Protein AF-A0A496QQH7-F1 (afdb_monomer)

Solvent-accessible surface area (backbone atoms only — not comparable to full-atom values): 20356 Å² total; per-residue (Å²): 135,58,74,64,59,53,56,51,50,57,53,50,52,52,52,49,52,50,42,38,74,74,70,63,46,57,73,60,36,51,56,54,49,53,57,51,52,61,50,49,57,55,49,48,55,52,50,58,72,74,43,84,49,76,68,40,45,52,31,45,52,49,20,46,54,22,44,52,48,25,51,48,46,42,61,73,57,46,46,55,56,74,68,46,97,60,90,72,60,64,69,59,50,55,54,50,50,54,50,36,53,50,21,46,50,51,16,53,50,28,52,50,51,43,52,56,50,56,57,49,54,59,52,52,57,53,54,52,56,51,52,54,54,53,51,50,53,52,52,52,51,49,43,56,67,52,51,49,55,49,51,51,50,52,53,53,47,53,51,50,49,53,52,48,50,53,50,49,53,54,50,51,53,52,49,53,52,50,51,52,51,53,51,51,51,50,52,53,50,51,52,49,51,52,50,49,51,45,60,67,49,52,53,48,48,52,50,50,52,52,54,50,51,36,48,74,73,66,46,61,83,70,84,63,72,74,50,75,90,49,72,58,16,51,49,35,43,53,50,34,55,49,40,52,51,52,44,51,52,52,51,52,50,50,52,51,49,54,52,50,51,54,50,51,53,51,49,52,53,52,50,52,51,50,54,51,51,51,52,53,50,49,54,51,48,53,52,51,51,53,51,49,53,55,48,51,52,51,51,51,52,51,52,52,53,50,54,51,49,50,54,52,50,54,49,51,52,51,54,50,51,54,49,51,51,53,50,49,54,50,52,54,51,50,50,52,49,54,53,52,33,52,51,48,31,51,49,20,51,52,46,24,52,51,18,50,52,46,25,53,53,18,59,70,53,44,88,84,13,50,72,53,22,53,52,20,49,51,48,21,54,50,19,52,50,49,40,75,75,84

pLDDT: mean 86.0, std 9.74, range [54.91, 98.19]

Nearest PDB structures (foldseek):
  8c5v-assembly1_I  TM=4.097E-01  e=2.133E-08  Escherichia coli
  3zx6-assembly1_A  TM=6.908E-01  e=6.209E-05  Archaeoglobus fulgidus DSM 4304
  3ja6-assembly1_H  TM=5.861E-01  e=7.885E-01  Escherichia coli
  3ja6-assembly1_I  TM=6.411E-01  e=1.606E+00  Escherichia coli

Foldseek 3Di:
DALVVVLVLLVVLVVLLVCCVPVVPLVVSVVVLVVSVVVLVVSLVVQCVLDDDPLLNVLSVQLNVLSCQLSCLCVPPVSCLSVPPDDRPVVSNVVSNVSNVVSSVSNVVSSVVSNVVSVVVVVVVVVVVVVVVVVVVVVVVCCCVPVVVVVVVVVVVVVVVVVVVVVVVVVVVVVVVVVVVVVVVVVVVVVVVVVVCCVVPVVLVVVLVVLVVCVVVVNLVDDQDQDDPDPSSVSSVVSVVVSVVVVVVVVVVVVVVVVVVVVVVVVVVVVVVVVVVVVVVVVVVVVVVVVVVVVVVVVVVVVVVVVVVVVVVVVVVVVVVVVVVVVVVVVVVVVVVVVVLVVQLVVLVVQLVVLVVQLVVLVVVPPVSVVSNVVSVVSNVVSVVSNVVD

Sequence (390 aa):
MDIKEIQIRIGEIYTVMADAIINRNIEETMADFERIKQNSTEDIEKLAELVDTDEESRLAEEFETHFNLYISTFENQMLPLLSGGGSLDMTRIAALDGQIDQARNSALEALNKIN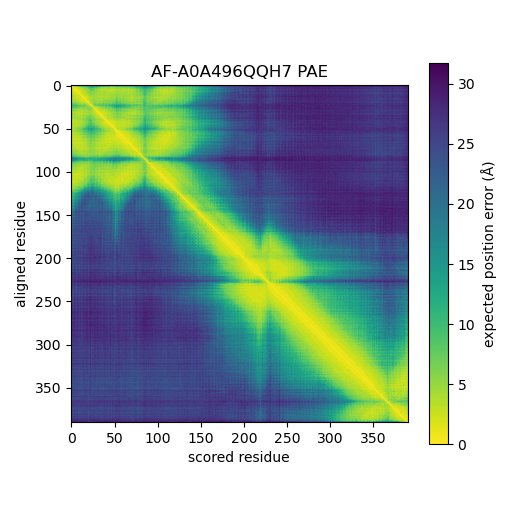QSLEAEAREAMDDEQRIRELNGIIDDLRDSTLAPIAKISESLEEEEHEADELFDSVITQTIRLILIVCIIGVLAAVLIAFIITRMIKNPLTECVQVSNRIAEGDLTVDVRERGKDEPGQLLSAMKNMVENLRRAVEEVTAAIVNVNAGSQQISNSSQQLSQGSTEQASSTEEVSSSMEQMSANINQNADNAQETNSISAKAAQDAEQSGNAVKQTVDAMKLIAEKITIIEEIARQTNMLSLNASIEAARAGEHGKGFAVVAAEVGKLAARSKEAA

Mean predicted aligned error: 18.4 Å

Radius of gyration: 118.63 Å; Cα contacts (8 Å, |Δi|>4): 184; chains: 1; bounding box: 185×53×322 Å

Secondary structure (DSSP, 8-state):
--HHHHHHHHHHHHHHHHHHHHH--HHHHHHHHHHHHHHHHHHHHHHHHH--SHHHHHHHHHHHHHHHHHHHHIIIIIHHHHHS-S---HHHHHHHHHHHHHHHHHHHHHHHHHHHHHHHHHHHHHHHHHHHHHHHHHHHHHHHHHHHHHHHHHHHHHHHHHHHHHHHHHHHHHHHHHHHHHHHHHHHHHHHHHHHHIIIIIHHHHHHHHHHHHHHTT-TT-------SSHHHHHHHHHHHHHHHHHHHHHHHHHHHHHHHHHHHHHHHHHHHHHHHHHHHHHHHHHHHHHHHHHHHHHHHHHHHHHHHHHHHHHHHHHHHHHHHHHHHHHHHHHHHHHHHHHHHHHHHHHHHHHHHHHHHHHHTGGGGHHHHHHHHHHHHHHHHHHHH-

Structure (mmCIF, N/CA/C/O backbone):
data_AF-A0A496QQH7-F1
#
_entry.id   AF-A0A496QQH7-F1
#
loop_
_atom_site.group_PDB
_atom_site.id
_atom_site.type_symbol
_atom_site.label_atom_id
_atom_site.label_alt_id
_atom_site.label_comp_id
_atom_site.label_asym_id
_atom_site.label_entity_id
_atom_site.label_seq_id
_atom_site.pdbx_PDB_ins_code
_atom_site.Cartn_x
_atom_site.Cartn_y
_atom_site.Cartn_z
_atom_site.occupancy
_atom_site.B_iso_or_equiv
_atom_site.auth_seq_id
_atom_site.auth_comp_id
_atom_site.auth_asym_id
_atom_site.auth_atom_id
_atom_site.pdbx_PDB_model_num
ATOM 1 N N . MET A 1 1 ? 72.869 13.987 -131.080 1.00 55.16 1 MET A N 1
ATOM 2 C CA . MET A 1 1 ? 73.411 14.344 -132.404 1.00 55.16 1 MET A CA 1
ATOM 3 C C . MET A 1 1 ? 74.038 15.707 -132.212 1.00 55.16 1 MET A C 1
ATOM 5 O O . MET A 1 1 ? 73.371 16.558 -131.643 1.00 55.16 1 MET A O 1
ATOM 9 N N . ASP A 1 2 ? 75.339 15.836 -132.455 1.00 69.75 2 ASP A N 1
ATOM 10 C CA . ASP A 1 2 ? 76.137 16.977 -131.978 1.00 69.75 2 ASP A CA 1
ATOM 11 C C . ASP A 1 2 ? 76.028 18.128 -132.993 1.00 69.75 2 ASP A C 1
ATOM 13 O O . ASP A 1 2 ? 76.144 17.878 -134.192 1.00 69.75 2 ASP A O 1
ATOM 17 N N . ILE A 1 3 ? 75.844 19.380 -132.553 1.00 76.12 3 ILE A N 1
ATOM 18 C CA . ILE A 1 3 ? 75.949 20.567 -133.428 1.00 76.12 3 ILE A CA 1
ATOM 19 C C . ILE A 1 3 ? 77.281 20.549 -134.203 1.00 76.12 3 ILE A C 1
ATOM 21 O O . ILE A 1 3 ? 77.365 21.022 -135.342 1.00 76.12 3 ILE A O 1
ATOM 25 N N . LYS A 1 4 ? 78.309 19.890 -133.650 1.00 77.81 4 LYS A N 1
ATOM 26 C CA . LYS A 1 4 ? 79.562 19.594 -134.357 1.00 77.81 4 LYS A CA 1
ATOM 27 C C . LYS A 1 4 ? 79.389 18.818 -135.666 1.00 77.81 4 LYS A C 1
ATOM 29 O O . LYS A 1 4 ? 80.158 19.050 -136.591 1.00 77.81 4 LYS A O 1
ATOM 34 N N . GLU A 1 5 ? 78.413 17.920 -135.790 1.00 79.56 5 GLU A N 1
ATOM 35 C CA . GLU A 1 5 ? 78.169 17.177 -137.037 1.00 79.56 5 GLU A CA 1
ATOM 36 C C . GLU A 1 5 ? 77.647 18.087 -138.158 1.00 79.56 5 GLU A C 1
ATOM 38 O O . GLU A 1 5 ? 78.001 17.882 -139.320 1.00 79.56 5 GLU A O 1
ATOM 43 N N . ILE A 1 6 ? 76.851 19.109 -137.822 1.00 80.62 6 ILE A N 1
ATOM 44 C CA . ILE A 1 6 ? 76.388 20.126 -138.780 1.00 80.62 6 ILE A CA 1
ATOM 45 C C . ILE A 1 6 ? 77.571 21.018 -139.192 1.00 80.62 6 ILE A C 1
ATOM 47 O O . ILE A 1 6 ? 77.778 21.272 -140.379 1.00 80.62 6 ILE A O 1
ATOM 51 N N . GLN A 1 7 ? 78.423 21.421 -138.240 1.00 81.38 7 GLN A N 1
ATOM 52 C CA . GLN A 1 7 ? 79.648 22.181 -138.538 1.00 81.38 7 GLN A CA 1
ATOM 53 C C . GLN A 1 7 ? 80.594 21.445 -139.492 1.00 81.38 7 GLN A C 1
ATOM 55 O O . GLN A 1 7 ? 81.128 22.056 -140.421 1.00 81.38 7 GLN A O 1
ATOM 60 N N . ILE A 1 8 ? 80.798 20.141 -139.277 1.00 81.50 8 ILE A N 1
ATOM 61 C CA . ILE A 1 8 ? 81.642 19.309 -140.143 1.00 81.50 8 ILE A CA 1
ATOM 62 C C . ILE A 1 8 ? 81.081 19.296 -141.569 1.00 81.50 8 ILE A C 1
ATOM 64 O O . ILE A 1 8 ? 81.827 19.550 -142.515 1.00 81.50 8 ILE A O 1
ATOM 68 N N . ARG A 1 9 ? 79.767 19.098 -141.729 1.00 80.81 9 ARG A N 1
ATOM 69 C CA . ARG A 1 9 ? 79.116 19.052 -143.048 1.00 80.81 9 ARG A CA 1
ATOM 70 C C . ARG A 1 9 ? 79.161 20.382 -143.801 1.00 80.81 9 ARG A C 1
ATOM 72 O O . ARG A 1 9 ? 79.384 20.380 -145.008 1.00 80.81 9 ARG A O 1
ATOM 79 N N . ILE A 1 10 ? 79.067 21.523 -143.115 1.00 81.44 10 ILE A N 1
ATOM 80 C CA . ILE A 1 10 ? 79.299 22.844 -143.736 1.00 81.44 10 ILE A CA 1
ATOM 81 C C . ILE A 1 10 ? 80.722 22.941 -144.311 1.00 81.44 10 ILE A C 1
ATOM 83 O O . ILE A 1 10 ? 80.923 23.480 -145.400 1.00 81.44 10 ILE A O 1
ATOM 87 N N . GLY A 1 11 ? 81.716 22.399 -143.601 1.00 79.19 11 GLY A N 1
ATOM 88 C CA . GLY A 1 11 ? 83.099 22.328 -144.081 1.00 79.19 11 GLY A CA 1
ATOM 89 C C . GLY A 1 11 ? 83.283 21.396 -145.286 1.00 79.19 11 GLY A C 1
ATOM 90 O O . GLY A 1 11 ? 84.058 21.704 -146.196 1.00 79.19 11 GLY A O 1
ATOM 91 N N . GLU A 1 12 ? 82.549 20.284 -145.333 1.00 80.56 12 GLU A N 1
ATOM 92 C CA . GLU A 1 12 ? 82.556 19.360 -146.475 1.00 80.56 12 GLU A CA 1
ATOM 93 C C . GLU A 1 12 ? 82.017 20.026 -147.746 1.00 80.56 12 GLU A C 1
ATOM 95 O O . GLU A 1 12 ? 82.647 19.907 -148.797 1.00 80.56 12 GLU A O 1
ATOM 100 N N . ILE A 1 13 ? 80.930 20.807 -147.647 1.00 79.19 13 ILE A N 1
ATOM 101 C CA . ILE A 1 13 ? 80.401 21.585 -148.783 1.00 79.19 13 ILE A CA 1
ATOM 102 C C . ILE A 1 13 ? 81.497 22.481 -149.357 1.00 79.19 13 ILE A C 1
ATOM 104 O O . ILE A 1 13 ? 81.706 22.501 -150.567 1.00 79.19 13 ILE A O 1
ATOM 108 N N . TYR A 1 14 ? 82.238 23.188 -148.502 1.00 80.56 14 TYR A N 1
ATOM 109 C CA . TYR A 1 14 ? 83.293 24.090 -148.958 1.00 80.56 14 TYR A CA 1
ATOM 110 C C . TYR A 1 14 ? 84.404 23.348 -149.698 1.00 80.56 14 TYR A C 1
ATOM 112 O O . TYR A 1 14 ? 84.925 23.845 -150.693 1.00 80.56 14 TYR A O 1
ATOM 120 N N . THR A 1 15 ? 84.733 22.141 -149.244 1.00 79.50 15 THR A N 1
ATOM 121 C CA . THR A 1 15 ? 85.737 21.293 -149.893 1.00 79.50 15 THR A CA 1
ATOM 122 C C . THR A 1 15 ? 85.275 20.882 -151.293 1.00 79.50 15 THR A C 1
ATOM 124 O O . THR A 1 15 ? 86.029 21.038 -152.252 1.00 79.50 15 THR A O 1
ATOM 127 N N . VAL A 1 16 ? 84.007 20.478 -151.440 1.00 78.69 16 VAL A N 1
ATOM 128 C CA . VAL A 1 16 ? 83.406 20.148 -152.745 1.00 78.69 16 VAL A CA 1
ATOM 129 C C . VAL A 1 16 ? 83.353 21.371 -153.669 1.00 78.69 16 VAL A C 1
ATOM 131 O O . VAL A 1 16 ? 83.661 21.264 -154.858 1.00 78.69 16 VAL A O 1
ATOM 134 N N . MET A 1 17 ? 83.019 22.551 -153.135 1.00 76.75 17 MET A N 1
ATOM 135 C CA . MET A 1 17 ? 83.031 23.803 -153.899 1.00 76.75 17 MET A CA 1
ATOM 136 C C . MET A 1 17 ? 84.445 24.170 -154.376 1.00 76.75 17 MET A C 1
ATOM 138 O O . MET A 1 17 ? 84.633 24.527 -155.539 1.00 76.75 17 MET A O 1
ATOM 142 N N . ALA A 1 18 ? 85.452 24.044 -153.507 1.00 75.69 18 ALA A N 1
ATOM 143 C CA . ALA A 1 18 ? 86.845 24.328 -153.842 1.00 75.69 18 ALA A CA 1
ATOM 144 C C . ALA A 1 18 ? 87.382 23.375 -154.924 1.00 75.69 18 ALA A C 1
ATOM 146 O O . ALA A 1 18 ? 88.055 23.821 -155.859 1.00 75.69 18 ALA A O 1
ATOM 147 N N . ASP A 1 19 ? 87.032 22.087 -154.858 1.00 75.56 19 ASP A N 1
ATOM 148 C CA . ASP A 1 19 ? 87.393 21.104 -155.884 1.00 75.56 19 ASP A CA 1
ATOM 149 C C . ASP A 1 19 ? 86.774 21.431 -157.252 1.00 75.56 19 ASP A C 1
ATOM 151 O O . ASP A 1 19 ? 87.442 21.290 -158.282 1.00 75.56 19 ASP A O 1
ATOM 155 N N . ALA A 1 20 ? 85.550 21.964 -157.281 1.00 70.38 20 ALA A N 1
ATOM 156 C CA . ALA A 1 20 ? 84.905 22.432 -158.509 1.00 70.38 20 ALA A CA 1
ATOM 157 C C . ALA A 1 20 ? 85.690 23.562 -159.194 1.00 70.38 20 ALA A C 1
ATOM 159 O O . ALA A 1 20 ? 85.854 23.576 -160.419 1.00 70.38 20 ALA A O 1
ATOM 160 N N . ILE A 1 21 ? 86.184 24.512 -158.393 1.00 70.56 21 ILE A N 1
ATOM 161 C CA . ILE A 1 21 ? 86.917 25.693 -158.863 1.00 70.56 21 ILE A CA 1
ATOM 162 C C . ILE A 1 21 ? 88.329 25.305 -159.331 1.00 70.56 21 ILE A C 1
ATOM 164 O O . ILE A 1 21 ? 88.790 25.793 -160.367 1.00 70.56 21 ILE A O 1
ATOM 168 N N . ILE A 1 22 ? 89.017 24.430 -158.586 1.00 70.94 22 ILE A N 1
ATOM 169 C CA . ILE A 1 22 ? 90.433 24.095 -158.806 1.00 70.94 22 ILE A CA 1
ATOM 170 C C . ILE A 1 22 ? 90.601 22.961 -159.825 1.00 70.94 22 ILE A C 1
ATOM 172 O O . ILE A 1 22 ? 91.369 23.102 -160.780 1.00 70.94 22 ILE A O 1
ATOM 176 N N . ASN A 1 23 ? 89.887 21.846 -159.648 1.00 67.06 23 ASN A N 1
ATOM 177 C CA . ASN A 1 23 ? 90.108 20.603 -160.395 1.00 67.06 23 ASN A CA 1
ATOM 178 C C . ASN A 1 23 ? 89.204 20.459 -161.634 1.00 67.06 23 ASN A C 1
ATOM 180 O O . ASN A 1 23 ? 89.416 19.555 -162.441 1.00 67.06 23 ASN A O 1
ATOM 184 N N . ARG A 1 24 ? 88.234 21.372 -161.828 1.00 65.50 24 ARG A N 1
ATOM 185 C CA . ARG A 1 24 ? 87.319 21.453 -162.992 1.00 65.50 24 ARG A CA 1
ATOM 186 C C . ARG A 1 24 ? 86.576 20.153 -163.327 1.00 65.50 24 ARG A C 1
ATOM 188 O O . ARG A 1 24 ? 86.139 19.958 -164.463 1.00 65.50 24 ARG A O 1
ATOM 195 N N . ASN A 1 25 ? 86.396 19.278 -162.346 1.00 67.81 25 ASN A N 1
ATOM 196 C CA . ASN A 1 25 ? 85.650 18.038 -162.508 1.00 67.81 25 ASN A CA 1
ATOM 197 C C . ASN A 1 25 ? 84.158 18.270 -162.227 1.00 67.81 25 ASN A C 1
ATOM 199 O O . ASN A 1 25 ? 83.641 17.913 -161.174 1.00 67.81 25 ASN A O 1
ATOM 203 N N . ILE A 1 26 ? 83.475 18.926 -163.169 1.00 70.62 26 ILE A N 1
ATOM 204 C CA . ILE A 1 26 ? 82.094 19.395 -162.976 1.00 70.62 26 ILE A CA 1
ATOM 205 C C . ILE A 1 26 ? 81.103 18.236 -162.777 1.00 70.62 26 ILE A C 1
ATOM 207 O O . ILE A 1 26 ? 80.158 18.379 -162.009 1.00 70.62 26 ILE A O 1
ATOM 211 N N . GLU A 1 27 ? 81.319 17.085 -163.420 1.00 69.50 27 GLU A N 1
ATOM 212 C CA . GLU A 1 27 ? 80.405 15.936 -163.325 1.00 69.50 27 GLU A CA 1
ATOM 213 C C . GLU A 1 27 ? 80.407 15.306 -161.921 1.00 69.50 27 GLU A C 1
ATOM 215 O O . GLU A 1 27 ? 79.341 15.036 -161.367 1.00 69.50 27 GLU A O 1
ATOM 220 N N . GLU A 1 28 ? 81.586 15.129 -161.314 1.00 73.44 28 GLU A N 1
ATOM 221 C CA . GLU A 1 28 ? 81.722 14.563 -159.963 1.00 73.44 28 GLU A CA 1
ATOM 222 C C . GLU A 1 28 ? 81.280 15.563 -158.884 1.00 73.44 28 GLU A C 1
ATOM 224 O O . GLU A 1 28 ? 80.503 15.209 -157.998 1.00 73.44 28 GLU A O 1
ATOM 229 N N . THR A 1 29 ? 81.653 16.843 -159.022 1.00 75.75 29 THR A N 1
ATOM 230 C CA . THR A 1 29 ? 81.191 17.914 -158.124 1.00 75.75 29 THR A CA 1
ATOM 231 C C . THR A 1 29 ? 79.667 18.000 -158.073 1.00 75.75 29 THR A C 1
ATOM 233 O O . THR A 1 29 ? 79.109 18.186 -156.996 1.00 75.75 29 THR A O 1
ATOM 236 N N . MET A 1 30 ? 78.973 17.879 -159.209 1.00 70.44 30 MET A N 1
ATOM 237 C CA . MET A 1 30 ? 77.509 17.952 -159.231 1.00 70.44 30 MET A CA 1
ATOM 238 C C . MET A 1 30 ? 76.860 16.802 -158.458 1.00 70.44 30 MET A C 1
AT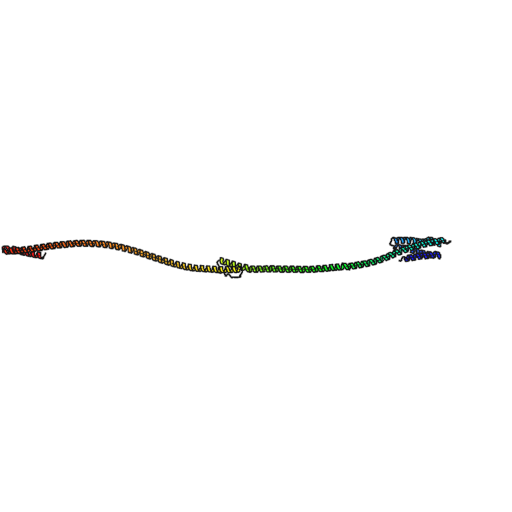OM 240 O O . MET A 1 30 ? 75.897 17.030 -157.727 1.00 70.44 30 MET A O 1
ATOM 244 N N . ALA A 1 31 ? 77.398 15.586 -158.584 1.00 76.75 31 ALA A N 1
ATOM 245 C CA . ALA A 1 31 ? 76.892 14.426 -157.857 1.00 76.75 31 ALA A CA 1
ATOM 246 C C . ALA A 1 31 ? 77.122 14.550 -156.339 1.00 76.75 31 ALA A C 1
ATOM 248 O O . ALA A 1 31 ? 76.213 14.266 -155.555 1.00 76.75 31 ALA A O 1
ATOM 249 N N . ASP A 1 32 ? 78.304 15.011 -155.920 1.00 78.38 32 ASP A N 1
ATOM 250 C CA . ASP A 1 32 ? 78.609 15.220 -154.501 1.00 78.38 32 ASP A CA 1
ATOM 251 C C . ASP A 1 32 ? 77.832 16.393 -153.899 1.00 78.38 32 ASP A C 1
ATOM 253 O O . ASP A 1 32 ? 77.321 16.285 -152.783 1.00 78.38 32 ASP A O 1
ATOM 257 N N . PHE A 1 33 ? 77.671 17.486 -154.646 1.00 79.69 33 PHE A N 1
ATOM 258 C CA . PHE A 1 33 ? 76.923 18.651 -154.190 1.00 79.69 33 PHE A CA 1
ATOM 259 C C . PHE A 1 33 ? 75.433 18.344 -153.994 1.00 79.69 33 PHE A C 1
ATOM 261 O O . PHE A 1 33 ? 74.877 18.728 -152.968 1.00 79.69 33 PHE A O 1
ATOM 268 N N . GLU A 1 34 ? 74.795 17.597 -154.903 1.00 76.00 34 GLU A N 1
ATOM 269 C CA . GLU A 1 34 ? 73.390 17.180 -154.741 1.00 76.00 34 GLU A CA 1
ATOM 270 C C . GLU A 1 34 ? 73.181 16.311 -153.491 1.00 76.00 34 GLU A C 1
ATOM 272 O O . GLU A 1 34 ? 72.230 16.516 -152.734 1.00 76.00 34 GLU A O 1
ATOM 277 N N . ARG A 1 35 ? 74.111 15.389 -153.206 1.00 77.94 35 ARG A N 1
ATOM 278 C CA . ARG A 1 35 ? 74.059 14.571 -151.985 1.00 77.94 35 ARG A CA 1
ATOM 279 C C . ARG A 1 35 ? 74.152 15.428 -150.722 1.00 77.94 35 ARG A C 1
ATOM 281 O O . ARG A 1 35 ? 73.413 15.192 -149.768 1.00 77.94 35 ARG A O 1
ATOM 288 N N . ILE A 1 36 ? 75.050 16.411 -150.696 1.00 77.69 36 ILE A N 1
ATOM 289 C CA . ILE A 1 36 ? 75.220 17.253 -149.508 1.00 77.69 36 ILE A CA 1
ATOM 290 C C . ILE A 1 36 ? 74.066 18.252 -149.365 1.00 77.69 36 ILE A C 1
ATOM 292 O O . ILE A 1 36 ? 73.601 18.499 -148.253 1.00 77.69 36 ILE A O 1
ATOM 296 N N . LYS A 1 37 ? 73.534 18.766 -150.477 1.00 76.31 37 LYS A N 1
ATOM 297 C CA . LYS A 1 37 ? 72.340 19.614 -150.486 1.00 76.31 37 LYS A CA 1
ATOM 298 C C . LYS A 1 37 ? 71.138 18.896 -149.874 1.00 76.31 37 LYS A C 1
ATOM 300 O O . LYS A 1 37 ? 70.427 19.499 -149.078 1.00 76.31 37 LYS A O 1
ATOM 305 N N . GLN A 1 38 ? 70.936 17.610 -150.155 1.00 76.69 38 GLN A N 1
ATOM 306 C CA . GLN A 1 38 ? 69.859 16.855 -149.511 1.00 76.69 38 GLN A CA 1
ATOM 307 C C . GLN A 1 38 ? 70.028 16.789 -147.980 1.00 76.69 38 GLN A C 1
ATOM 309 O O . GLN A 1 38 ? 69.059 16.980 -147.250 1.00 76.69 38 GLN A O 1
ATOM 314 N N . ASN A 1 39 ? 71.259 16.603 -147.494 1.00 78.25 39 ASN A N 1
ATOM 315 C CA . ASN A 1 39 ? 71.559 16.601 -146.058 1.00 78.25 39 ASN A CA 1
ATOM 316 C C . ASN A 1 39 ? 71.408 17.991 -145.416 1.00 78.25 39 ASN A C 1
ATOM 318 O O . ASN A 1 39 ? 71.100 18.089 -144.233 1.00 78.25 39 ASN A O 1
ATOM 322 N N . SER A 1 40 ? 71.605 19.064 -146.187 1.00 77.06 40 SER A N 1
ATOM 323 C CA . SER A 1 40 ? 71.536 20.438 -145.684 1.00 77.06 40 SER A CA 1
ATOM 324 C C . SER A 1 40 ? 70.144 20.834 -145.183 1.00 77.06 40 SER A C 1
ATOM 326 O O . SER A 1 40 ? 70.032 21.530 -144.178 1.00 77.06 40 SER A O 1
ATOM 328 N N . THR A 1 41 ? 69.082 20.349 -145.835 1.00 77.44 41 THR A N 1
ATOM 329 C CA . THR A 1 41 ? 67.697 20.590 -145.403 1.00 77.44 41 THR A CA 1
ATOM 330 C C . THR A 1 41 ? 67.392 19.859 -144.097 1.00 77.44 41 THR A C 1
ATOM 332 O O . THR A 1 41 ? 66.776 20.431 -143.205 1.00 77.44 41 THR A O 1
ATOM 335 N N . GLU A 1 42 ? 67.889 18.629 -143.947 1.00 81.00 42 GLU A N 1
ATOM 336 C CA . GLU A 1 42 ? 67.737 17.851 -142.712 1.00 81.00 42 GLU A CA 1
ATOM 337 C C . GLU A 1 42 ? 68.500 18.490 -141.539 1.00 81.00 42 GLU A C 1
ATOM 339 O O . GLU A 1 42 ? 68.031 18.466 -140.404 1.00 81.00 42 GLU A O 1
ATOM 344 N N . ASP A 1 43 ? 69.661 19.094 -141.805 1.00 82.44 43 ASP A N 1
ATOM 345 C CA . ASP A 1 43 ? 70.445 19.794 -140.785 1.00 82.44 43 ASP A CA 1
ATOM 346 C C . ASP A 1 43 ? 69.756 21.080 -140.298 1.00 82.44 43 ASP A C 1
ATOM 348 O O . ASP A 1 43 ? 69.823 21.384 -139.108 1.00 82.44 43 ASP A O 1
ATOM 352 N N . ILE A 1 44 ? 69.049 21.798 -141.180 1.00 81.56 44 ILE A N 1
ATOM 353 C CA . ILE A 1 44 ? 68.223 22.957 -140.801 1.00 81.56 44 ILE A CA 1
ATOM 354 C C . ILE A 1 44 ? 67.036 22.516 -139.932 1.00 81.56 44 ILE A C 1
ATOM 356 O O . ILE A 1 44 ? 66.830 23.078 -138.858 1.00 81.56 44 ILE A O 1
ATOM 360 N N . GLU A 1 45 ? 66.286 21.489 -140.350 1.00 82.25 45 GLU A N 1
ATOM 361 C CA . GLU A 1 45 ? 65.136 20.982 -139.582 1.00 82.25 45 GLU A CA 1
ATOM 362 C C . GLU A 1 45 ? 65.551 20.473 -138.195 1.00 82.25 45 GLU A C 1
ATOM 364 O O . GLU A 1 45 ? 64.914 20.795 -137.193 1.00 82.25 45 GLU A O 1
ATOM 369 N N . LYS A 1 46 ? 66.664 19.737 -138.106 1.00 81.56 46 LYS A N 1
ATOM 370 C CA . LYS A 1 46 ? 67.186 19.239 -136.825 1.00 81.56 46 LYS A CA 1
ATOM 371 C C . LYS A 1 46 ? 67.674 20.348 -135.907 1.00 81.56 46 LYS A C 1
ATOM 373 O O . LYS A 1 46 ? 67.521 20.230 -134.695 1.00 81.56 46 LYS A O 1
ATOM 378 N N . LEU A 1 47 ? 68.273 21.404 -136.457 1.00 82.25 47 LEU A N 1
ATOM 379 C CA . LEU A 1 47 ? 68.672 22.554 -135.652 1.00 82.25 47 LEU A CA 1
ATOM 380 C C . LEU A 1 47 ? 67.442 23.262 -135.071 1.00 82.25 47 LEU A C 1
ATOM 382 O O . LEU A 1 47 ? 67.474 23.640 -133.907 1.00 82.25 47 LEU A O 1
ATOM 386 N N . ALA A 1 48 ? 66.351 23.366 -135.835 1.00 78.81 48 ALA A N 1
ATOM 387 C CA . ALA A 1 48 ? 65.094 23.941 -135.356 1.00 78.81 48 ALA A CA 1
ATOM 388 C C . ALA A 1 48 ? 64.422 23.112 -134.240 1.00 78.81 48 ALA A C 1
ATOM 390 O O . ALA A 1 48 ? 63.735 23.683 -133.402 1.00 78.81 48 ALA A O 1
ATOM 391 N N . GLU A 1 49 ? 64.625 21.789 -134.188 1.00 82.69 49 GLU A N 1
ATOM 392 C CA . GLU A 1 49 ? 64.125 20.940 -133.089 1.00 82.69 49 GLU A CA 1
ATOM 393 C C . GLU A 1 49 ? 64.934 21.062 -131.787 1.00 82.69 49 GLU A C 1
ATOM 395 O O . GLU A 1 49 ? 64.418 20.746 -130.716 1.00 82.69 49 GLU A O 1
ATOM 400 N N . LEU A 1 50 ? 66.205 21.463 -131.869 1.00 80.69 50 LEU A N 1
ATOM 401 C CA . LEU A 1 50 ? 67.111 21.533 -130.714 1.00 80.69 50 LEU A CA 1
ATOM 402 C C . LEU A 1 50 ? 67.019 22.842 -129.937 1.00 80.69 50 LEU A C 1
ATOM 404 O O . LEU A 1 50 ? 67.607 22.952 -128.870 1.00 80.69 50 LEU A O 1
ATOM 408 N N . VAL A 1 51 ? 66.332 23.817 -130.504 1.00 81.25 51 VAL A N 1
ATOM 409 C CA . VAL A 1 51 ? 66.324 25.200 -130.069 1.00 81.25 51 VAL A CA 1
ATOM 410 C C . VAL A 1 51 ? 65.021 25.485 -129.334 1.00 81.25 51 VAL A C 1
ATOM 412 O O . VAL A 1 51 ? 63.943 25.213 -129.863 1.00 81.25 51 VAL A O 1
ATOM 415 N N . ASP A 1 52 ? 65.107 26.026 -128.121 1.00 84.00 52 ASP A N 1
ATOM 416 C CA . ASP A 1 52 ? 63.938 26.225 -127.255 1.00 84.00 52 ASP A CA 1
ATOM 417 C C . ASP A 1 52 ? 63.754 27.672 -126.770 1.00 84.00 52 ASP A C 1
ATOM 419 O O . ASP A 1 52 ? 62.633 28.070 -126.433 1.00 84.00 52 ASP A O 1
ATOM 423 N N . THR A 1 53 ? 64.807 28.492 -126.803 1.00 85.06 53 THR A N 1
ATOM 424 C CA . THR A 1 53 ? 64.722 29.915 -126.459 1.00 85.06 53 THR A CA 1
ATOM 425 C C . THR A 1 53 ? 64.413 30.803 -127.668 1.00 85.06 53 THR A C 1
ATOM 427 O O . THR A 1 53 ? 64.735 30.494 -128.821 1.00 85.06 53 THR A O 1
ATOM 430 N N . ASP A 1 54 ? 63.821 31.975 -127.402 1.00 83.94 54 ASP A N 1
ATOM 431 C CA . ASP A 1 54 ? 63.563 33.001 -128.424 1.00 83.94 54 ASP A CA 1
ATOM 432 C C . ASP A 1 54 ? 64.866 33.462 -129.117 1.00 83.94 54 ASP A C 1
ATOM 434 O O . ASP A 1 54 ? 64.870 33.789 -130.307 1.00 83.94 54 ASP A O 1
ATOM 438 N N . GLU A 1 55 ? 65.987 33.505 -128.382 1.00 83.75 55 GLU A N 1
ATOM 439 C CA . GLU A 1 55 ? 67.290 33.920 -128.915 1.00 83.75 55 GLU A CA 1
ATOM 440 C C . GLU A 1 55 ? 67.907 32.850 -129.820 1.00 83.75 55 GLU A C 1
ATOM 442 O O . GLU A 1 55 ? 68.357 33.171 -130.924 1.00 83.75 55 GLU A O 1
ATOM 447 N N . GLU A 1 56 ? 67.886 31.589 -129.395 1.00 83.25 56 GLU A N 1
ATOM 448 C CA . GLU A 1 56 ? 68.345 30.467 -130.209 1.00 83.25 56 GLU A CA 1
ATOM 449 C C . GLU A 1 56 ? 67.480 30.286 -131.460 1.00 83.25 56 GLU A C 1
ATOM 451 O O . GLU A 1 56 ? 68.025 30.041 -132.536 1.00 83.25 56 GLU A O 1
ATOM 456 N N . SER A 1 57 ? 66.158 30.484 -131.357 1.00 84.25 57 SER A N 1
ATOM 457 C CA . SER A 1 57 ? 65.224 30.382 -132.496 1.00 84.25 57 SER A CA 1
ATOM 458 C C . SER A 1 57 ? 65.586 31.393 -133.574 1.00 84.25 57 SER A C 1
ATOM 460 O O . SER A 1 57 ? 65.692 31.064 -134.756 1.00 84.25 57 SER A O 1
ATOM 462 N N . ARG A 1 58 ? 65.892 32.624 -133.152 1.00 84.12 58 ARG A N 1
ATOM 463 C CA . ARG A 1 58 ? 66.366 33.686 -134.042 1.00 84.12 58 ARG A CA 1
ATOM 464 C C . ARG A 1 58 ? 67.721 33.350 -134.675 1.00 84.12 58 ARG A C 1
ATOM 466 O O . ARG A 1 58 ? 67.936 33.647 -135.848 1.00 84.12 58 ARG A O 1
ATOM 473 N N . LEU A 1 59 ? 68.641 32.745 -133.923 1.00 86.06 59 LEU A N 1
ATOM 474 C CA . LEU A 1 59 ? 69.937 32.306 -134.453 1.00 86.06 59 LEU A CA 1
ATOM 475 C C . LEU A 1 59 ? 69.790 31.131 -135.432 1.00 86.06 59 LEU A C 1
ATOM 477 O O . LEU A 1 59 ? 70.544 31.061 -136.401 1.00 86.06 59 LEU A O 1
ATOM 481 N N . ALA A 1 60 ? 68.827 30.231 -135.222 1.00 84.88 60 ALA A N 1
ATOM 482 C CA . ALA A 1 60 ? 68.533 29.134 -136.141 1.00 84.88 60 ALA A CA 1
ATOM 483 C C . ALA A 1 60 ? 67.973 29.655 -137.474 1.00 84.88 60 ALA A C 1
ATOM 485 O O . ALA A 1 60 ? 68.404 29.201 -138.533 1.00 84.88 60 ALA A O 1
ATOM 486 N N . GLU A 1 61 ? 67.110 30.676 -137.443 1.00 85.25 61 GLU A N 1
ATOM 487 C CA . GLU A 1 61 ? 66.653 31.377 -138.653 1.00 85.25 61 GLU A CA 1
ATOM 488 C C . GLU A 1 61 ? 67.804 32.110 -139.375 1.00 85.25 61 GLU A C 1
ATOM 490 O O . GLU A 1 61 ? 67.895 32.083 -140.609 1.00 85.25 61 GLU A O 1
ATOM 495 N N . GLU A 1 62 ? 68.717 32.755 -138.633 1.00 85.31 62 GLU A N 1
ATOM 496 C CA . GLU A 1 62 ? 69.932 33.365 -139.200 1.00 85.31 62 GLU A CA 1
ATOM 497 C C . GLU A 1 62 ? 70.829 32.301 -139.858 1.00 85.31 62 GLU A C 1
ATOM 499 O O . GLU A 1 62 ? 71.308 32.503 -140.980 1.00 85.31 62 GLU A O 1
ATOM 504 N N . PHE A 1 63 ? 71.017 31.152 -139.199 1.00 88.00 63 PHE A N 1
ATOM 505 C CA . PHE A 1 63 ? 71.733 30.004 -139.749 1.00 88.00 63 PHE A CA 1
ATOM 506 C C . PHE A 1 63 ? 71.090 29.524 -141.048 1.00 88.00 63 PHE A C 1
ATOM 508 O O . PHE A 1 63 ? 71.778 29.459 -142.064 1.00 88.00 63 PHE A O 1
ATOM 515 N N . GLU A 1 64 ? 69.786 29.242 -141.040 1.00 87.31 64 GLU A N 1
ATOM 516 C CA . GLU A 1 64 ? 69.038 28.791 -142.214 1.00 87.31 64 GLU A CA 1
ATOM 517 C C . GLU A 1 64 ? 69.195 29.776 -143.377 1.00 87.31 64 GLU A C 1
ATOM 519 O O . GLU A 1 64 ? 69.516 29.381 -144.500 1.00 87.31 64 GLU A O 1
ATOM 524 N N . THR A 1 65 ? 69.029 31.073 -143.109 1.00 86.06 65 THR A N 1
ATOM 525 C CA . THR A 1 65 ? 69.136 32.129 -144.121 1.00 86.06 65 THR A CA 1
ATOM 526 C C . THR A 1 65 ? 70.523 32.145 -144.762 1.00 86.06 65 THR A C 1
ATOM 528 O O . THR A 1 65 ? 70.654 32.149 -145.991 1.00 86.06 65 THR A O 1
ATOM 531 N N . HIS A 1 66 ? 71.578 32.139 -143.944 1.00 87.75 66 HIS A N 1
ATOM 532 C CA . HIS A 1 66 ? 72.954 32.184 -144.431 1.00 87.75 66 HIS A CA 1
ATOM 533 C C . HIS A 1 66 ? 73.399 30.868 -145.068 1.00 87.75 66 HIS A C 1
ATOM 535 O O . HIS A 1 66 ? 74.143 30.890 -146.049 1.00 87.75 66 HIS A O 1
ATOM 541 N N . PHE A 1 67 ? 72.912 29.732 -144.578 1.00 86.31 67 PHE A N 1
ATOM 542 C CA . PHE A 1 67 ? 73.240 28.416 -145.105 1.00 86.31 67 PHE A CA 1
ATOM 543 C C . PHE A 1 67 ? 72.553 28.151 -146.451 1.00 86.31 67 PHE A C 1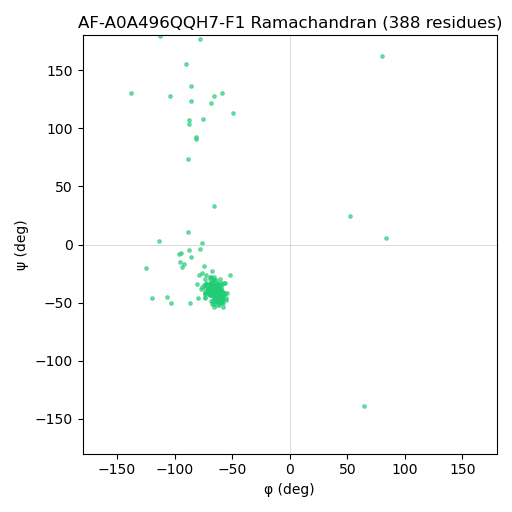
ATOM 545 O O . PHE A 1 67 ? 73.197 27.708 -147.404 1.00 86.31 67 PHE A O 1
ATOM 552 N N . ASN A 1 68 ? 71.289 28.555 -146.599 1.00 86.00 68 ASN A N 1
ATOM 553 C CA . ASN A 1 68 ? 70.603 28.547 -147.890 1.00 86.00 68 ASN A CA 1
ATOM 554 C C . ASN A 1 68 ? 71.260 29.509 -148.887 1.00 86.00 68 ASN A C 1
ATOM 556 O O . ASN A 1 68 ? 71.411 29.175 -150.065 1.00 86.00 68 ASN A O 1
ATOM 560 N N . LEU A 1 69 ? 71.701 30.693 -148.443 1.00 84.94 69 LEU A N 1
ATOM 561 C CA . LEU A 1 69 ? 72.461 31.615 -149.293 1.00 84.94 69 LEU A CA 1
ATOM 562 C C . LEU A 1 69 ? 73.799 31.002 -149.731 1.00 84.94 69 LEU A C 1
ATOM 564 O O . LEU A 1 69 ? 74.171 31.110 -150.900 1.00 84.94 69 LEU A O 1
ATOM 568 N N . TYR A 1 70 ? 74.494 30.330 -148.815 1.00 85.00 70 TYR A N 1
ATOM 569 C CA . TYR A 1 70 ? 75.753 29.637 -149.069 1.00 85.00 70 TYR A CA 1
ATOM 570 C C . TYR A 1 70 ? 75.602 28.566 -150.161 1.00 85.00 70 TYR A C 1
ATOM 572 O O . TYR A 1 70 ? 76.332 28.591 -151.153 1.00 85.00 70 TYR A O 1
ATOM 580 N N . ILE A 1 71 ? 74.592 27.700 -150.049 1.00 84.50 71 ILE A N 1
ATOM 581 C CA . ILE A 1 71 ? 74.307 26.639 -151.028 1.00 84.50 71 ILE A CA 1
ATOM 582 C C . ILE A 1 71 ? 73.821 27.225 -152.361 1.00 84.50 71 ILE A C 1
ATOM 584 O O . ILE A 1 71 ? 74.346 26.891 -153.425 1.00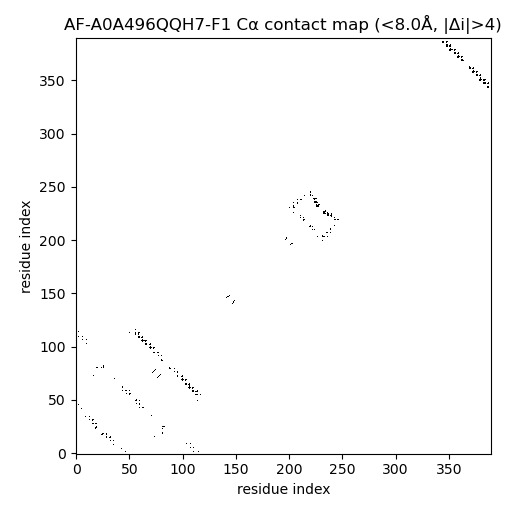 84.50 71 ILE A O 1
ATOM 588 N N . SER A 1 72 ? 72.851 28.140 -152.324 1.00 84.50 72 SER A N 1
ATOM 589 C CA . SER A 1 72 ? 72.222 28.684 -153.535 1.00 84.50 72 SER A CA 1
ATOM 590 C C . SER A 1 72 ? 73.150 29.574 -154.364 1.00 84.50 72 SER A C 1
ATOM 592 O O . SER A 1 72 ? 73.005 29.614 -155.588 1.00 84.50 72 SER A O 1
ATOM 594 N N . THR A 1 73 ? 74.110 30.267 -153.740 1.00 82.75 73 THR A N 1
ATOM 595 C CA . THR A 1 73 ? 75.114 31.072 -154.457 1.00 82.75 73 THR A CA 1
ATOM 596 C C . THR A 1 73 ? 76.033 30.173 -155.276 1.00 82.75 73 THR A C 1
ATOM 598 O O . THR A 1 73 ? 76.318 30.470 -156.440 1.00 82.75 73 THR A O 1
ATOM 601 N N . PHE A 1 74 ? 76.440 29.031 -154.720 1.00 82.75 74 PHE A N 1
ATOM 602 C CA . PHE A 1 74 ? 77.209 28.054 -155.476 1.00 82.75 74 PHE A CA 1
ATOM 603 C C . PHE A 1 74 ? 76.383 27.440 -156.605 1.00 82.75 74 PHE A C 1
ATOM 605 O O . PHE A 1 74 ? 76.777 27.539 -157.764 1.00 82.75 74 PHE A O 1
ATOM 612 N N . GLU A 1 75 ? 75.209 26.894 -156.291 1.00 82.25 75 GLU A N 1
ATOM 613 C CA . GLU A 1 75 ? 74.362 26.180 -157.250 1.00 82.25 75 GLU A CA 1
ATOM 614 C C . GLU A 1 75 ? 73.913 27.058 -158.424 1.00 82.25 75 GLU A C 1
ATOM 616 O O . GLU A 1 75 ? 74.058 26.685 -159.587 1.00 82.25 75 GLU A O 1
ATOM 621 N N . ASN A 1 76 ? 73.373 28.243 -158.130 1.00 82.75 76 ASN A N 1
ATOM 622 C CA . ASN A 1 76 ? 72.686 29.053 -159.134 1.00 82.75 76 ASN A CA 1
ATOM 623 C C . ASN A 1 76 ? 73.595 30.074 -159.815 1.00 82.75 76 ASN A C 1
ATOM 625 O O . ASN A 1 76 ? 73.237 30.592 -160.873 1.00 82.75 76 ASN A O 1
ATOM 629 N N . GLN A 1 77 ? 74.737 30.417 -159.211 1.00 81.19 77 GLN A N 1
ATOM 630 C CA . GLN A 1 77 ? 75.602 31.480 -159.730 1.00 81.19 77 GLN A CA 1
ATOM 631 C C . GLN A 1 77 ? 76.998 30.975 -160.080 1.00 81.19 77 GLN A C 1
ATOM 633 O O . GLN A 1 77 ? 77.490 31.286 -161.166 1.00 81.19 77 GLN A O 1
ATOM 638 N N . MET A 1 78 ? 77.629 30.183 -159.211 1.00 78.44 78 MET A N 1
ATOM 639 C CA . MET A 1 78 ? 78.989 29.695 -159.451 1.00 78.44 78 MET A CA 1
ATOM 640 C C . MET A 1 78 ? 79.021 28.499 -160.414 1.00 78.44 78 MET A C 1
ATOM 642 O O . MET A 1 78 ? 79.787 28.503 -161.378 1.00 78.44 78 MET A O 1
ATOM 646 N N . LEU A 1 79 ? 78.145 27.513 -160.224 1.00 76.19 79 LEU A N 1
ATOM 647 C CA . LEU A 1 79 ? 78.079 26.295 -161.034 1.00 76.19 79 LEU A CA 1
ATOM 648 C C . LEU A 1 79 ? 77.818 26.564 -162.537 1.00 76.19 79 LEU A C 1
ATOM 650 O O . LEU A 1 79 ? 78.498 25.965 -163.378 1.00 76.19 79 LEU A O 1
ATOM 654 N N . PRO A 1 80 ? 76.914 27.489 -162.937 1.00 76.25 80 PRO A N 1
ATOM 655 C CA . PRO A 1 80 ? 76.689 27.813 -164.350 1.00 76.25 80 PRO A CA 1
ATOM 656 C C . PRO A 1 80 ? 77.890 28.505 -165.004 1.00 76.25 80 PRO A C 1
ATOM 658 O O . PRO A 1 80 ? 78.163 28.300 -166.187 1.00 76.25 80 PRO A O 1
ATOM 661 N N . LEU A 1 81 ? 78.637 29.311 -164.237 1.00 73.19 81 LEU A N 1
ATOM 662 C CA . LEU A 1 81 ? 79.867 29.952 -164.715 1.00 73.19 81 LEU A CA 1
ATOM 663 C C . LEU A 1 81 ? 80.992 28.937 -164.938 1.00 73.19 81 LEU A C 1
ATOM 665 O O . LEU A 1 81 ? 81.793 29.116 -165.853 1.00 73.19 81 LEU A O 1
ATOM 669 N N . LEU A 1 82 ? 81.043 27.876 -164.131 1.00 71.56 82 LEU A N 1
ATOM 670 C CA . LEU A 1 82 ? 82.030 26.804 -164.263 1.00 71.56 82 LEU A CA 1
ATOM 671 C C . LEU A 1 82 ? 81.683 25.804 -165.387 1.00 71.56 82 LEU A C 1
ATOM 673 O O . LEU A 1 82 ? 82.588 25.209 -165.969 1.00 71.56 82 LEU A O 1
ATOM 677 N N . SER A 1 83 ? 80.398 25.650 -165.729 1.00 69.94 83 SER A N 1
ATOM 678 C CA . SER A 1 83 ? 79.899 24.716 -166.759 1.00 69.94 83 SER A CA 1
ATOM 679 C C . SER A 1 83 ? 79.686 25.338 -168.153 1.00 69.94 83 SER A C 1
ATOM 681 O O . SER A 1 83 ? 79.590 24.615 -169.147 1.00 69.94 83 SER A O 1
ATOM 683 N N . GLY A 1 84 ? 79.655 26.670 -168.274 1.00 63.66 84 GLY A N 1
ATOM 684 C CA . GLY A 1 84 ? 79.562 27.372 -169.558 1.00 63.66 84 GLY A CA 1
ATOM 685 C C . GLY A 1 84 ? 80.890 27.363 -170.325 1.00 63.66 84 GLY A C 1
ATOM 686 O O . GLY A 1 84 ? 81.818 28.072 -169.959 1.00 63.66 84 GLY A O 1
ATOM 687 N N . GLY A 1 85 ? 80.984 26.597 -171.419 1.00 55.22 85 GLY A N 1
ATOM 688 C CA . GLY A 1 85 ? 82.209 26.352 -172.210 1.00 55.22 85 GLY A CA 1
ATOM 689 C C . GLY A 1 85 ? 82.842 27.539 -172.972 1.00 55.22 85 GLY A C 1
ATOM 690 O O . GLY A 1 85 ? 83.402 27.335 -174.048 1.00 55.22 85 GLY A O 1
ATOM 691 N N . GLY A 1 86 ? 82.758 28.768 -172.455 1.00 55.31 86 GLY A N 1
ATOM 692 C CA . GLY A 1 86 ? 83.442 29.967 -172.958 1.00 55.31 86 GLY A CA 1
ATOM 693 C C . GLY A 1 86 ? 84.518 30.495 -171.995 1.00 55.31 86 GLY A C 1
ATOM 694 O O . GLY A 1 86 ? 84.739 29.935 -170.928 1.00 55.31 86 GLY A O 1
ATOM 695 N N . SER A 1 87 ? 85.210 31.579 -172.372 1.00 54.91 87 SER A N 1
ATOM 696 C CA . SER A 1 87 ? 86.227 32.261 -171.543 1.00 54.91 87 SER A CA 1
ATOM 697 C C . SER A 1 87 ? 85.717 32.535 -170.118 1.00 54.91 87 SER A C 1
ATOM 699 O O . SER A 1 87 ? 84.829 33.369 -169.953 1.00 54.91 87 SER A O 1
ATOM 701 N N . LEU A 1 88 ? 86.296 31.880 -169.100 1.00 63.75 88 LEU A N 1
ATOM 702 C CA . LEU A 1 88 ? 85.905 32.068 -167.697 1.00 63.75 88 LEU A CA 1
ATOM 703 C C . LEU A 1 88 ? 86.232 33.489 -167.211 1.00 63.75 88 LEU A C 1
ATOM 705 O O . LEU A 1 88 ? 87.373 33.945 -167.305 1.00 63.75 88 LEU A O 1
ATOM 709 N N . ASP A 1 89 ? 85.230 34.162 -166.643 1.00 73.25 89 ASP A N 1
ATOM 710 C CA . ASP A 1 89 ? 85.381 35.449 -165.962 1.00 73.25 89 ASP A CA 1
ATOM 711 C C . ASP A 1 89 ? 85.884 35.221 -164.531 1.00 73.25 89 ASP A C 1
ATOM 713 O O . ASP A 1 89 ? 85.116 35.025 -163.584 1.00 73.25 89 ASP A O 1
ATOM 717 N N . MET A 1 90 ? 87.208 35.227 -164.385 1.00 72.75 90 MET A N 1
ATOM 718 C CA . MET A 1 90 ? 87.856 34.951 -163.105 1.00 72.75 90 MET A CA 1
ATOM 719 C C . MET A 1 90 ? 87.600 36.040 -162.053 1.00 72.75 90 MET A C 1
ATOM 721 O O . MET A 1 90 ? 87.659 35.762 -160.858 1.00 72.75 90 MET A O 1
ATOM 725 N N . THR A 1 91 ? 87.264 37.266 -162.471 1.00 75.19 91 THR A N 1
ATOM 726 C CA . THR A 1 91 ? 86.890 38.348 -161.549 1.00 75.19 91 THR A CA 1
ATOM 727 C C . THR A 1 91 ? 85.521 38.080 -160.931 1.00 75.19 91 THR A C 1
ATOM 729 O O . THR A 1 91 ? 85.324 38.307 -159.738 1.00 75.19 91 THR A O 1
ATOM 732 N N . ARG A 1 92 ? 84.587 37.536 -161.715 1.00 76.31 92 ARG A N 1
ATOM 733 C CA . ARG A 1 92 ? 83.250 37.174 -161.234 1.00 76.31 92 ARG A CA 1
ATOM 734 C C . ARG A 1 92 ? 83.248 35.920 -160.360 1.00 76.31 92 ARG A C 1
ATOM 736 O O . ARG A 1 92 ? 82.506 35.886 -159.384 1.00 76.31 92 ARG A O 1
ATOM 743 N N . ILE A 1 93 ? 84.108 34.941 -160.649 1.00 75.00 93 ILE A N 1
ATOM 744 C CA . ILE A 1 93 ? 84.296 33.759 -159.788 1.00 75.00 93 ILE A CA 1
ATOM 745 C C . ILE A 1 93 ? 84.877 34.164 -158.431 1.00 75.00 93 ILE A C 1
ATOM 747 O O . ILE A 1 93 ? 84.325 33.766 -157.414 1.00 75.00 93 ILE A O 1
ATOM 751 N N . ALA A 1 94 ? 85.907 35.016 -158.394 1.00 76.50 94 ALA A N 1
ATOM 752 C CA . ALA A 1 94 ? 86.477 35.500 -157.132 1.00 76.50 94 ALA A CA 1
ATOM 753 C C . ALA A 1 94 ? 85.468 36.309 -156.291 1.00 76.50 94 ALA A C 1
ATOM 755 O O . ALA A 1 94 ? 85.464 36.221 -155.067 1.00 76.50 94 ALA A O 1
ATOM 756 N N . ALA A 1 95 ? 84.588 37.084 -156.937 1.00 79.56 95 ALA A N 1
ATOM 757 C CA . ALA A 1 95 ? 83.523 37.803 -156.239 1.00 79.56 95 ALA A CA 1
ATOM 758 C C . ALA A 1 95 ? 82.470 36.854 -155.636 1.00 79.56 95 ALA A C 1
ATOM 760 O O . ALA A 1 95 ? 82.008 37.092 -154.522 1.00 79.56 95 ALA A O 1
ATOM 761 N N . LEU A 1 96 ? 82.104 35.785 -156.353 1.00 81.25 96 LEU A N 1
ATOM 762 C CA . LEU A 1 96 ? 81.182 34.760 -155.854 1.00 81.25 96 LEU A CA 1
ATOM 763 C C . LEU A 1 96 ? 81.808 33.907 -154.751 1.00 81.25 96 LEU A C 1
ATOM 765 O O . LEU A 1 96 ? 81.128 33.602 -153.781 1.00 81.25 96 LEU A O 1
ATOM 769 N N . ASP A 1 97 ? 83.092 33.578 -154.863 1.00 80.88 97 ASP A N 1
ATOM 770 C CA . ASP A 1 97 ? 83.849 32.867 -153.829 1.00 80.88 97 ASP A CA 1
ATOM 771 C C . ASP A 1 97 ? 83.858 33.662 -152.516 1.00 80.88 97 ASP A C 1
ATOM 773 O O . ASP A 1 97 ? 83.503 33.140 -151.464 1.00 80.88 97 ASP A O 1
ATOM 777 N N . GLY A 1 98 ? 84.086 34.979 -152.597 1.00 80.31 98 GLY A N 1
ATOM 778 C CA . GLY A 1 98 ? 83.961 35.870 -151.441 1.00 80.31 98 GLY A CA 1
ATOM 779 C C . GLY A 1 98 ? 82.550 35.917 -150.833 1.00 80.31 98 GLY A C 1
ATOM 780 O O . GLY A 1 98 ? 82.416 35.992 -149.612 1.00 80.31 98 GLY A O 1
ATOM 781 N N . GLN A 1 99 ? 81.490 35.849 -151.650 1.00 81.94 99 GLN A N 1
ATOM 782 C CA . GLN A 1 99 ? 80.106 35.781 -151.150 1.00 81.94 99 GLN A CA 1
ATOM 783 C C . GLN A 1 99 ? 79.801 34.441 -150.475 1.00 81.94 99 GLN A C 1
ATOM 785 O O . GLN A 1 99 ? 79.146 34.412 -149.434 1.00 81.94 99 GLN A O 1
ATOM 790 N N . ILE A 1 100 ? 80.296 33.345 -151.047 1.00 83.69 100 ILE A N 1
ATOM 791 C CA . ILE A 1 100 ? 80.180 31.993 -150.498 1.00 83.69 100 ILE A CA 1
ATOM 792 C C . ILE A 1 100 ? 80.909 31.905 -149.154 1.00 83.69 100 ILE A C 1
ATOM 794 O O . ILE A 1 100 ? 80.330 31.431 -148.179 1.00 83.69 100 ILE A O 1
ATOM 798 N N . ASP A 1 101 ? 82.131 32.429 -149.061 1.00 83.81 101 ASP A N 1
ATOM 799 C CA . ASP A 1 101 ? 82.889 32.502 -147.810 1.00 83.81 101 ASP A CA 1
ATOM 800 C C . ASP A 1 101 ? 82.158 33.318 -146.742 1.00 83.81 101 ASP A C 1
ATOM 802 O O . ASP A 1 101 ? 82.096 32.913 -145.578 1.00 83.81 101 ASP A O 1
ATOM 806 N N . GLN A 1 102 ? 81.580 34.459 -147.129 1.00 84.94 102 GLN A N 1
ATOM 807 C CA . GLN A 1 102 ? 80.810 35.291 -146.212 1.00 84.94 102 GLN A CA 1
ATOM 808 C C . GLN A 1 102 ? 79.569 34.548 -145.703 1.00 84.94 102 GLN A C 1
ATOM 810 O O . GLN A 1 102 ? 79.349 34.499 -144.494 1.00 84.94 102 GLN A O 1
ATOM 815 N N . ALA A 1 103 ? 78.794 33.932 -146.598 1.00 83.94 103 ALA A N 1
ATOM 816 C CA . ALA A 1 103 ? 77.601 33.173 -146.236 1.00 83.94 103 ALA A CA 1
ATOM 817 C C . ALA A 1 103 ? 77.937 31.967 -145.338 1.00 83.94 103 ALA A C 1
ATOM 819 O O . ALA A 1 103 ? 77.279 31.759 -144.319 1.00 83.94 103 ALA A O 1
ATOM 820 N N . ARG A 1 104 ? 79.019 31.234 -145.641 1.00 84.69 104 ARG A N 1
ATOM 821 C CA . ARG A 1 104 ? 79.529 30.138 -144.802 1.00 84.69 104 ARG A CA 1
ATOM 822 C C . ARG A 1 104 ? 79.894 30.623 -143.404 1.00 84.69 104 ARG A C 1
ATOM 824 O O . ARG A 1 104 ? 79.507 30.006 -142.417 1.00 84.69 104 ARG A O 1
ATOM 831 N N . ASN A 1 105 ? 80.661 31.708 -143.311 1.00 86.12 105 ASN A N 1
ATOM 832 C CA . ASN A 1 105 ? 81.136 32.214 -142.027 1.00 86.12 105 ASN A CA 1
ATOM 833 C C . ASN A 1 105 ? 79.978 32.736 -141.168 1.00 86.12 105 ASN A C 1
ATOM 835 O O . ASN A 1 105 ? 79.962 32.468 -139.972 1.00 86.12 105 ASN A O 1
ATOM 839 N N . SER A 1 106 ? 78.991 33.408 -141.769 1.00 85.12 106 SER A N 1
ATOM 840 C CA . SER A 1 106 ? 77.787 33.848 -141.055 1.00 85.12 106 SER A CA 1
ATOM 841 C C . SER A 1 106 ? 76.938 32.670 -140.566 1.00 85.12 106 SER A C 1
ATOM 843 O O . SER A 1 106 ? 76.492 32.688 -139.422 1.00 85.12 106 SER A O 1
ATOM 845 N N . ALA A 1 107 ? 76.787 31.609 -141.368 1.00 83.62 107 ALA A N 1
ATOM 846 C CA . ALA A 1 107 ? 76.123 30.383 -140.922 1.00 83.62 107 ALA A CA 1
ATOM 847 C C . ALA A 1 107 ? 76.892 29.716 -139.761 1.00 83.62 107 ALA A C 1
ATOM 849 O O . ALA A 1 107 ? 76.319 29.405 -138.721 1.00 83.62 107 ALA A O 1
ATOM 850 N N . LEU A 1 108 ? 78.214 29.561 -139.875 1.00 84.69 108 LEU A N 1
ATOM 851 C CA . LEU A 1 108 ? 79.034 28.994 -138.798 1.00 84.69 108 LEU A CA 1
ATOM 852 C C . LEU A 1 108 ? 79.012 29.843 -137.521 1.00 84.69 108 LEU A C 1
ATOM 854 O O . LEU A 1 108 ? 79.101 29.289 -136.426 1.00 84.69 108 LEU A O 1
ATOM 858 N N . GLU A 1 109 ? 78.911 31.167 -137.629 1.00 86.38 109 GLU A N 1
ATOM 859 C CA . GLU A 1 109 ? 78.804 32.052 -136.468 1.00 86.38 109 GLU A CA 1
ATOM 860 C C . GLU A 1 109 ? 77.479 31.846 -135.727 1.00 86.38 109 GLU A C 1
ATOM 862 O O . GLU A 1 109 ? 77.491 31.668 -134.507 1.00 86.38 109 GLU A O 1
ATOM 867 N N . ALA A 1 110 ? 76.359 31.807 -136.456 1.00 84.38 110 ALA A N 1
ATOM 868 C CA . ALA A 1 110 ? 75.045 31.524 -135.885 1.00 84.38 110 ALA A CA 1
ATOM 869 C C . ALA A 1 110 ? 75.025 30.148 -135.195 1.00 84.38 110 ALA A C 1
ATOM 871 O O . ALA A 1 110 ? 74.659 30.041 -134.026 1.00 84.38 110 ALA A O 1
ATOM 872 N N . LEU A 1 111 ? 75.548 29.119 -135.866 1.00 85.31 111 LEU A N 1
ATOM 873 C CA . LEU A 1 111 ? 75.623 27.758 -135.333 1.00 85.31 111 LEU A CA 1
ATOM 874 C C . LEU A 1 111 ? 76.519 27.648 -134.083 1.00 85.31 111 LEU A C 1
ATOM 876 O O . LEU A 1 111 ? 76.199 26.920 -133.147 1.00 85.31 111 LEU A O 1
ATOM 880 N N . ASN A 1 112 ? 77.634 28.387 -134.031 1.00 85.12 112 ASN A N 1
ATOM 881 C CA . ASN A 1 112 ? 78.496 28.438 -132.843 1.00 85.12 112 ASN A CA 1
ATOM 882 C C . ASN A 1 112 ? 77.814 29.113 -131.650 1.00 85.12 112 ASN A C 1
ATOM 884 O O . ASN A 1 112 ? 78.007 28.672 -130.518 1.00 85.12 112 ASN A O 1
ATOM 888 N N . LYS A 1 113 ? 77.038 30.177 -131.888 1.00 85.56 113 LYS A N 1
ATOM 889 C CA . LYS A 1 113 ? 76.285 30.861 -130.829 1.00 85.56 113 LYS A CA 1
ATOM 890 C C . LYS A 1 113 ? 75.201 29.956 -130.247 1.00 85.56 113 LYS A C 1
ATOM 892 O O . LYS A 1 113 ? 75.101 29.874 -129.028 1.00 85.56 113 LYS A O 1
ATOM 897 N N . ILE A 1 114 ? 74.488 29.209 -131.095 1.00 84.06 114 ILE A N 1
ATOM 898 C CA . ILE A 1 114 ? 73.515 28.199 -130.646 1.00 84.06 114 ILE A CA 1
ATOM 899 C C . ILE A 1 114 ? 74.208 27.132 -129.787 1.00 84.06 114 ILE A C 1
ATOM 901 O O . ILE A 1 114 ? 73.750 26.837 -128.690 1.00 84.06 114 ILE A O 1
ATOM 905 N N . ASN A 1 115 ? 75.368 26.613 -130.215 1.00 83.12 115 ASN A N 1
ATOM 906 C CA . ASN A 1 115 ? 76.098 25.620 -129.417 1.00 83.12 115 ASN A CA 1
ATOM 907 C C . ASN A 1 115 ? 76.537 26.155 -128.042 1.00 83.12 115 ASN A C 1
ATOM 909 O O . ASN A 1 115 ? 76.510 25.423 -127.059 1.00 83.12 115 ASN A O 1
ATOM 913 N N . GLN A 1 116 ? 76.957 27.422 -127.960 1.00 83.00 116 GLN A N 1
ATOM 914 C CA . GLN A 1 116 ? 77.339 28.038 -126.684 1.00 83.00 116 GLN A CA 1
ATOM 915 C C . GLN A 1 116 ? 76.154 28.197 -125.727 1.00 83.00 116 GLN A C 1
ATOM 917 O O . GLN A 1 116 ? 76.341 28.037 -124.523 1.00 83.00 116 GLN A O 1
ATOM 922 N N . SER A 1 117 ? 74.970 28.508 -126.256 1.00 82.81 117 SER A N 1
ATOM 923 C CA . SER A 1 117 ? 73.742 28.644 -125.471 1.00 82.81 117 SER A CA 1
ATOM 924 C C . SER A 1 117 ? 73.304 27.293 -124.890 1.00 82.81 117 SER A C 1
ATOM 926 O O . SER A 1 117 ? 73.240 27.140 -123.671 1.00 82.81 117 SER A O 1
ATOM 928 N N . LEU A 1 118 ? 73.207 26.260 -125.731 1.00 80.25 118 LEU A N 1
ATOM 929 C CA . LEU A 1 118 ? 72.836 24.906 -125.299 1.00 80.25 118 LEU A CA 1
ATOM 930 C C . LEU A 1 118 ? 73.831 24.294 -124.293 1.00 80.25 118 LEU A C 1
ATOM 932 O O . LEU A 1 118 ? 73.440 23.589 -123.361 1.00 80.25 118 LEU A O 1
ATOM 936 N N . GLU A 1 119 ? 75.134 24.566 -124.434 1.00 79.50 119 GLU A N 1
ATOM 937 C CA . GLU A 1 119 ? 76.139 24.133 -123.449 1.00 79.50 119 GLU A CA 1
ATOM 938 C C . GLU A 1 119 ? 76.009 24.860 -122.096 1.00 79.50 119 GLU A C 1
ATOM 940 O O . GLU A 1 119 ? 76.394 24.300 -121.061 1.00 79.50 119 GLU A O 1
ATOM 945 N N . ALA A 1 120 ? 75.490 26.093 -122.081 1.00 77.94 120 ALA A N 1
ATOM 946 C CA . ALA A 1 120 ? 75.241 26.842 -120.854 1.00 77.94 120 ALA A CA 1
ATOM 947 C C . ALA A 1 120 ? 74.028 26.283 -120.095 1.00 77.94 120 ALA A C 1
ATOM 949 O O . ALA A 1 120 ? 74.142 26.018 -118.896 1.00 77.94 120 ALA A O 1
ATOM 950 N N . GLU A 1 121 ? 72.925 25.999 -120.790 1.00 75.31 121 GLU A N 1
ATOM 951 C CA . GLU A 1 121 ? 71.719 25.415 -120.186 1.00 75.31 121 GLU A CA 1
ATOM 952 C C . GLU A 1 121 ? 71.964 24.008 -119.631 1.00 75.31 121 GLU A C 1
ATOM 954 O O . GLU A 1 121 ? 71.562 23.686 -118.509 1.00 75.31 121 GLU A O 1
ATOM 959 N N . ALA A 1 122 ? 72.730 23.183 -120.353 1.00 70.62 122 ALA A N 1
ATOM 960 C CA . ALA A 1 122 ? 73.111 21.855 -119.880 1.00 70.62 122 ALA A CA 1
ATOM 961 C C . ALA A 1 122 ? 73.919 21.895 -118.566 1.00 70.62 122 ALA A C 1
ATOM 963 O O . ALA A 1 122 ? 73.846 20.958 -117.771 1.00 70.62 122 ALA A O 1
ATOM 964 N N . ARG A 1 123 ? 74.687 22.966 -118.306 1.00 72.31 123 ARG A N 1
ATOM 965 C CA . ARG A 1 123 ? 75.398 23.148 -117.027 1.00 72.31 123 ARG A CA 1
ATOM 966 C C . ARG A 1 123 ? 74.479 23.600 -115.902 1.00 72.31 123 ARG A C 1
ATOM 968 O O . ARG A 1 123 ? 74.670 23.149 -114.775 1.00 72.31 123 ARG A O 1
ATOM 975 N N . GLU A 1 124 ? 73.522 24.475 -116.187 1.00 73.00 124 GLU A N 1
ATOM 976 C CA . GLU A 1 124 ? 72.587 24.987 -115.181 1.00 73.00 124 GLU A CA 1
ATOM 977 C C . GLU A 1 124 ? 71.646 23.875 -114.688 1.00 73.00 124 GLU A C 1
ATOM 979 O O . GLU A 1 124 ? 71.489 23.688 -113.481 1.00 73.00 124 GLU A O 1
ATOM 984 N N . ALA A 1 125 ? 71.174 23.014 -115.596 1.00 66.81 125 ALA A N 1
ATOM 985 C CA . ALA A 1 125 ? 70.374 21.838 -115.250 1.00 66.81 125 ALA A CA 1
ATOM 986 C C . ALA A 1 125 ? 71.104 20.848 -114.313 1.00 66.81 125 ALA A C 1
ATOM 988 O O . ALA A 1 125 ? 70.474 20.217 -113.460 1.00 66.81 125 ALA A O 1
ATOM 989 N N . MET A 1 126 ? 72.434 20.720 -114.428 1.00 64.25 126 MET A N 1
ATOM 990 C CA . MET A 1 126 ? 73.222 19.864 -113.530 1.00 64.25 126 MET A CA 1
ATOM 991 C C . MET A 1 126 ? 73.376 20.455 -112.115 1.00 64.25 126 MET A C 1
ATOM 993 O O . MET A 1 126 ? 73.406 19.684 -111.154 1.00 64.25 126 MET A O 1
ATOM 997 N N . ASP A 1 127 ? 73.456 21.785 -111.958 1.00 70.44 127 ASP A N 1
ATOM 998 C CA . ASP A 1 127 ? 73.521 22.436 -110.631 1.00 70.44 127 ASP A CA 1
ATOM 999 C C . ASP A 1 127 ? 72.168 22.346 -109.903 1.00 70.44 127 ASP A C 1
ATOM 1001 O O . ASP A 1 127 ? 72.111 22.061 -108.702 1.00 70.44 127 ASP A O 1
ATOM 1005 N N . ASP A 1 128 ? 71.065 22.490 -110.641 1.00 70.12 128 ASP A N 1
ATOM 1006 C CA . ASP A 1 128 ? 69.713 22.369 -110.091 1.00 70.12 128 ASP A CA 1
ATOM 1007 C C . ASP A 1 128 ? 69.396 20.944 -109.612 1.00 70.12 128 ASP A C 1
ATOM 1009 O O . ASP A 1 128 ? 68.814 20.763 -108.536 1.00 70.12 128 ASP A O 1
ATOM 1013 N N . GLU A 1 129 ? 69.846 19.908 -110.329 1.00 67.50 129 GLU A N 1
ATOM 1014 C CA . GLU A 1 129 ? 69.665 18.519 -109.890 1.00 67.50 129 GLU A CA 1
ATOM 1015 C C . GLU A 1 129 ? 70.424 18.222 -108.580 1.00 67.50 129 GLU A C 1
ATOM 1017 O O . GLU A 1 129 ? 69.944 17.472 -107.718 1.00 67.50 129 GLU A O 1
ATOM 1022 N N . GLN A 1 130 ? 71.591 18.845 -108.389 1.00 68.31 130 GLN A N 1
ATOM 1023 C CA . GLN A 1 130 ? 72.371 18.719 -107.160 1.00 68.31 130 GLN A CA 1
ATOM 1024 C C . GLN A 1 130 ? 71.697 19.445 -105.983 1.00 68.31 130 GLN A C 1
ATOM 1026 O O . GLN A 1 130 ? 71.588 18.865 -104.897 1.00 68.31 130 GLN A O 1
ATOM 1031 N N . ARG A 1 131 ? 71.152 20.651 -106.201 1.00 69.56 131 ARG A N 1
ATOM 1032 C CA . ARG A 1 131 ? 70.385 21.387 -105.177 1.00 69.56 131 ARG A CA 1
ATOM 1033 C C . ARG A 1 131 ? 69.120 20.657 -104.748 1.00 69.56 131 ARG A C 1
ATOM 1035 O O . ARG A 1 131 ? 68.824 20.621 -103.556 1.00 69.56 131 ARG A O 1
ATOM 1042 N N . ILE A 1 132 ? 68.389 20.038 -105.676 1.00 71.19 132 ILE A N 1
ATOM 1043 C CA . ILE A 1 132 ? 67.187 19.254 -105.347 1.00 71.19 132 ILE A CA 1
ATOM 1044 C C . ILE A 1 132 ? 67.547 18.052 -104.461 1.00 71.19 132 ILE A C 1
ATOM 1046 O O . ILE A 1 132 ? 66.825 17.741 -103.511 1.00 71.19 132 ILE A O 1
ATOM 1050 N N . ARG A 1 133 ? 68.685 17.395 -104.720 1.00 70.44 133 ARG A N 1
ATOM 1051 C CA . ARG A 1 133 ? 69.174 16.290 -103.881 1.00 70.44 133 ARG A CA 1
ATOM 1052 C C . ARG A 1 133 ? 69.551 16.741 -102.468 1.00 70.44 133 ARG A C 1
ATOM 1054 O O . ARG A 1 133 ? 69.179 16.062 -101.513 1.00 70.44 133 ARG A O 1
ATOM 1061 N N . GLU A 1 134 ? 70.233 17.876 -102.323 1.00 69.81 134 GLU A N 1
ATOM 1062 C CA . GLU A 1 134 ? 70.540 18.448 -101.003 1.00 69.81 134 GLU A CA 1
ATOM 1063 C C . GLU A 1 134 ? 69.273 18.872 -100.250 1.00 69.81 134 GLU A C 1
ATOM 1065 O O . GLU A 1 134 ? 69.133 18.573 -99.063 1.00 69.81 134 GLU A O 1
ATOM 1070 N N . LEU A 1 135 ? 68.312 19.499 -100.936 1.00 71.00 135 LEU A N 1
ATOM 1071 C CA . LEU A 1 135 ? 67.060 19.938 -100.323 1.00 71.00 135 LEU A CA 1
ATOM 1072 C C . LEU A 1 135 ? 66.215 18.753 -99.835 1.00 71.00 135 LEU A C 1
ATOM 1074 O O . LEU A 1 135 ? 65.662 18.809 -98.739 1.00 71.00 135 LEU A O 1
ATOM 1078 N N . ASN A 1 136 ? 66.166 17.659 -100.601 1.00 70.25 136 ASN A N 1
ATOM 1079 C CA . ASN A 1 136 ? 65.494 16.428 -100.180 1.00 70.25 136 ASN A CA 1
ATOM 1080 C C . ASN A 1 136 ? 66.169 15.793 -98.956 1.00 70.25 136 ASN A C 1
ATOM 1082 O O . ASN A 1 136 ? 65.471 15.350 -98.049 1.00 70.25 136 ASN A O 1
ATOM 1086 N N . GLY A 1 137 ? 67.505 15.822 -98.877 1.00 72.06 137 GLY A N 1
ATOM 1087 C CA . GLY A 1 137 ? 68.236 15.371 -97.689 1.00 72.06 137 GLY A CA 1
ATOM 1088 C C . GLY A 1 137 ? 67.902 16.189 -96.438 1.00 72.06 137 GLY A C 1
ATOM 1089 O O . GLY A 1 137 ? 67.702 15.620 -95.370 1.00 72.06 137 GLY A O 1
ATOM 1090 N N . ILE A 1 138 ? 67.766 17.513 -96.572 1.00 73.25 138 ILE A N 1
ATOM 1091 C CA . ILE A 1 138 ? 67.343 18.392 -95.469 1.00 73.25 138 ILE A CA 1
ATOM 1092 C C . ILE A 1 138 ? 65.884 18.127 -95.081 1.00 73.25 138 ILE A C 1
ATOM 1094 O O . ILE A 1 138 ? 65.563 18.140 -93.897 1.00 73.25 138 ILE A O 1
ATOM 1098 N N . ILE A 1 139 ? 64.992 17.880 -96.046 1.00 70.88 139 ILE A N 1
ATOM 1099 C CA . ILE A 1 139 ? 63.582 17.561 -95.773 1.00 70.88 139 ILE A CA 1
ATOM 1100 C C . ILE A 1 139 ? 63.457 16.234 -95.020 1.00 70.88 139 ILE A C 1
ATOM 1102 O O . ILE A 1 139 ? 62.690 16.169 -94.061 1.00 70.88 139 ILE A O 1
ATOM 1106 N N . ASP A 1 140 ? 64.213 15.206 -95.406 1.00 74.62 140 ASP A N 1
ATOM 1107 C CA . ASP A 1 140 ? 64.214 13.917 -94.709 1.00 74.62 140 ASP A CA 1
ATOM 1108 C C . ASP A 1 140 ? 64.816 14.034 -93.300 1.00 74.62 140 ASP A C 1
ATOM 1110 O O . ASP A 1 140 ? 64.218 13.541 -92.344 1.00 74.62 140 ASP A O 1
ATOM 1114 N N . ASP A 1 141 ? 65.922 14.767 -93.132 1.00 72.62 141 ASP A N 1
ATOM 1115 C CA . ASP A 1 141 ? 66.534 14.997 -91.815 1.00 72.62 141 ASP A CA 1
ATOM 1116 C C . ASP A 1 141 ? 65.617 15.830 -90.902 1.00 72.62 141 ASP A C 1
ATOM 1118 O O . ASP A 1 141 ? 65.463 15.544 -89.715 1.00 72.62 141 ASP A O 1
ATOM 1122 N N . LEU A 1 142 ? 64.906 16.819 -91.457 1.00 69.25 142 LEU A N 1
ATOM 1123 C CA . LEU A 1 142 ? 63.906 17.588 -90.720 1.00 69.25 142 LEU A CA 1
ATOM 1124 C C . LEU A 1 142 ? 62.683 16.728 -90.373 1.00 69.25 142 LEU A C 1
ATOM 1126 O O . LEU A 1 142 ? 62.146 16.860 -89.273 1.00 69.25 142 LEU A O 1
ATOM 1130 N N . ARG A 1 143 ? 62.250 15.828 -91.265 1.00 70.31 143 ARG A N 1
ATOM 1131 C CA . ARG A 1 143 ? 61.164 14.873 -91.004 1.00 70.31 143 ARG A CA 1
ATOM 1132 C C . ARG A 1 143 ? 61.534 13.952 -89.847 1.00 70.31 143 ARG A C 1
ATOM 1134 O O . ARG A 1 143 ? 60.759 13.829 -88.903 1.00 70.31 143 ARG A O 1
ATOM 1141 N N . ASP A 1 144 ? 62.726 13.375 -89.868 1.00 72.81 144 ASP A N 1
ATOM 1142 C CA . ASP A 1 144 ? 63.178 12.460 -88.822 1.00 72.81 144 ASP A CA 1
ATOM 1143 C C . ASP A 1 144 ? 63.487 13.202 -87.508 1.00 72.81 144 ASP A C 1
ATOM 1145 O O . ASP A 1 144 ? 63.157 12.711 -86.429 1.00 72.81 144 ASP A O 1
ATOM 1149 N N . SER A 1 145 ? 64.021 14.425 -87.571 1.00 70.31 145 SER A N 1
ATOM 1150 C CA . SER A 1 145 ? 64.313 15.247 -86.389 1.00 70.31 145 SER A CA 1
ATOM 1151 C C . SER A 1 145 ? 63.060 15.831 -85.723 1.00 70.31 145 SER A C 1
ATOM 1153 O O . SER A 1 145 ? 63.054 16.036 -84.511 1.00 70.31 145 SER A O 1
ATOM 1155 N N . THR A 1 146 ? 61.983 16.091 -86.475 1.00 68.25 146 THR A N 1
ATOM 1156 C CA . THR A 1 146 ? 60.776 16.745 -85.932 1.00 68.25 146 THR A CA 1
ATOM 1157 C C . THR A 1 146 ? 59.592 15.802 -85.759 1.00 68.25 146 THR A C 1
ATOM 1159 O O . THR A 1 146 ? 58.969 15.809 -84.700 1.00 68.25 146 THR A O 1
ATOM 1162 N N . LEU A 1 147 ? 59.280 14.954 -86.741 1.00 70.19 147 LEU A N 1
ATOM 1163 C CA . LEU A 1 147 ? 58.096 14.095 -86.678 1.00 70.19 147 LEU A CA 1
ATOM 1164 C C . LEU A 1 147 ? 58.328 12.847 -85.832 1.00 70.19 147 LEU A C 1
ATOM 1166 O O . LEU A 1 147 ? 57.403 12.429 -85.141 1.00 70.19 147 LEU A O 1
ATOM 1170 N N . ALA A 1 148 ? 59.537 12.278 -85.816 1.00 72.25 148 ALA A N 1
ATOM 1171 C CA . ALA A 1 148 ? 59.799 11.086 -85.006 1.00 72.25 148 ALA A CA 1
ATOM 1172 C C . ALA A 1 148 ? 59.723 11.362 -83.487 1.00 72.25 148 ALA A C 1
ATOM 1174 O O . ALA A 1 148 ? 59.090 10.573 -82.781 1.00 72.25 148 ALA A O 1
ATOM 1175 N N . PRO A 1 149 ? 60.262 12.477 -82.947 1.00 74.56 149 PRO A N 1
ATOM 1176 C CA . PRO A 1 149 ? 60.056 12.819 -81.541 1.00 74.56 149 PRO A CA 1
ATOM 1177 C C . PRO A 1 149 ? 58.604 13.165 -81.222 1.00 74.56 149 PRO A C 1
ATOM 1179 O O . PRO A 1 149 ? 58.130 12.788 -80.159 1.00 74.56 149 PRO A O 1
ATOM 1182 N N . ILE A 1 150 ? 57.881 13.836 -82.128 1.00 72.94 150 ILE A N 1
ATOM 1183 C CA . ILE A 1 150 ? 56.457 14.153 -81.929 1.00 72.94 150 ILE A CA 1
ATOM 1184 C C . ILE A 1 150 ? 55.612 12.875 -81.892 1.00 72.94 150 ILE A C 1
ATOM 1186 O O . ILE A 1 150 ? 54.762 12.743 -81.017 1.00 72.94 150 ILE A O 1
ATOM 1190 N N . ALA A 1 151 ? 55.867 11.916 -82.785 1.00 75.56 151 ALA A N 1
ATOM 1191 C CA . ALA A 1 151 ? 55.193 10.619 -82.778 1.00 75.56 151 ALA A CA 1
ATOM 1192 C C . ALA A 1 151 ? 55.478 9.849 -81.482 1.00 75.56 151 ALA A C 1
ATOM 1194 O O . ALA A 1 151 ? 54.554 9.336 -80.861 1.00 75.56 151 ALA A O 1
ATOM 1195 N N . LYS A 1 152 ? 56.734 9.854 -81.020 1.00 76.62 152 LYS A N 1
ATOM 1196 C CA . LYS A 1 152 ? 57.120 9.224 -79.754 1.00 76.62 152 LYS A CA 1
ATOM 1197 C C . LYS A 1 152 ? 56.511 9.917 -78.532 1.00 76.62 152 LYS A C 1
ATOM 1199 O O . LYS A 1 152 ? 56.160 9.241 -77.576 1.00 76.62 152 LYS A O 1
ATOM 1204 N N . ILE A 1 153 ? 56.373 11.245 -78.563 1.00 75.25 153 ILE A N 1
ATOM 1205 C CA . ILE A 1 153 ? 55.663 12.006 -77.528 1.00 75.25 153 ILE A CA 1
ATOM 1206 C C . ILE A 1 153 ? 54.178 11.631 -77.535 1.00 75.25 153 ILE A C 1
ATOM 1208 O O . ILE A 1 153 ? 53.634 11.372 -76.472 1.00 75.25 153 ILE A O 1
ATOM 1212 N N . SER A 1 154 ? 53.539 11.550 -78.706 1.00 74.88 154 SER A N 1
ATOM 1213 C CA . SER A 1 154 ? 52.136 11.130 -78.832 1.00 74.88 154 SER A CA 1
ATOM 1214 C C . SER A 1 154 ? 51.911 9.721 -78.286 1.00 74.88 154 SER A C 1
ATOM 1216 O O . SER A 1 154 ? 50.991 9.519 -77.508 1.00 74.88 154 SER A O 1
ATOM 1218 N N . GLU A 1 155 ? 52.779 8.773 -78.641 1.00 78.62 155 GLU A N 1
ATOM 1219 C CA . GLU A 1 155 ? 52.725 7.392 -78.147 1.00 78.62 155 GLU A CA 1
ATOM 1220 C C . GLU A 1 155 ? 52.951 7.335 -76.627 1.00 78.62 155 GLU A C 1
ATOM 1222 O O . GLU A 1 155 ? 52.179 6.703 -75.915 1.00 78.62 155 GLU A O 1
ATOM 1227 N N . SER A 1 156 ? 53.932 8.079 -76.097 1.00 76.12 156 SER A N 1
ATOM 1228 C CA . SER A 1 156 ? 54.147 8.156 -74.644 1.00 76.12 156 SER A CA 1
ATOM 1229 C C . SER A 1 156 ? 53.008 8.851 -73.892 1.00 76.12 156 SER A C 1
ATOM 1231 O O . SER A 1 156 ? 52.769 8.532 -72.736 1.00 76.12 156 SER A O 1
ATOM 1233 N N . LEU A 1 157 ? 52.305 9.795 -74.529 1.00 74.06 157 LEU A N 1
ATOM 1234 C CA . LEU A 1 157 ? 51.144 10.464 -73.942 1.00 74.06 157 LEU A CA 1
ATOM 1235 C C . LEU A 1 157 ? 49.925 9.539 -73.916 1.00 74.06 157 LEU A C 1
ATOM 1237 O O . LEU A 1 157 ? 49.193 9.567 -72.937 1.00 74.06 157 LEU A O 1
ATOM 1241 N N . GLU A 1 158 ? 49.725 8.713 -74.946 1.00 78.00 158 GLU A N 1
ATOM 1242 C CA . GLU A 1 158 ? 48.680 7.680 -74.948 1.00 78.00 158 GLU A CA 1
ATOM 1243 C C . GLU A 1 158 ? 48.961 6.597 -73.890 1.00 78.00 158 GLU A C 1
ATOM 1245 O O . GLU A 1 158 ? 48.042 6.163 -73.195 1.00 78.00 158 GLU A O 1
ATOM 1250 N N . GLU A 1 159 ? 50.226 6.195 -73.711 1.00 77.75 159 GLU A N 1
ATOM 1251 C CA . GLU A 1 159 ? 50.627 5.287 -72.627 1.00 77.75 159 GLU A CA 1
ATOM 1252 C C . GLU A 1 159 ? 50.433 5.922 -71.236 1.00 77.75 159 GLU A C 1
ATOM 1254 O O . GLU A 1 159 ? 49.863 5.276 -70.355 1.00 77.75 159 GLU A O 1
ATOM 1259 N N . GLU A 1 160 ? 50.834 7.186 -71.031 1.00 74.94 160 GLU A N 1
ATOM 1260 C CA . GLU A 1 160 ? 50.603 7.910 -69.769 1.00 74.94 160 GLU A CA 1
ATOM 1261 C C . GLU A 1 160 ? 49.108 8.137 -69.488 1.00 74.94 160 GLU A C 1
ATOM 1263 O O . GLU A 1 160 ? 48.696 8.055 -68.332 1.00 74.94 160 GLU A O 1
ATOM 1268 N N . GLU A 1 161 ? 48.286 8.402 -70.510 1.00 74.75 161 GLU A N 1
ATOM 1269 C CA . GLU A 1 161 ? 46.829 8.540 -70.377 1.00 74.75 161 GLU A CA 1
ATOM 1270 C C . GLU A 1 161 ? 46.200 7.215 -69.935 1.00 74.75 161 GLU A C 1
ATOM 1272 O O . GLU A 1 161 ? 45.428 7.189 -68.976 1.00 74.75 161 GLU A O 1
ATOM 1277 N N . HIS A 1 162 ? 46.594 6.098 -70.555 1.00 79.06 162 HIS A N 1
ATOM 1278 C CA . HIS A 1 162 ? 46.092 4.779 -70.179 1.00 79.06 162 HIS A CA 1
ATOM 1279 C C . HIS A 1 162 ? 46.552 4.363 -68.769 1.00 79.06 162 HIS A C 1
ATOM 1281 O O . HIS A 1 162 ? 45.769 3.788 -68.006 1.00 79.06 162 HIS A O 1
ATOM 1287 N N . GLU A 1 163 ? 47.802 4.645 -68.389 1.00 78.75 163 GLU A N 1
ATOM 1288 C CA . GLU A 1 163 ? 48.303 4.359 -67.038 1.00 78.75 163 GLU A CA 1
ATOM 1289 C C . GLU A 1 163 ? 47.620 5.255 -65.989 1.00 78.75 163 GLU A C 1
ATOM 1291 O O . GLU A 1 163 ? 47.260 4.787 -64.902 1.00 78.75 163 GLU A O 1
ATOM 1296 N N . ALA A 1 164 ? 47.372 6.527 -66.323 1.00 74.94 164 ALA A N 1
ATOM 1297 C CA . ALA A 1 164 ? 46.616 7.445 -65.481 1.00 74.94 164 ALA A CA 1
ATOM 1298 C C . ALA A 1 164 ? 45.172 6.966 -65.282 1.00 74.94 164 ALA A C 1
ATOM 1300 O O . ALA A 1 164 ? 44.710 6.953 -64.140 1.00 74.94 164 ALA A O 1
ATOM 1301 N N . ASP A 1 165 ? 44.483 6.526 -66.336 1.00 79.69 165 ASP A N 1
ATOM 1302 C CA . ASP A 1 165 ? 43.112 6.012 -66.258 1.00 79.69 165 ASP A CA 1
ATOM 1303 C C . ASP A 1 165 ? 43.016 4.746 -65.390 1.00 79.69 165 ASP A C 1
ATOM 1305 O O . ASP A 1 165 ? 42.158 4.670 -64.505 1.00 79.69 165 ASP A O 1
ATOM 1309 N N . GLU A 1 166 ? 43.936 3.785 -65.541 1.00 82.19 166 GLU A N 1
ATOM 1310 C CA . GLU A 1 166 ? 43.974 2.590 -64.682 1.00 82.19 166 GLU A CA 1
ATOM 1311 C C . GLU A 1 166 ? 44.241 2.941 -63.208 1.00 82.19 166 GLU A C 1
ATOM 1313 O O . GLU A 1 166 ? 43.611 2.393 -62.289 1.00 82.19 166 GLU A O 1
ATOM 1318 N N . LEU A 1 167 ? 45.152 3.888 -62.957 1.00 80.44 167 LEU A N 1
ATOM 1319 C CA . LEU A 1 167 ? 45.408 4.410 -61.617 1.00 80.44 167 LEU A CA 1
ATOM 1320 C C . LEU A 1 167 ? 44.162 5.102 -61.050 1.00 80.44 167 LEU A C 1
ATOM 1322 O O . LEU A 1 167 ? 43.785 4.811 -59.910 1.00 80.44 167 LEU A O 1
ATOM 1326 N N . PHE A 1 168 ? 43.489 5.955 -61.825 1.00 82.94 168 PHE A N 1
ATOM 1327 C CA . PHE A 1 168 ? 42.260 6.636 -61.415 1.00 82.94 168 PHE A CA 1
ATOM 1328 C C . PHE A 1 168 ? 41.148 5.641 -61.068 1.00 82.94 168 PHE A C 1
ATOM 1330 O O . PHE A 1 168 ? 40.566 5.741 -59.982 1.00 82.94 168 PHE A O 1
ATOM 1337 N N . ASP A 1 169 ? 40.903 4.635 -61.907 1.00 84.31 169 ASP A N 1
ATOM 1338 C CA . ASP A 1 169 ? 39.887 3.608 -61.664 1.00 84.31 169 ASP A CA 1
ATOM 1339 C C . ASP A 1 169 ? 40.199 2.764 -60.422 1.00 84.31 169 ASP A C 1
ATOM 1341 O O . ASP A 1 169 ? 39.311 2.473 -59.601 1.00 84.31 169 ASP A O 1
ATOM 1345 N N . SER A 1 170 ? 41.473 2.409 -60.223 1.00 84.25 170 SER A N 1
ATOM 1346 C CA . SER A 1 170 ? 41.906 1.663 -59.041 1.00 84.25 170 SER A CA 1
ATOM 1347 C C . SER A 1 170 ? 41.706 2.472 -57.748 1.00 84.25 170 SER A C 1
ATOM 1349 O O . SER A 1 170 ? 41.197 1.936 -56.755 1.00 84.25 170 SER A O 1
ATOM 1351 N N . VAL A 1 171 ? 42.012 3.776 -57.764 1.00 85.06 171 VAL A N 1
ATOM 1352 C CA . VAL A 1 171 ? 41.845 4.694 -56.624 1.00 85.06 171 VAL A CA 1
ATOM 1353 C C . VAL A 1 171 ? 40.368 4.953 -56.328 1.00 85.06 171 VAL A C 1
ATOM 1355 O O . VAL A 1 171 ? 39.960 4.919 -55.160 1.00 85.06 171 VAL A O 1
ATOM 1358 N N . ILE A 1 172 ? 39.541 5.171 -57.356 1.00 88.31 172 ILE A N 1
ATOM 1359 C CA . ILE A 1 172 ? 38.090 5.354 -57.209 1.00 88.31 172 ILE A CA 1
ATOM 1360 C C . ILE A 1 172 ? 37.470 4.099 -56.588 1.00 88.31 172 ILE A C 1
ATOM 1362 O O . ILE A 1 172 ? 36.746 4.191 -55.591 1.00 88.31 172 ILE A O 1
ATOM 1366 N N . THR A 1 173 ? 37.805 2.914 -57.104 1.00 87.19 173 THR A N 1
ATOM 1367 C CA . THR A 1 173 ? 37.268 1.640 -56.602 1.00 87.19 173 THR A CA 1
ATOM 1368 C C . THR A 1 173 ? 37.682 1.376 -55.150 1.00 87.19 173 THR A C 1
ATOM 1370 O O . THR A 1 173 ? 36.853 0.966 -54.329 1.00 87.19 173 THR A O 1
ATOM 1373 N N . GLN A 1 174 ? 38.942 1.648 -54.789 1.00 86.94 174 GLN A N 1
ATOM 1374 C CA . GLN A 1 174 ? 39.417 1.527 -53.405 1.00 86.94 174 GLN A CA 1
ATOM 1375 C C . GLN A 1 174 ? 38.710 2.510 -52.465 1.00 86.94 174 GLN A C 1
ATOM 1377 O O . GLN A 1 174 ? 38.303 2.124 -51.364 1.00 86.94 174 GLN A O 1
ATOM 1382 N N . THR A 1 175 ? 38.501 3.749 -52.911 1.00 89.56 175 THR A N 1
ATOM 1383 C CA . THR A 1 175 ? 37.828 4.794 -52.131 1.00 89.56 175 THR A CA 1
ATOM 1384 C C . THR A 1 175 ? 36.358 4.442 -51.888 1.00 89.56 175 THR A C 1
ATOM 1386 O O . THR A 1 175 ? 35.898 4.498 -50.746 1.00 89.56 175 THR A O 1
ATOM 1389 N N . ILE A 1 176 ? 35.628 3.984 -52.914 1.00 90.56 176 ILE A N 1
ATOM 1390 C CA . ILE A 1 176 ? 34.238 3.513 -52.775 1.00 90.56 176 ILE A CA 1
ATOM 1391 C C . ILE A 1 176 ? 34.160 2.330 -51.799 1.00 90.56 176 ILE A C 1
ATOM 1393 O O . ILE A 1 176 ? 33.298 2.310 -50.917 1.00 90.56 176 ILE A O 1
ATOM 1397 N N . ARG A 1 177 ? 35.074 1.354 -51.901 1.00 90.44 177 ARG A N 1
ATOM 1398 C CA . ARG A 1 177 ? 35.107 0.192 -50.998 1.00 90.44 177 ARG A CA 1
ATOM 1399 C C . ARG A 1 177 ? 35.344 0.603 -49.543 1.00 90.44 177 ARG A C 1
ATOM 1401 O O . ARG A 1 177 ? 34.689 0.068 -48.650 1.00 90.44 177 ARG A O 1
ATOM 1408 N N . LEU A 1 178 ? 36.240 1.561 -49.304 1.00 93.19 178 LEU A N 1
ATOM 1409 C CA . LEU A 1 178 ? 36.519 2.088 -47.968 1.00 93.19 178 LEU A CA 1
ATOM 1410 C C . LEU A 1 178 ? 35.299 2.818 -47.389 1.00 93.19 178 LEU A C 1
ATOM 1412 O O . LEU A 1 178 ? 34.922 2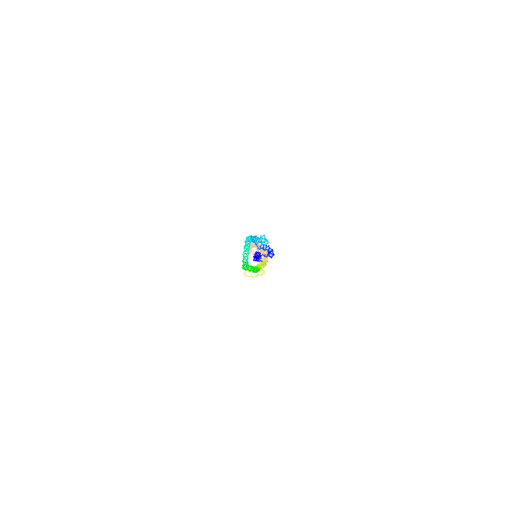.548 -46.248 1.00 93.19 178 LEU A O 1
ATOM 1416 N N . ILE A 1 179 ? 34.629 3.663 -48.182 1.00 93.88 179 ILE A N 1
ATOM 1417 C CA . ILE A 1 179 ? 33.388 4.344 -47.776 1.00 93.88 179 ILE A CA 1
ATOM 1418 C C . ILE A 1 179 ? 32.306 3.322 -47.405 1.00 93.88 179 ILE A C 1
ATOM 1420 O O . ILE A 1 179 ? 31.702 3.434 -46.339 1.00 93.88 179 ILE A O 1
ATOM 1424 N N . LEU A 1 180 ? 32.097 2.288 -48.228 1.00 94.69 180 LEU A N 1
ATOM 1425 C CA . LEU A 1 180 ? 31.107 1.241 -47.951 1.00 94.69 180 LEU A CA 1
ATOM 1426 C C . LEU A 1 180 ? 31.396 0.496 -46.641 1.00 94.69 180 LEU A C 1
ATOM 1428 O O . LEU A 1 180 ? 30.477 0.275 -45.854 1.00 94.69 180 LEU A O 1
ATOM 1432 N N . ILE A 1 181 ? 32.657 0.145 -46.373 1.00 95.25 181 ILE A N 1
ATOM 1433 C CA . ILE A 1 181 ? 33.052 -0.514 -45.118 1.00 95.25 181 ILE A CA 1
ATOM 1434 C C . ILE A 1 181 ? 32.762 0.394 -43.918 1.00 95.25 181 ILE A C 1
ATOM 1436 O O . ILE A 1 181 ? 32.169 -0.063 -42.940 1.00 95.25 181 ILE A O 1
ATOM 1440 N N . VAL A 1 182 ? 33.121 1.679 -43.993 1.00 96.44 182 VAL A N 1
ATOM 1441 C CA . VAL A 1 182 ? 32.853 2.649 -42.918 1.00 96.44 182 VAL A CA 1
ATOM 1442 C C . VAL A 1 182 ? 31.350 2.812 -42.684 1.00 96.44 182 VAL A C 1
ATOM 1444 O O . VAL A 1 182 ? 30.910 2.795 -41.534 1.00 96.44 182 VAL A O 1
ATOM 1447 N N . CYS A 1 183 ? 30.545 2.894 -43.747 1.00 95.75 183 CYS A N 1
ATOM 1448 C CA . CYS A 1 183 ? 29.088 2.946 -43.638 1.00 95.75 183 CYS A CA 1
ATOM 1449 C C . CYS A 1 183 ? 28.516 1.689 -42.966 1.00 95.75 183 CYS A C 1
ATOM 1451 O O . CYS A 1 183 ? 27.695 1.806 -42.057 1.00 95.75 183 CYS A O 1
ATOM 1453 N N . ILE A 1 184 ? 28.970 0.495 -43.362 1.00 96.25 184 ILE A N 1
ATOM 1454 C CA . ILE A 1 184 ? 28.524 -0.772 -42.764 1.00 96.25 184 ILE A CA 1
ATOM 1455 C C . ILE A 1 184 ? 28.896 -0.829 -41.279 1.00 96.25 184 ILE A C 1
ATOM 1457 O O . ILE A 1 184 ? 28.045 -1.151 -40.451 1.00 96.25 184 ILE A O 1
ATOM 1461 N N . ILE A 1 185 ? 30.133 -0.472 -40.921 1.00 96.75 185 ILE A N 1
ATOM 1462 C CA . ILE A 1 185 ? 30.580 -0.425 -39.521 1.00 96.75 185 ILE A CA 1
ATOM 1463 C C . ILE A 1 185 ? 29.744 0.580 -38.724 1.00 96.75 185 ILE A C 1
ATOM 1465 O O . ILE A 1 185 ? 29.319 0.266 -37.615 1.00 96.75 185 ILE A O 1
ATOM 1469 N N . GLY A 1 186 ? 29.457 1.755 -39.291 1.00 97.00 186 GLY A N 1
ATOM 1470 C CA . GLY A 1 186 ? 28.614 2.770 -38.661 1.00 97.00 186 GLY A CA 1
ATOM 1471 C C . GLY A 1 186 ? 27.200 2.263 -38.370 1.00 97.00 186 GLY A C 1
ATOM 1472 O O . GLY A 1 186 ? 26.704 2.427 -37.255 1.00 97.00 186 GLY A O 1
ATOM 1473 N N . VAL A 1 187 ? 26.572 1.579 -39.332 1.00 96.88 187 VAL A N 1
ATOM 1474 C CA . VAL A 1 187 ? 25.244 0.970 -39.149 1.00 96.88 187 VAL A CA 1
ATOM 1475 C C . VAL A 1 187 ? 25.288 -0.139 -38.097 1.00 96.88 187 VAL A C 1
ATOM 1477 O O . VAL A 1 187 ? 24.440 -0.168 -37.206 1.00 96.88 187 VAL A O 1
ATOM 1480 N N . LEU A 1 188 ? 26.286 -1.024 -38.146 1.00 96.62 188 LEU A N 1
ATOM 1481 C CA . LEU A 1 188 ? 26.440 -2.098 -37.162 1.00 96.62 188 LEU A CA 1
ATOM 1482 C C . LEU A 1 188 ? 26.665 -1.548 -35.748 1.00 96.62 188 LEU A C 1
ATOM 1484 O O . LEU A 1 188 ? 26.052 -2.040 -34.801 1.00 96.62 188 LEU A O 1
ATOM 1488 N N . ALA A 1 189 ? 27.483 -0.505 -35.599 1.00 96.19 189 ALA A N 1
ATOM 1489 C CA . ALA A 1 189 ? 27.702 0.168 -34.325 1.00 96.19 189 ALA A CA 1
ATOM 1490 C C . ALA A 1 189 ? 26.416 0.829 -33.807 1.00 96.19 189 ALA A C 1
ATOM 1492 O O . ALA A 1 189 ? 26.083 0.671 -32.634 1.00 96.19 189 ALA A O 1
ATOM 1493 N N . ALA A 1 190 ? 25.651 1.503 -34.672 1.00 95.62 190 ALA A N 1
ATOM 1494 C CA . ALA A 1 190 ? 24.373 2.107 -34.300 1.00 95.62 190 ALA A CA 1
ATOM 1495 C C . ALA A 1 190 ? 23.354 1.055 -33.831 1.00 95.62 190 ALA A C 1
ATOM 1497 O O . ALA A 1 190 ? 22.716 1.236 -32.793 1.00 95.62 190 ALA A O 1
ATOM 1498 N N . VAL A 1 191 ? 23.241 -0.072 -34.543 1.00 96.12 191 VAL A N 1
ATOM 1499 C CA . VAL A 1 191 ? 22.370 -1.194 -34.155 1.00 96.12 191 VAL A CA 1
ATOM 1500 C C . VAL A 1 191 ? 22.826 -1.809 -32.832 1.00 96.12 191 VAL A C 1
ATOM 1502 O O . VAL A 1 191 ? 21.993 -2.070 -31.963 1.00 96.12 191 VAL A O 1
ATOM 1505 N N . LEU A 1 192 ? 24.133 -2.000 -32.639 1.00 95.19 192 LEU A N 1
ATOM 1506 C CA . LEU A 1 192 ? 24.694 -2.540 -31.402 1.00 95.19 192 LEU A CA 1
ATOM 1507 C C . LEU A 1 192 ? 24.419 -1.616 -30.207 1.00 95.19 192 LEU A C 1
ATOM 1509 O O . LEU A 1 192 ? 23.957 -2.084 -29.168 1.00 95.19 192 LEU A O 1
ATOM 1513 N N . ILE A 1 193 ? 24.642 -0.308 -30.357 1.00 93.50 193 ILE A N 1
ATOM 1514 C CA . ILE A 1 193 ? 24.361 0.689 -29.316 1.00 93.50 193 ILE A CA 1
ATOM 1515 C C . ILE A 1 193 ? 22.861 0.728 -29.010 1.00 93.50 193 ILE A C 1
ATOM 1517 O O . ILE A 1 193 ? 22.480 0.665 -27.842 1.00 93.50 193 ILE A O 1
ATOM 1521 N N . ALA A 1 194 ? 22.001 0.764 -30.032 1.00 91.75 194 ALA A N 1
ATOM 1522 C CA . ALA A 1 194 ? 20.551 0.738 -29.849 1.00 91.75 194 ALA A CA 1
ATOM 1523 C C . ALA A 1 194 ? 20.093 -0.534 -29.116 1.00 91.75 194 ALA A C 1
ATOM 1525 O O . ALA A 1 194 ? 19.249 -0.465 -28.218 1.00 91.75 194 ALA A O 1
ATOM 1526 N N . PHE A 1 195 ? 20.681 -1.686 -29.444 1.00 93.31 195 PHE A N 1
ATOM 1527 C CA . PHE A 1 195 ? 20.413 -2.954 -28.771 1.00 93.31 195 PHE A CA 1
ATOM 1528 C C . PHE A 1 195 ? 20.856 -2.931 -27.300 1.00 93.31 195 PHE A C 1
ATOM 1530 O O . PHE A 1 195 ? 20.088 -3.342 -26.426 1.00 93.31 195 PHE A O 1
ATOM 1537 N N . ILE A 1 196 ? 22.052 -2.405 -27.011 1.00 90.31 196 ILE A N 1
ATOM 1538 C CA . ILE A 1 196 ? 22.581 -2.263 -25.647 1.00 90.31 196 ILE A CA 1
ATOM 1539 C C . ILE A 1 196 ? 21.696 -1.320 -24.822 1.00 90.31 196 ILE A C 1
ATOM 1541 O O . ILE A 1 196 ? 21.218 -1.726 -23.766 1.00 90.31 196 ILE A O 1
ATOM 1545 N N . ILE A 1 197 ? 21.401 -0.113 -25.318 1.00 88.56 197 ILE A N 1
ATOM 1546 C CA . ILE A 1 197 ? 20.564 0.878 -24.619 1.00 88.56 197 ILE A CA 1
ATOM 1547 C C . ILE A 1 197 ? 19.163 0.319 -24.363 1.00 88.56 197 ILE A C 1
ATOM 1549 O O . ILE A 1 197 ? 18.656 0.402 -23.244 1.00 88.56 197 ILE A O 1
ATOM 1553 N N . THR A 1 198 ? 18.545 -0.307 -25.370 1.00 87.88 198 THR A N 1
ATOM 1554 C CA . THR A 1 198 ? 17.219 -0.918 -25.212 1.00 87.88 198 THR A CA 1
ATOM 1555 C C . THR A 1 198 ? 17.248 -1.979 -24.117 1.00 87.88 198 THR A C 1
ATOM 1557 O O . THR A 1 198 ? 16.393 -1.979 -23.236 1.00 87.88 198 THR A O 1
ATOM 1560 N N . ARG A 1 199 ? 18.246 -2.866 -24.119 1.00 86.62 199 ARG A N 1
ATOM 1561 C CA . ARG A 1 199 ? 18.345 -3.935 -23.120 1.00 86.62 199 ARG A CA 1
ATOM 1562 C C . ARG A 1 199 ? 18.672 -3.411 -21.719 1.00 86.62 199 ARG A C 1
ATOM 1564 O O . ARG A 1 199 ? 18.172 -3.984 -20.753 1.00 86.62 199 ARG A O 1
ATOM 1571 N N . MET A 1 200 ? 19.477 -2.356 -21.612 1.00 85.62 200 MET A N 1
ATOM 1572 C CA . MET A 1 200 ? 19.883 -1.758 -20.338 1.00 85.62 200 MET A CA 1
ATOM 1573 C C . MET A 1 200 ? 18.780 -0.910 -19.699 1.00 85.62 200 MET A C 1
ATOM 1575 O O . MET A 1 200 ? 18.624 -0.962 -18.489 1.00 85.62 200 MET A O 1
ATOM 1579 N N . ILE A 1 201 ? 17.980 -0.178 -20.483 1.00 88.38 201 ILE A N 1
ATOM 1580 C CA . ILE A 1 201 ? 16.990 0.772 -19.943 1.00 88.38 201 ILE A CA 1
ATOM 1581 C C . ILE A 1 201 ? 15.564 0.213 -19.994 1.00 88.38 201 ILE A C 1
ATOM 1583 O O . ILE A 1 201 ? 14.848 0.224 -18.994 1.00 88.38 201 ILE A O 1
ATOM 1587 N N . LYS A 1 202 ? 15.124 -0.296 -21.153 1.00 88.75 202 LYS A N 1
ATOM 1588 C CA . LYS A 1 202 ? 13.720 -0.694 -21.356 1.00 88.75 202 LYS A CA 1
ATOM 1589 C C . LYS A 1 202 ? 13.323 -1.855 -20.450 1.00 88.75 202 LYS A C 1
ATOM 1591 O O . LYS A 1 202 ? 12.225 -1.846 -19.897 1.00 88.75 202 LYS A O 1
ATOM 1596 N N . ASN A 1 203 ? 14.192 -2.859 -20.315 1.00 87.00 203 ASN A N 1
ATOM 1597 C CA . ASN A 1 203 ? 13.861 -4.069 -19.564 1.00 87.00 203 ASN A CA 1
ATOM 1598 C C . ASN A 1 203 ? 13.667 -3.776 -18.062 1.00 87.00 203 ASN A C 1
ATOM 1600 O O . ASN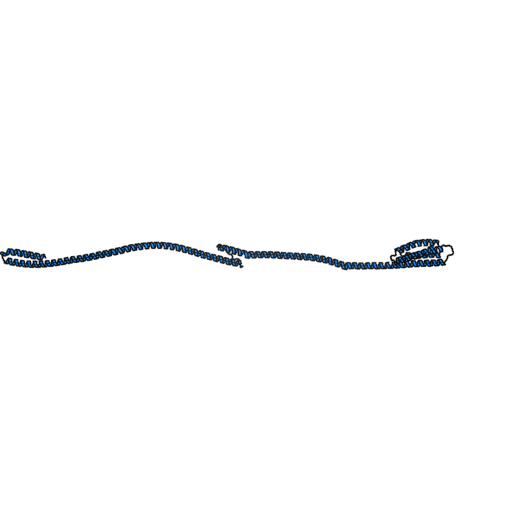 A 1 203 ? 12.593 -4.115 -17.564 1.00 87.00 203 ASN A O 1
ATOM 1604 N N . PRO A 1 204 ? 14.596 -3.091 -17.356 1.00 88.81 204 PRO A N 1
ATOM 1605 C CA . PRO A 1 204 ? 14.372 -2.718 -15.958 1.00 88.81 204 PRO A CA 1
ATOM 1606 C C . PRO A 1 204 ? 13.172 -1.788 -15.756 1.00 88.81 204 PRO A C 1
ATOM 1608 O O . PRO A 1 204 ? 12.399 -1.988 -14.828 1.00 88.81 204 PRO A O 1
ATOM 1611 N N . LEU A 1 205 ? 12.945 -0.812 -16.647 1.00 90.75 205 LEU A N 1
ATOM 1612 C CA . LEU A 1 205 ? 11.775 0.069 -16.528 1.00 90.75 205 LEU A CA 1
ATOM 1613 C C . LEU A 1 205 ? 10.452 -0.685 -16.698 1.00 90.75 205 LEU A C 1
ATOM 1615 O O . LEU A 1 205 ? 9.481 -0.393 -16.004 1.00 90.75 205 LEU A O 1
ATOM 1619 N N . THR A 1 206 ? 10.411 -1.676 -17.591 1.00 91.12 206 THR A N 1
ATOM 1620 C CA . THR A 1 206 ? 9.231 -2.540 -17.749 1.00 91.12 206 THR A CA 1
ATOM 1621 C C . THR A 1 206 ? 8.970 -3.340 -16.471 1.00 91.12 206 THR A C 1
ATOM 1623 O O . THR A 1 206 ? 7.819 -3.472 -16.060 1.00 91.12 206 THR A O 1
ATOM 1626 N N . GLU A 1 207 ? 10.025 -3.824 -15.810 1.00 90.69 207 GLU A N 1
ATOM 1627 C CA . GLU A 1 207 ? 9.934 -4.502 -14.511 1.00 90.69 207 GLU A CA 1
ATOM 1628 C C . GLU A 1 207 ? 9.386 -3.559 -13.425 1.00 90.69 207 GLU A C 1
ATOM 1630 O O . GLU A 1 207 ? 8.435 -3.923 -12.737 1.00 90.69 207 GLU A O 1
ATOM 1635 N N . CYS A 1 208 ? 9.871 -2.313 -13.340 1.00 92.00 208 CYS A N 1
ATOM 1636 C CA . CYS A 1 208 ? 9.332 -1.307 -12.413 1.00 92.00 208 CYS A CA 1
ATOM 1637 C C . CYS A 1 208 ? 7.830 -1.056 -12.616 1.00 92.00 208 CYS A C 1
ATOM 1639 O O . CYS A 1 208 ? 7.077 -0.963 -11.645 1.00 92.00 208 CYS A O 1
ATOM 1641 N N . VAL A 1 209 ? 7.373 -0.960 -13.871 1.00 93.94 209 VAL A N 1
ATOM 1642 C CA . VAL A 1 209 ? 5.945 -0.775 -14.187 1.00 93.94 209 VAL A CA 1
ATOM 1643 C C . VAL A 1 209 ? 5.127 -1.989 -13.741 1.00 93.94 209 VAL A C 1
ATOM 1645 O O . VAL A 1 209 ? 4.071 -1.824 -13.135 1.00 93.94 209 VAL A O 1
ATOM 1648 N N . GLN A 1 210 ? 5.617 -3.208 -13.980 1.00 93.25 210 GLN A N 1
ATOM 1649 C CA . GLN A 1 210 ? 4.937 -4.432 -13.543 1.00 93.25 210 GLN A CA 1
ATOM 1650 C C . GLN A 1 210 ? 4.845 -4.526 -12.018 1.00 93.25 210 GLN A C 1
ATOM 1652 O O . GLN A 1 210 ? 3.777 -4.832 -11.490 1.00 93.25 210 GLN A O 1
ATOM 1657 N N . VAL A 1 211 ? 5.937 -4.227 -11.309 1.00 93.81 211 VAL A N 1
ATOM 1658 C CA . VAL A 1 211 ? 5.956 -4.168 -9.841 1.00 93.81 211 VAL A CA 1
ATOM 1659 C C . VAL A 1 211 ? 4.960 -3.120 -9.341 1.00 93.81 211 VAL A C 1
ATOM 1661 O O . VAL A 1 211 ? 4.159 -3.417 -8.462 1.00 93.81 211 VAL A O 1
ATOM 1664 N N . SER A 1 212 ? 4.948 -1.925 -9.935 1.00 94.88 212 SER A N 1
ATOM 1665 C CA . SER A 1 212 ? 4.019 -0.847 -9.561 1.00 94.88 212 SER A CA 1
ATOM 1666 C C . SER A 1 212 ? 2.556 -1.255 -9.737 1.00 94.88 212 SER A C 1
ATOM 1668 O O . SER A 1 212 ? 1.750 -1.024 -8.840 1.00 94.88 212 SER A O 1
ATOM 1670 N N . ASN A 1 213 ? 2.218 -1.900 -10.859 1.00 96.06 213 ASN A N 1
ATOM 1671 C CA . ASN A 1 213 ? 0.859 -2.380 -11.118 1.00 96.06 213 ASN A CA 1
ATOM 1672 C C . ASN A 1 213 ? 0.435 -3.453 -10.107 1.00 96.06 213 ASN A C 1
ATOM 1674 O O . ASN A 1 213 ? -0.662 -3.369 -9.566 1.00 96.06 213 ASN A O 1
ATOM 1678 N N . ARG A 1 214 ? 1.318 -4.404 -9.775 1.00 94.94 214 ARG A N 1
ATOM 1679 C CA . ARG A 1 214 ? 1.033 -5.423 -8.747 1.00 94.94 214 ARG A CA 1
ATOM 1680 C C . ARG A 1 214 ? 0.796 -4.802 -7.372 1.00 94.94 214 ARG A C 1
ATOM 1682 O O . ARG A 1 214 ? -0.148 -5.180 -6.688 1.00 94.94 214 ARG A O 1
ATOM 1689 N N . ILE A 1 215 ? 1.595 -3.804 -6.991 1.00 94.75 215 ILE A N 1
ATOM 1690 C CA . ILE A 1 215 ? 1.383 -3.054 -5.743 1.00 94.75 215 ILE A CA 1
ATOM 1691 C C . ILE A 1 215 ? 0.032 -2.331 -5.766 1.00 94.75 215 ILE A C 1
ATOM 1693 O O . ILE A 1 215 ? -0.682 -2.357 -4.766 1.00 94.75 215 ILE A O 1
ATOM 1697 N N . ALA A 1 216 ? -0.342 -1.717 -6.893 1.00 94.44 216 ALA A N 1
ATOM 1698 C CA . ALA A 1 216 ? -1.634 -1.047 -7.047 1.00 94.44 216 ALA A CA 1
ATOM 1699 C C . ALA A 1 216 ? -2.825 -2.020 -6.954 1.00 94.44 216 ALA A C 1
ATOM 1701 O O . ALA A 1 216 ? -3.884 -1.647 -6.456 1.00 94.44 216 ALA A O 1
ATOM 1702 N N . GLU A 1 217 ? -2.640 -3.272 -7.374 1.00 96.06 217 GLU A N 1
ATOM 1703 C CA . GLU A 1 217 ? -3.604 -4.368 -7.207 1.00 96.06 217 GLU A CA 1
ATOM 1704 C C . GLU A 1 217 ? -3.617 -4.955 -5.779 1.00 96.06 217 GLU A C 1
ATOM 1706 O O . GLU A 1 217 ? -4.440 -5.814 -5.468 1.00 96.06 217 GLU A O 1
ATOM 1711 N N . GLY A 1 218 ? -2.729 -4.489 -4.893 1.00 94.00 218 GLY A N 1
ATOM 1712 C CA . GLY A 1 218 ? -2.595 -4.972 -3.517 1.00 94.00 218 GLY A CA 1
ATOM 1713 C C . GLY A 1 218 ? -1.734 -6.230 -3.371 1.00 94.00 218 GLY A C 1
ATOM 1714 O O . GLY A 1 218 ? -1.612 -6.768 -2.270 1.00 94.00 218 GLY A O 1
ATOM 1715 N N . ASP A 1 219 ? -1.100 -6.700 -4.446 1.00 95.62 219 ASP A N 1
ATOM 1716 C CA . ASP A 1 219 ? -0.184 -7.834 -4.403 1.00 95.62 219 ASP A CA 1
ATOM 1717 C C . ASP A 1 219 ? 1.211 -7.397 -3.931 1.00 95.62 219 ASP A C 1
ATOM 1719 O O . ASP A 1 219 ? 2.096 -7.026 -4.707 1.00 95.62 219 ASP A O 1
ATOM 1723 N N . LEU A 1 220 ? 1.418 -7.493 -2.618 1.00 95.19 220 LEU A N 1
ATOM 1724 C CA . LEU A 1 220 ? 2.701 -7.230 -1.965 1.00 95.19 220 LEU A CA 1
ATOM 1725 C C . LEU A 1 220 ? 3.600 -8.473 -1.883 1.00 95.19 220 LEU A C 1
ATOM 1727 O O . LEU A 1 220 ? 4.597 -8.447 -1.162 1.00 95.19 220 LEU A O 1
ATOM 1731 N N . THR A 1 221 ? 3.275 -9.573 -2.574 1.00 93.62 221 THR A N 1
ATOM 1732 C CA . THR A 1 221 ? 4.085 -10.812 -2.580 1.00 93.62 221 THR A CA 1
ATOM 1733 C C . THR A 1 221 ? 5.182 -10.809 -3.644 1.00 93.62 221 THR A C 1
ATOM 1735 O O . THR A 1 221 ? 6.001 -11.726 -3.701 1.00 93.62 221 THR A O 1
ATOM 1738 N N . VAL A 1 222 ? 5.223 -9.767 -4.478 1.00 91.75 222 VAL A N 1
ATOM 1739 C CA . VAL A 1 222 ? 6.223 -9.597 -5.533 1.00 91.75 222 VAL A CA 1
ATOM 1740 C C . VAL A 1 222 ? 7.655 -9.579 -4.976 1.00 91.75 222 VAL A C 1
ATOM 1742 O O . VAL A 1 222 ? 7.966 -8.853 -4.034 1.00 91.75 222 VAL A O 1
ATOM 1745 N N . ASP A 1 223 ? 8.533 -10.387 -5.581 1.00 88.69 223 ASP A N 1
ATOM 1746 C CA . ASP A 1 223 ? 9.981 -10.375 -5.343 1.00 88.69 223 ASP A CA 1
ATOM 1747 C C . ASP A 1 223 ? 10.632 -9.356 -6.285 1.00 88.69 223 ASP A C 1
ATOM 1749 O O . ASP A 1 223 ? 10.765 -9.603 -7.486 1.00 88.69 223 ASP A O 1
ATOM 1753 N N . VAL A 1 224 ? 10.993 -8.191 -5.747 1.00 90.75 224 VAL A N 1
ATOM 1754 C CA . VAL A 1 224 ? 11.677 -7.136 -6.503 1.00 90.75 224 VAL A CA 1
ATOM 1755 C C . VAL A 1 224 ? 13.178 -7.386 -6.427 1.00 90.75 224 VAL A C 1
ATOM 1757 O O . VAL A 1 224 ? 13.806 -7.184 -5.386 1.00 90.75 224 VAL A O 1
ATOM 1760 N N . ARG A 1 225 ? 13.770 -7.835 -7.536 1.00 85.00 225 ARG A N 1
ATOM 1761 C CA . ARG A 1 225 ? 15.200 -8.150 -7.593 1.00 85.00 225 ARG A CA 1
ATOM 1762 C C . ARG A 1 225 ? 16.014 -6.906 -7.904 1.00 85.00 225 ARG A C 1
ATOM 1764 O O . ARG A 1 225 ? 15.848 -6.282 -8.946 1.00 85.00 225 ARG A O 1
ATOM 1771 N N . GLU A 1 226 ? 16.963 -6.595 -7.032 1.00 80.44 226 GLU A N 1
ATOM 1772 C CA . GLU A 1 226 ? 17.926 -5.523 -7.272 1.00 80.44 226 GLU A CA 1
ATOM 1773 C C . GLU A 1 226 ? 18.868 -5.911 -8.419 1.00 80.44 226 GLU A C 1
ATOM 1775 O O . GLU A 1 226 ? 19.551 -6.939 -8.376 1.00 80.44 226 GLU A O 1
ATOM 1780 N N . ARG A 1 227 ? 18.894 -5.093 -9.473 1.00 78.19 227 ARG A N 1
ATOM 1781 C CA . ARG A 1 227 ? 19.760 -5.280 -10.640 1.00 78.19 227 ARG A CA 1
ATOM 1782 C C . ARG A 1 227 ? 20.336 -3.944 -11.069 1.00 78.19 227 ARG A C 1
ATOM 1784 O O . ARG A 1 227 ? 19.585 -3.007 -11.286 1.00 78.19 227 ARG A O 1
ATOM 1791 N N . GLY A 1 228 ? 21.651 -3.904 -11.270 1.00 76.75 228 GLY A N 1
ATOM 1792 C CA . GLY A 1 228 ? 22.343 -2.692 -11.707 1.00 76.75 228 GLY A CA 1
ATOM 1793 C C . GLY A 1 228 ? 22.599 -1.703 -10.568 1.00 76.75 228 GLY A C 1
ATOM 1794 O O . GLY A 1 228 ? 22.032 -1.803 -9.484 1.00 76.75 228 GLY A O 1
ATOM 1795 N N . LYS A 1 229 ? 23.525 -0.773 -10.809 1.00 82.44 229 LYS A N 1
ATOM 1796 C CA . LYS A 1 229 ? 23.818 0.373 -9.922 1.00 82.44 229 LYS A CA 1
ATOM 1797 C C . LYS A 1 229 ? 23.444 1.712 -10.571 1.00 82.44 229 LYS A C 1
ATOM 1799 O O . LYS A 1 229 ? 23.710 2.772 -10.009 1.00 82.44 229 LYS A O 1
ATOM 1804 N N . ASP A 1 230 ? 22.875 1.638 -11.765 1.00 87.50 230 ASP A N 1
ATOM 1805 C CA . ASP A 1 230 ? 22.354 2.749 -12.545 1.00 87.50 230 ASP A CA 1
ATOM 1806 C C . ASP A 1 230 ? 20.980 3.192 -12.019 1.00 87.50 230 ASP A C 1
ATOM 1808 O O . ASP A 1 230 ? 20.435 2.633 -11.062 1.00 87.50 230 ASP A O 1
ATOM 1812 N N . GLU A 1 231 ? 20.430 4.241 -12.620 1.00 90.06 231 GLU A N 1
ATOM 1813 C CA . GLU A 1 231 ? 19.178 4.871 -12.212 1.00 90.06 231 GLU A CA 1
ATOM 1814 C C . GLU A 1 231 ? 17.991 3.885 -12.194 1.00 90.06 231 GLU A C 1
ATOM 1816 O O . GLU A 1 231 ? 17.247 3.890 -11.207 1.00 90.06 231 GLU A O 1
ATOM 1821 N N . PRO A 1 232 ? 17.808 2.983 -13.187 1.00 89.12 232 PRO A N 1
ATOM 1822 C CA . PRO A 1 232 ? 16.761 1.965 -13.116 1.00 89.12 232 PRO A CA 1
ATOM 1823 C C . PRO A 1 232 ? 16.971 0.958 -11.975 1.00 89.12 232 PRO A C 1
ATOM 1825 O O . PRO A 1 232 ? 16.000 0.546 -11.339 1.00 89.12 232 PRO A O 1
ATOM 1828 N N . GLY A 1 233 ? 18.219 0.585 -11.672 1.00 90.12 233 GLY A N 1
ATOM 1829 C CA . GLY A 1 233 ? 18.536 -0.290 -10.543 1.00 90.12 233 GLY A CA 1
ATOM 1830 C C . GLY A 1 233 ? 18.254 0.349 -9.183 1.00 90.12 233 GLY A C 1
ATOM 1831 O O . GLY A 1 233 ? 17.676 -0.289 -8.300 1.00 90.12 233 GLY A O 1
ATOM 1832 N N . GLN A 1 234 ? 18.585 1.633 -9.026 1.00 91.81 234 GLN A N 1
ATOM 1833 C CA . GLN A 1 234 ? 18.245 2.404 -7.825 1.00 91.81 234 GLN A CA 1
ATOM 1834 C C . GLN A 1 234 ? 16.726 2.537 -7.651 1.00 91.81 234 GLN A C 1
ATOM 1836 O O . GLN A 1 234 ? 16.226 2.408 -6.532 1.00 91.81 234 GLN A O 1
ATOM 1841 N N . LEU A 1 235 ? 15.981 2.714 -8.749 1.00 92.31 235 LEU A N 1
ATOM 1842 C CA . LEU A 1 235 ? 14.519 2.717 -8.725 1.00 92.31 235 LEU A CA 1
ATOM 1843 C C . LEU A 1 235 ? 13.956 1.365 -8.259 1.00 92.31 235 LEU A C 1
ATOM 1845 O O . LEU A 1 235 ? 13.112 1.348 -7.366 1.00 92.31 235 LEU A O 1
ATOM 1849 N N . LEU A 1 236 ? 14.449 0.238 -8.789 1.00 92.06 236 LEU A N 1
ATOM 1850 C CA . LEU A 1 236 ? 14.045 -1.100 -8.329 1.00 92.06 236 LEU A CA 1
ATOM 1851 C C . LEU A 1 236 ? 14.340 -1.309 -6.836 1.00 92.06 236 LEU A C 1
ATOM 1853 O O . LEU A 1 236 ? 13.496 -1.837 -6.115 1.00 92.06 236 LEU A O 1
ATOM 1857 N N . SER A 1 237 ? 15.496 -0.852 -6.345 1.00 92.50 237 SER A N 1
ATOM 1858 C CA . SER A 1 237 ? 15.838 -0.919 -4.916 1.00 92.50 237 SER A CA 1
ATOM 1859 C C . SER A 1 237 ? 14.876 -0.088 -4.052 1.00 92.50 237 SER A C 1
ATOM 1861 O O . SER A 1 237 ? 14.363 -0.572 -3.041 1.00 92.50 237 SER A O 1
ATOM 1863 N N . ALA A 1 238 ? 14.544 1.135 -4.475 1.00 93.25 238 ALA A N 1
ATOM 1864 C CA . ALA A 1 238 ? 13.548 1.959 -3.792 1.00 93.25 238 ALA A CA 1
ATOM 1865 C C . ALA A 1 238 ? 12.155 1.300 -3.794 1.00 93.25 238 ALA A C 1
ATOM 1867 O O . ALA A 1 238 ? 11.473 1.296 -2.768 1.00 93.25 238 ALA A O 1
ATOM 1868 N N . MET A 1 239 ? 11.754 0.688 -4.913 1.00 93.94 239 MET A N 1
ATOM 1869 C CA . MET A 1 239 ? 10.496 -0.056 -5.012 1.00 93.94 239 MET A CA 1
ATOM 1870 C C . MET A 1 239 ? 10.468 -1.282 -4.097 1.00 93.94 239 MET A C 1
ATOM 1872 O O . MET A 1 239 ? 9.454 -1.524 -3.449 1.00 93.94 239 MET A O 1
ATOM 1876 N N . LYS A 1 240 ? 11.572 -2.026 -3.985 1.00 94.00 240 LYS A N 1
ATOM 1877 C CA . LYS A 1 240 ? 11.693 -3.143 -3.041 1.00 94.00 240 LYS A CA 1
ATOM 1878 C C . LYS A 1 240 ? 11.467 -2.682 -1.601 1.00 94.00 240 LYS A C 1
ATOM 1880 O O . LYS A 1 240 ? 10.615 -3.234 -0.911 1.00 94.00 240 LYS A O 1
ATOM 1885 N N . ASN A 1 241 ? 12.156 -1.619 -1.183 1.00 94.69 241 ASN A N 1
ATOM 1886 C CA . ASN A 1 241 ? 11.976 -1.033 0.148 1.00 94.69 241 ASN A CA 1
ATOM 1887 C C . ASN A 1 241 ? 10.530 -0.557 0.372 1.00 94.69 241 ASN A C 1
ATOM 1889 O O . ASN A 1 241 ? 9.994 -0.677 1.474 1.00 94.69 241 ASN A O 1
ATOM 1893 N N . MET A 1 242 ? 9.875 -0.025 -0.664 1.00 95.25 242 MET A N 1
ATOM 1894 C CA . MET A 1 242 ? 8.460 0.343 -0.602 1.00 95.25 242 MET A CA 1
ATOM 1895 C C . MET A 1 242 ? 7.569 -0.886 -0.367 1.00 95.25 242 MET A C 1
ATOM 1897 O O . MET A 1 242 ? 6.739 -0.850 0.538 1.00 95.25 242 MET A O 1
ATOM 1901 N N . VAL A 1 243 ? 7.766 -1.981 -1.111 1.00 95.75 243 VAL A N 1
ATOM 1902 C CA . VAL A 1 243 ? 7.015 -3.241 -0.928 1.00 95.75 243 VAL A CA 1
ATOM 1903 C C . VAL A 1 243 ? 7.214 -3.806 0.476 1.00 95.75 243 VAL A C 1
ATOM 1905 O O . VAL A 1 243 ? 6.238 -4.182 1.121 1.00 95.75 243 VAL A O 1
ATOM 1908 N N . GLU A 1 244 ? 8.449 -3.840 0.977 1.00 95.19 244 GLU A N 1
ATOM 1909 C CA . GLU A 1 244 ? 8.756 -4.346 2.320 1.00 95.19 244 GLU A CA 1
ATOM 1910 C C . GLU A 1 244 ? 8.077 -3.515 3.418 1.00 95.19 244 GLU A C 1
ATOM 1912 O O . GLU A 1 244 ? 7.473 -4.072 4.337 1.00 95.19 244 GLU A O 1
ATOM 1917 N N . ASN A 1 245 ? 8.105 -2.183 3.303 1.00 96.06 245 ASN A N 1
ATOM 1918 C CA . ASN A 1 245 ? 7.431 -1.301 4.257 1.00 96.06 245 ASN A CA 1
ATOM 1919 C C . ASN A 1 245 ? 5.904 -1.438 4.197 1.00 96.06 245 ASN A C 1
ATOM 1921 O O . ASN A 1 245 ? 5.261 -1.472 5.245 1.00 96.06 245 ASN A O 1
ATOM 1925 N N . LEU A 1 246 ? 5.325 -1.546 2.997 1.00 96.38 246 LEU A N 1
ATOM 1926 C CA . LEU A 1 246 ? 3.891 -1.792 2.834 1.00 96.38 246 LEU A CA 1
ATOM 1927 C C . LEU A 1 246 ? 3.494 -3.146 3.433 1.00 96.38 246 LEU A C 1
ATOM 1929 O O . LEU A 1 246 ? 2.489 -3.223 4.136 1.00 96.38 246 LEU A O 1
ATOM 1933 N N . ARG A 1 247 ? 4.297 -4.198 3.221 1.00 95.62 247 ARG A N 1
ATOM 1934 C CA . ARG A 1 247 ? 4.048 -5.527 3.794 1.00 95.62 247 ARG A CA 1
ATOM 1935 C C . ARG A 1 247 ? 4.055 -5.476 5.320 1.00 95.62 247 ARG A C 1
ATOM 1937 O O . ARG A 1 247 ? 3.102 -5.944 5.935 1.00 95.62 247 ARG A O 1
ATOM 1944 N N . ARG A 1 248 ? 5.061 -4.831 5.922 1.00 96.50 248 ARG A N 1
ATOM 1945 C CA . ARG A 1 248 ? 5.132 -4.650 7.380 1.00 96.50 248 ARG A CA 1
ATOM 1946 C C . ARG A 1 248 ? 3.928 -3.874 7.920 1.00 96.50 248 ARG A C 1
ATOM 1948 O O . ARG A 1 248 ? 3.341 -4.284 8.913 1.00 96.50 248 ARG A O 1
ATOM 1955 N N . ALA A 1 249 ? 3.518 -2.796 7.250 1.00 96.31 249 ALA A N 1
ATOM 1956 C CA . ALA A 1 249 ? 2.339 -2.031 7.657 1.00 96.31 249 ALA A CA 1
ATOM 1957 C C . ALA A 1 249 ? 1.057 -2.886 7.622 1.00 96.31 249 ALA A C 1
ATOM 1959 O O . ALA A 1 249 ? 0.247 -2.824 8.544 1.00 96.31 249 ALA A O 1
ATOM 1960 N N . VAL A 1 250 ? 0.881 -3.723 6.594 1.00 96.25 250 VAL A N 1
ATOM 1961 C CA . VAL A 1 250 ? -0.261 -4.649 6.501 1.00 96.25 250 VAL A CA 1
ATOM 1962 C C . VAL A 1 250 ? -0.209 -5.724 7.591 1.00 96.25 250 VAL A C 1
ATOM 1964 O O . VAL A 1 250 ? -1.246 -6.046 8.173 1.00 96.25 250 VAL A O 1
ATOM 1967 N N . GLU A 1 251 ? 0.970 -6.259 7.912 1.00 96.44 251 GLU A N 1
ATOM 1968 C CA . GLU A 1 251 ? 1.157 -7.213 9.015 1.00 96.44 251 GLU A CA 1
ATOM 1969 C C . GLU A 1 251 ? 0.795 -6.592 10.372 1.00 96.44 251 GLU A C 1
ATOM 1971 O O . GLU A 1 251 ? 0.038 -7.189 11.140 1.00 96.44 251 GLU A O 1
ATOM 1976 N N . GLU A 1 252 ? 1.256 -5.368 10.643 1.00 96.81 252 GLU A N 1
ATOM 1977 C CA . GLU A 1 252 ? 0.923 -4.615 11.858 1.00 96.81 252 GLU A CA 1
ATOM 1978 C C . GLU A 1 252 ? -0.585 -4.348 11.967 1.00 96.81 252 GLU A C 1
ATOM 1980 O O . GLU A 1 252 ? -1.185 -4.586 13.020 1.00 96.81 252 GLU A O 1
ATOM 1985 N N . VAL A 1 253 ? -1.227 -3.922 10.872 1.00 97.31 253 VAL A N 1
ATOM 1986 C CA . VAL A 1 253 ? -2.685 -3.722 10.818 1.00 97.31 253 VAL A CA 1
ATOM 1987 C C . VAL A 1 253 ? -3.426 -5.037 11.060 1.00 97.31 253 VAL A C 1
ATOM 1989 O O . VAL A 1 253 ? -4.385 -5.072 11.829 1.00 97.31 253 VAL A O 1
ATOM 1992 N N . THR A 1 254 ? -2.970 -6.138 10.462 1.00 96.19 254 THR A N 1
ATOM 1993 C CA . THR A 1 254 ? -3.589 -7.459 10.641 1.00 96.19 254 THR A CA 1
ATOM 1994 C C . THR A 1 254 ? -3.477 -7.928 12.093 1.00 96.19 254 THR A C 1
ATOM 1996 O O . THR A 1 254 ? -4.462 -8.392 12.670 1.00 96.19 254 THR A O 1
ATOM 1999 N N . ALA A 1 255 ? -2.315 -7.749 12.725 1.00 96.56 255 AL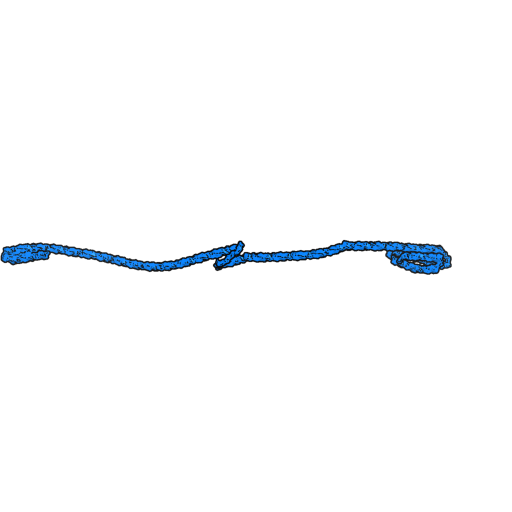A A N 1
ATOM 2000 C CA . ALA A 1 255 ? -2.122 -8.056 14.140 1.00 96.56 255 ALA A CA 1
ATOM 2001 C C . ALA A 1 255 ? -3.018 -7.189 15.045 1.00 96.56 255 ALA A C 1
ATOM 2003 O O . ALA A 1 255 ? -3.630 -7.698 15.988 1.00 96.56 255 ALA A O 1
ATOM 2004 N N . ALA A 1 256 ? -3.159 -5.896 14.736 1.00 96.75 256 ALA A N 1
ATOM 2005 C CA . ALA A 1 256 ? -4.073 -5.007 15.448 1.00 96.75 256 ALA A CA 1
ATOM 2006 C C . ALA A 1 256 ? -5.535 -5.470 15.322 1.00 96.75 256 ALA A C 1
ATOM 2008 O O . ALA A 1 256 ? -6.250 -5.500 16.322 1.00 96.75 256 ALA A O 1
ATOM 2009 N N . ILE A 1 257 ? -5.965 -5.904 14.133 1.00 97.44 257 ILE A N 1
ATOM 2010 C CA . ILE A 1 257 ? -7.313 -6.447 13.900 1.00 97.44 257 ILE A CA 1
ATOM 2011 C C . ILE A 1 257 ? -7.558 -7.711 14.735 1.00 97.44 257 ILE A C 1
ATOM 2013 O O . ILE A 1 257 ? -8.633 -7.853 15.317 1.00 97.44 257 ILE A O 1
ATOM 2017 N N . VAL A 1 258 ? -6.580 -8.617 14.842 1.00 97.25 258 VAL A N 1
ATOM 2018 C CA . VAL A 1 258 ? -6.696 -9.814 15.697 1.00 97.25 258 VAL A CA 1
ATOM 2019 C C . VAL A 1 258 ? -6.908 -9.422 17.163 1.00 97.25 258 VAL A C 1
ATOM 2021 O O . VAL A 1 258 ? -7.807 -9.956 17.814 1.00 97.25 258 VAL A O 1
ATOM 2024 N N . ASN A 1 259 ? -6.145 -8.448 17.664 1.00 95.50 259 ASN A N 1
ATOM 2025 C CA . ASN A 1 259 ? -6.298 -7.944 19.031 1.00 95.50 259 ASN A CA 1
ATOM 2026 C C . ASN A 1 259 ? -7.658 -7.268 19.256 1.00 95.50 259 ASN A C 1
ATOM 2028 O O . ASN A 1 259 ? -8.290 -7.495 20.288 1.00 95.50 259 ASN A O 1
ATOM 2032 N N . VAL A 1 260 ? -8.136 -6.475 18.290 1.00 96.88 260 VAL A N 1
ATOM 2033 C CA . VAL A 1 260 ? -9.463 -5.844 18.351 1.00 96.88 260 VAL A CA 1
ATOM 2034 C C . VAL A 1 260 ? -10.562 -6.903 18.381 1.00 96.88 260 VAL A C 1
ATOM 2036 O O . VAL A 1 260 ? -11.425 -6.834 19.249 1.00 96.88 260 VAL A O 1
ATOM 2039 N N . ASN A 1 261 ? -10.507 -7.918 17.514 1.00 96.44 261 ASN A N 1
ATOM 2040 C CA . ASN A 1 261 ? -11.486 -9.010 17.507 1.00 96.44 261 ASN A CA 1
ATOM 2041 C C . ASN A 1 261 ? -11.519 -9.766 18.842 1.00 96.44 261 ASN A C 1
ATOM 2043 O O . ASN A 1 261 ? -12.598 -10.015 19.384 1.00 96.44 261 ASN A O 1
ATOM 2047 N N . ALA A 1 262 ? -10.350 -10.090 19.405 1.00 96.12 262 ALA A N 1
ATOM 2048 C CA . ALA A 1 262 ? -10.262 -10.723 20.718 1.00 96.12 262 ALA A CA 1
ATOM 2049 C C . ALA A 1 262 ? -10.870 -9.834 21.821 1.00 96.12 262 ALA A C 1
ATOM 2051 O O . ALA A 1 262 ? -11.671 -10.307 22.631 1.00 96.12 262 ALA A O 1
ATOM 2052 N N . GLY A 1 263 ? -10.556 -8.533 21.813 1.00 96.50 263 GLY A N 1
ATOM 2053 C CA . GLY A 1 263 ? -11.115 -7.554 22.747 1.00 96.50 263 GLY A CA 1
ATOM 2054 C C . GLY A 1 263 ? -12.633 -7.404 22.621 1.00 96.50 263 GLY A C 1
ATOM 2055 O O . GLY A 1 263 ? -13.339 -7.416 23.628 1.00 96.50 263 GLY A O 1
ATOM 2056 N N . SER A 1 264 ? -13.161 -7.334 21.398 1.00 97.00 264 SER A N 1
ATOM 2057 C CA . SER A 1 264 ? -14.602 -7.270 21.136 1.00 97.00 264 SER A CA 1
ATOM 2058 C C . SER A 1 264 ? -15.334 -8.513 21.641 1.00 97.00 264 SER A C 1
ATOM 2060 O O . SER A 1 264 ? -16.389 -8.383 22.262 1.00 97.00 264 SER A O 1
ATOM 2062 N N . GLN A 1 265 ? -14.767 -9.709 21.449 1.00 96.69 265 GLN A N 1
ATOM 2063 C CA . GLN A 1 265 ? -15.365 -10.942 21.964 1.00 96.69 265 GLN A CA 1
ATOM 2064 C C . GLN A 1 265 ? -15.388 -10.965 23.498 1.00 96.69 265 GLN A C 1
ATOM 2066 O O . GLN A 1 265 ? -16.394 -11.351 24.098 1.00 96.69 265 GLN A O 1
ATOM 2071 N N . GLN A 1 266 ? -14.309 -10.512 24.141 1.00 97.31 266 GLN A N 1
ATOM 2072 C CA . GLN A 1 266 ? -14.256 -10.382 25.595 1.00 97.31 266 GLN A CA 1
ATOM 2073 C C . GLN A 1 266 ? -15.308 -9.389 26.109 1.00 97.31 266 GLN A C 1
ATOM 2075 O O . GLN A 1 266 ? -16.045 -9.716 27.036 1.00 97.31 266 GLN A O 1
ATOM 2080 N N . ILE A 1 267 ? -15.431 -8.215 25.478 1.00 97.06 267 ILE A N 1
ATOM 2081 C CA . ILE A 1 267 ? -16.445 -7.206 25.828 1.00 97.06 267 ILE A CA 1
ATOM 2082 C C . ILE A 1 267 ? -17.859 -7.765 25.669 1.00 97.06 267 ILE A C 1
ATOM 2084 O O . ILE A 1 267 ? -18.699 -7.539 26.540 1.00 97.06 267 ILE A O 1
ATOM 2088 N N . SER A 1 268 ? -18.131 -8.508 24.593 1.00 97.00 268 SER A N 1
ATOM 2089 C CA . SER A 1 268 ? -19.433 -9.149 24.381 1.00 97.00 268 SER A CA 1
ATOM 2090 C C . SER A 1 268 ? -19.770 -10.102 25.528 1.00 97.00 268 SER A C 1
ATOM 2092 O O . SER A 1 268 ? -20.859 -10.028 26.098 1.00 97.00 268 SER A O 1
ATOM 2094 N N . ASN A 1 269 ? -18.815 -10.948 25.924 1.00 97.06 269 ASN A N 1
ATOM 2095 C CA . ASN A 1 269 ? -18.999 -11.889 27.028 1.00 97.06 269 ASN A CA 1
ATOM 2096 C C . ASN A 1 269 ? -19.225 -11.157 28.363 1.00 97.06 269 ASN A C 1
ATOM 2098 O O . ASN A 1 269 ? -20.153 -11.493 29.099 1.00 97.06 269 ASN A O 1
ATOM 2102 N N . SER A 1 270 ? -18.428 -10.125 28.659 1.00 97.25 270 SER A N 1
ATOM 2103 C CA . SER A 1 270 ? -18.591 -9.308 29.868 1.00 97.25 270 SER A CA 1
ATOM 2104 C C . SER A 1 270 ? -19.921 -8.553 29.892 1.00 97.25 270 SER A C 1
ATOM 2106 O O . SER A 1 270 ? -20.549 -8.460 30.941 1.00 97.25 270 SER A O 1
ATOM 2108 N N . SER A 1 271 ? -20.388 -8.054 28.746 1.00 97.50 271 SER A N 1
ATOM 2109 C CA . SER A 1 271 ? -21.685 -7.372 28.636 1.00 97.50 271 SER A CA 1
ATOM 2110 C C . SER A 1 271 ? -22.843 -8.329 28.912 1.00 97.50 271 SER A C 1
ATOM 2112 O O . SER A 1 271 ? -23.793 -7.969 29.603 1.00 97.50 271 SER A O 1
ATOM 2114 N N . GLN A 1 272 ? -22.747 -9.572 28.433 1.00 97.19 272 GLN A N 1
ATOM 2115 C CA . GLN A 1 272 ? -23.758 -10.595 28.691 1.00 97.19 272 GLN A CA 1
ATOM 2116 C C . GLN A 1 272 ? -23.789 -11.008 30.169 1.00 97.19 272 GLN A C 1
ATOM 2118 O O . GLN A 1 272 ? -24.867 -11.099 30.754 1.00 97.19 272 GLN A O 1
ATOM 2123 N N . GLN A 1 273 ? -22.623 -11.162 30.805 1.00 97.62 273 GLN A N 1
ATOM 2124 C CA . GLN A 1 273 ? -22.528 -11.384 32.253 1.00 97.62 273 GLN A CA 1
ATOM 2125 C C . GLN A 1 273 ? -23.097 -10.210 33.059 1.00 97.62 273 GLN A C 1
ATOM 2127 O O . GLN A 1 273 ? -23.841 -10.424 34.012 1.00 97.62 273 GLN A O 1
ATOM 2132 N N . LEU A 1 274 ? -22.796 -8.970 32.663 1.00 97.62 274 LEU A N 1
ATOM 2133 C CA . LEU A 1 274 ? -23.337 -7.777 33.312 1.00 97.62 274 LEU A CA 1
ATOM 2134 C C . LEU A 1 274 ? -24.864 -7.702 33.180 1.00 97.62 274 LEU A C 1
ATOM 2136 O O . LEU A 1 274 ? -25.542 -7.369 34.149 1.00 97.62 274 LEU A O 1
ATOM 2140 N N . SER A 1 275 ? -25.414 -8.041 32.012 1.00 97.62 275 SER A N 1
ATOM 2141 C CA . SER A 1 275 ? -26.864 -8.103 31.797 1.00 97.62 275 SER A CA 1
ATOM 2142 C C . SER A 1 275 ? -27.525 -9.155 32.692 1.00 97.62 275 SER A C 1
ATOM 2144 O O . SER A 1 275 ? -28.584 -8.895 33.266 1.00 97.62 275 SER A O 1
ATOM 2146 N N . GLN A 1 276 ? -26.894 -10.324 32.844 1.00 97.19 276 GLN A N 1
ATOM 2147 C CA . GLN A 1 276 ? -27.355 -11.380 33.748 1.00 97.19 276 GLN A CA 1
ATOM 2148 C C . GLN A 1 276 ? -27.363 -10.882 35.202 1.00 97.19 276 GLN A C 1
ATOM 2150 O O . GLN A 1 276 ? -28.406 -10.911 35.851 1.00 97.19 276 GLN A O 1
ATOM 2155 N N . GLY A 1 277 ? -26.240 -10.332 35.678 1.00 97.69 277 GLY A N 1
ATOM 2156 C CA . GLY A 1 277 ? -26.124 -9.800 37.040 1.00 97.69 277 GLY A CA 1
ATOM 2157 C C . GLY A 1 277 ? -27.073 -8.629 37.313 1.00 97.69 277 GLY A C 1
ATOM 2158 O O . GLY A 1 277 ? -27.645 -8.536 38.393 1.00 97.69 277 GLY A O 1
ATOM 2159 N N . SER A 1 278 ? -27.326 -7.775 36.317 1.00 97.69 278 SER A N 1
ATOM 2160 C CA . SER A 1 278 ? -28.319 -6.696 36.426 1.00 97.69 278 SER A CA 1
ATOM 2161 C C . SER A 1 278 ? -29.740 -7.241 36.591 1.00 97.69 278 SER A C 1
ATOM 2163 O O . SER A 1 278 ? -30.532 -6.670 37.335 1.00 97.69 278 SER A O 1
ATOM 2165 N N . THR A 1 279 ? -30.060 -8.363 35.937 1.00 96.69 279 THR A N 1
ATOM 2166 C CA . THR A 1 279 ? -31.366 -9.031 36.069 1.00 96.69 279 THR A CA 1
ATOM 2167 C C . THR A 1 279 ? -31.526 -9.653 37.460 1.00 96.69 279 THR A C 1
ATOM 2169 O O . THR A 1 279 ? -32.563 -9.484 38.099 1.00 96.69 279 THR A O 1
ATOM 2172 N N . GLU A 1 280 ? -30.483 -10.310 37.975 1.00 96.94 280 GLU A N 1
ATOM 2173 C CA . GLU A 1 280 ? -30.459 -10.853 39.343 1.00 96.94 280 GLU A CA 1
ATOM 2174 C C . GLU A 1 280 ? -30.566 -9.748 40.404 1.00 96.94 280 GLU A C 1
ATOM 2176 O O . GLU A 1 280 ? -31.298 -9.883 41.388 1.00 96.94 280 GLU A O 1
ATOM 2181 N N . GLN A 1 281 ? -29.886 -8.620 40.191 1.00 97.31 281 GLN A N 1
ATOM 2182 C CA . GLN A 1 281 ? -29.967 -7.463 41.076 1.00 97.31 281 GLN A CA 1
ATOM 2183 C C . GLN A 1 281 ? -31.359 -6.817 41.049 1.00 97.31 281 GLN A C 1
ATOM 2185 O O . GLN A 1 281 ? -31.857 -6.412 42.102 1.00 97.31 281 GLN A O 1
ATOM 2190 N N . ALA A 1 282 ? -32.008 -6.746 39.882 1.00 97.12 282 ALA A N 1
ATOM 2191 C CA . ALA A 1 282 ? -33.388 -6.278 39.775 1.00 97.12 282 ALA A CA 1
ATOM 2192 C C . ALA A 1 282 ? -34.338 -7.174 40.587 1.00 97.12 282 ALA A C 1
ATOM 2194 O O . ALA A 1 282 ? -35.060 -6.667 41.442 1.00 97.12 282 ALA A O 1
ATOM 2195 N N . SER A 1 283 ? -34.246 -8.499 40.417 1.00 96.81 283 SER A N 1
ATOM 2196 C CA . SER A 1 283 ? -35.037 -9.467 41.194 1.00 96.81 283 SER A CA 1
ATOM 2197 C C . SER A 1 283 ? -34.790 -9.346 42.701 1.00 96.81 283 SER A C 1
ATOM 2199 O O . SER A 1 283 ? -35.733 -9.368 43.486 1.00 96.81 283 SER A O 1
ATOM 2201 N N . SER A 1 284 ? -33.531 -9.180 43.117 1.00 96.88 284 SER A N 1
ATOM 2202 C CA . SER A 1 284 ? -33.189 -9.000 44.536 1.00 96.88 284 SER A CA 1
ATOM 2203 C C . SER A 1 284 ? -33.778 -7.700 45.094 1.00 96.88 284 SER A C 1
ATOM 2205 O O . SER A 1 284 ? -34.202 -7.638 46.245 1.00 96.88 284 SER A O 1
ATOM 2207 N N . THR A 1 285 ? -33.828 -6.646 44.275 1.00 96.50 285 THR A N 1
ATOM 2208 C CA . THR A 1 285 ? -34.415 -5.356 44.665 1.00 96.50 285 THR A CA 1
ATOM 2209 C C . THR A 1 285 ? -35.932 -5.463 44.828 1.00 96.50 285 THR A C 1
ATOM 2211 O O . THR A 1 285 ? -36.479 -4.898 45.775 1.00 96.50 285 THR A O 1
ATOM 2214 N N . GLU A 1 286 ? -36.612 -6.218 43.960 1.00 96.19 286 GLU A N 1
ATOM 2215 C CA . GLU A 1 286 ? -38.046 -6.509 44.096 1.00 96.19 286 GLU A CA 1
ATOM 2216 C C . GLU A 1 286 ? -38.352 -7.269 45.397 1.00 96.19 286 GLU A C 1
ATOM 2218 O O . GLU A 1 286 ? -39.270 -6.893 46.130 1.00 96.19 286 GLU A O 1
ATOM 2223 N N . GLU A 1 287 ? -37.546 -8.277 45.743 1.00 96.75 287 GLU A N 1
ATOM 2224 C CA . GLU A 1 287 ? -37.696 -9.037 46.993 1.00 96.75 287 GLU A CA 1
ATOM 2225 C C . GLU A 1 287 ? -37.485 -8.160 48.238 1.00 96.75 287 GLU A C 1
ATOM 2227 O O . GLU A 1 287 ? -38.258 -8.229 49.202 1.00 96.75 287 GLU A O 1
ATOM 2232 N N . VAL A 1 288 ? -36.480 -7.277 48.212 1.00 96.75 288 VAL A N 1
ATOM 2233 C CA . VAL A 1 288 ? -36.246 -6.302 49.289 1.00 96.75 288 VAL A CA 1
ATOM 2234 C C . VAL A 1 288 ? -37.417 -5.327 49.410 1.00 96.75 288 VAL A C 1
ATOM 2236 O O . VAL A 1 288 ? -37.844 -5.037 50.527 1.00 96.75 288 VAL A O 1
ATOM 2239 N N . SER A 1 289 ? -37.968 -4.848 48.292 1.00 96.69 289 SER A N 1
ATOM 2240 C CA . SER A 1 289 ? -39.134 -3.957 48.299 1.00 96.69 289 SER A CA 1
ATOM 2241 C C . SER A 1 289 ? -40.351 -4.638 48.927 1.00 96.69 289 SER A C 1
ATOM 2243 O O . SER A 1 289 ? -40.978 -4.072 49.821 1.00 96.69 289 SER A O 1
ATOM 2245 N N . SER A 1 290 ? -40.638 -5.885 48.541 1.00 97.06 290 SER A N 1
ATOM 2246 C CA . SER A 1 290 ? -41.718 -6.679 49.141 1.00 97.06 290 SER A CA 1
ATOM 2247 C C . SER A 1 290 ? -41.493 -6.912 50.641 1.00 97.06 290 SER A C 1
ATOM 2249 O O . SER A 1 290 ? -42.407 -6.758 51.455 1.00 97.06 290 SER A O 1
ATOM 2251 N N . SER A 1 291 ? -40.250 -7.192 51.038 1.00 96.75 291 SER A N 1
ATOM 2252 C CA . SER A 1 291 ? -39.879 -7.330 52.449 1.00 96.75 291 SER A CA 1
ATOM 2253 C C . SER A 1 291 ? -40.085 -6.027 53.229 1.00 96.75 291 SER A C 1
ATOM 2255 O O . SER A 1 291 ? -40.533 -6.065 54.377 1.00 96.75 291 SER A O 1
ATOM 2257 N N . MET A 1 292 ? -39.808 -4.869 52.618 1.00 96.62 292 MET A N 1
ATOM 2258 C CA . MET A 1 292 ? -40.087 -3.561 53.217 1.00 96.62 292 MET A CA 1
ATOM 2259 C C . MET A 1 292 ? -41.586 -3.283 53.351 1.00 96.62 292 MET A C 1
ATOM 2261 O O . MET A 1 292 ? -42.002 -2.754 54.383 1.00 96.62 292 MET A O 1
ATOM 2265 N N . GLU A 1 293 ? -42.410 -3.673 52.376 1.00 96.19 293 GLU A N 1
ATOM 2266 C CA . GLU A 1 293 ? -43.873 -3.569 52.480 1.00 96.19 293 GLU A CA 1
ATOM 2267 C C . GLU A 1 293 ? -44.411 -4.418 53.639 1.00 96.19 293 GLU A C 1
ATOM 2269 O O . GLU A 1 293 ? -45.153 -3.917 54.490 1.00 96.19 293 GLU A O 1
ATOM 2274 N N . GLN A 1 294 ? -43.969 -5.676 53.744 1.00 96.81 294 GLN A N 1
ATOM 2275 C CA . GLN A 1 294 ? -44.348 -6.556 54.852 1.00 96.81 294 GLN A CA 1
ATOM 2276 C C . GLN A 1 294 ? -43.864 -6.007 56.205 1.00 96.81 294 GLN A C 1
ATOM 2278 O O . GLN A 1 294 ? -44.568 -6.092 57.214 1.00 96.81 294 GLN A O 1
ATOM 2283 N N . MET A 1 295 ? -42.665 -5.422 56.249 1.00 96.50 295 MET A N 1
ATOM 2284 C CA . MET A 1 295 ? -42.134 -4.793 57.457 1.00 96.50 295 MET A CA 1
ATOM 2285 C C . MET A 1 295 ? -42.960 -3.569 57.864 1.00 96.50 295 MET A C 1
ATOM 2287 O O . MET A 1 295 ? -43.292 -3.431 59.039 1.00 96.50 295 MET A O 1
ATOM 2291 N N . SER A 1 296 ? -43.343 -2.718 56.911 1.00 97.31 296 SER A N 1
ATOM 2292 C CA . SER A 1 296 ? -44.203 -1.560 57.166 1.00 97.31 296 SER A CA 1
ATOM 2293 C C . SER A 1 296 ? -45.572 -1.981 57.709 1.00 97.31 296 SER A C 1
ATOM 2295 O O . SER A 1 296 ? -46.033 -1.421 58.704 1.00 97.31 296 SER A O 1
ATOM 2297 N N . ALA A 1 297 ? -46.178 -3.026 57.134 1.00 97.38 297 ALA A N 1
ATOM 2298 C CA . ALA A 1 297 ? -47.429 -3.595 57.633 1.00 97.38 297 ALA A CA 1
ATOM 2299 C C . ALA A 1 297 ? -47.302 -4.089 59.087 1.00 97.38 297 ALA A C 1
ATOM 2301 O O . ALA A 1 297 ? -48.132 -3.745 59.927 1.00 97.38 297 ALA A O 1
ATOM 2302 N N . ASN A 1 298 ? -46.227 -4.815 59.411 1.00 97.06 298 ASN A N 1
ATOM 2303 C CA . ASN A 1 298 ? -45.961 -5.276 60.778 1.00 97.06 298 ASN A CA 1
ATOM 2304 C C . ASN A 1 298 ? -45.723 -4.117 61.760 1.00 97.06 298 ASN A C 1
ATOM 2306 O O . ASN A 1 298 ? -46.160 -4.182 62.907 1.00 97.06 298 ASN A O 1
ATOM 2310 N N . ILE A 1 299 ? -45.041 -3.050 61.332 1.00 97.69 299 ILE A N 1
ATOM 2311 C CA . ILE A 1 299 ? -44.830 -1.855 62.162 1.00 97.69 299 ILE A CA 1
ATOM 2312 C C . ILE A 1 299 ? -46.168 -1.176 62.470 1.00 97.69 299 ILE A C 1
ATOM 2314 O O . ILE A 1 299 ? -46.418 -0.853 63.630 1.00 97.69 299 ILE A O 1
ATOM 2318 N N . ASN A 1 300 ? -47.040 -1.011 61.470 1.00 96.75 300 ASN A N 1
ATOM 2319 C CA . ASN A 1 300 ? -48.375 -0.442 61.671 1.00 96.75 300 ASN A CA 1
ATOM 2320 C C . ASN A 1 300 ? -49.219 -1.315 62.609 1.00 96.75 300 ASN A C 1
ATOM 2322 O O . ASN A 1 300 ? -49.781 -0.806 63.573 1.00 96.75 300 ASN A O 1
ATOM 2326 N N . GLN A 1 301 ? -49.218 -2.636 62.410 1.00 97.50 301 GLN A N 1
ATOM 2327 C CA . GLN A 1 301 ? -49.925 -3.562 63.296 1.00 97.50 301 GLN A CA 1
ATOM 2328 C C . GLN A 1 301 ? -49.404 -3.495 64.742 1.00 97.50 301 GLN A C 1
ATOM 2330 O O . GLN A 1 301 ? -50.185 -3.518 65.690 1.00 97.50 301 GLN A O 1
ATOM 2335 N N . ASN A 1 302 ? -48.088 -3.381 64.939 1.00 97.44 302 ASN A N 1
ATOM 2336 C CA . ASN A 1 302 ? -47.511 -3.211 66.273 1.00 97.44 302 ASN A CA 1
ATOM 2337 C C . ASN A 1 302 ? -47.911 -1.878 66.916 1.00 97.44 302 ASN A C 1
ATOM 2339 O O . ASN A 1 302 ? -48.133 -1.838 68.127 1.00 97.44 302 ASN A O 1
ATOM 2343 N N . ALA A 1 303 ? -48.010 -0.802 66.131 1.00 97.75 303 ALA A N 1
ATOM 2344 C CA . ALA A 1 303 ? -48.484 0.489 66.615 1.00 97.75 303 ALA A CA 1
ATOM 2345 C C . ALA A 1 303 ? -49.956 0.417 67.060 1.00 97.75 303 ALA A C 1
ATOM 2347 O O . ALA A 1 303 ? -50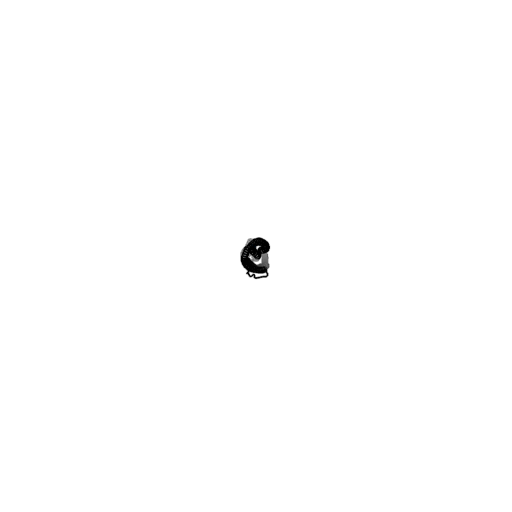.271 0.860 68.167 1.00 97.75 303 ALA A O 1
ATOM 2348 N N . ASP A 1 304 ? -50.821 -0.218 66.264 1.00 97.44 304 ASP A N 1
ATOM 2349 C CA . ASP A 1 304 ? -52.234 -0.436 66.602 1.00 97.44 304 ASP A CA 1
ATOM 2350 C C . ASP A 1 304 ? -52.376 -1.277 67.880 1.00 97.44 304 ASP A C 1
ATOM 2352 O O . ASP A 1 304 ? -53.068 -0.878 68.821 1.00 97.44 304 ASP A O 1
ATOM 2356 N N . ASN A 1 305 ? -51.639 -2.390 67.974 1.00 97.38 305 ASN A N 1
ATOM 2357 C CA . ASN A 1 305 ? -51.613 -3.247 69.163 1.00 97.38 305 ASN A CA 1
ATOM 2358 C C . ASN A 1 305 ? -51.153 -2.480 70.415 1.00 97.38 305 ASN A C 1
ATOM 2360 O O . ASN A 1 305 ? -51.696 -2.670 71.508 1.00 97.38 305 ASN A O 1
ATOM 2364 N N . ALA A 1 306 ? -50.149 -1.607 70.282 1.00 97.75 306 ALA A N 1
ATOM 2365 C CA . ALA A 1 306 ? -49.673 -0.775 71.384 1.00 97.75 306 ALA A CA 1
ATOM 2366 C C . ALA A 1 306 ? -50.736 0.245 71.823 1.00 97.75 306 ALA A C 1
ATOM 2368 O O . ALA A 1 306 ? -50.928 0.456 73.024 1.00 97.75 306 ALA A O 1
ATOM 2369 N N . GLN A 1 307 ? -51.466 0.842 70.877 1.00 97.56 307 GLN A N 1
ATOM 2370 C CA . GLN A 1 307 ? -52.553 1.777 71.167 1.00 97.56 307 GLN A CA 1
ATOM 2371 C C . GLN A 1 307 ? -53.749 1.089 71.843 1.00 97.56 307 GLN A C 1
ATOM 2373 O O . GLN A 1 307 ? -54.311 1.627 72.808 1.00 97.56 307 GLN A O 1
ATOM 2378 N N . GLU A 1 308 ? -54.114 -0.112 71.393 1.00 97.94 308 GLU A N 1
ATOM 2379 C CA . GLU A 1 308 ? -55.146 -0.933 72.030 1.00 97.94 308 GLU A CA 1
ATOM 2380 C C . GLU A 1 308 ? -54.728 -1.320 73.455 1.00 97.94 308 GLU A C 1
ATOM 2382 O O . GLU A 1 308 ? -55.476 -1.093 74.408 1.00 97.94 308 GLU A O 1
ATOM 2387 N N . THR A 1 309 ? -53.489 -1.789 73.632 1.00 97.75 309 THR A N 1
ATOM 2388 C CA . THR A 1 309 ? -52.923 -2.134 74.947 1.00 97.75 309 THR A CA 1
ATOM 2389 C C . THR A 1 309 ? -52.936 -0.942 75.903 1.00 97.75 309 THR A C 1
ATOM 2391 O O . THR A 1 309 ? -53.293 -1.090 77.075 1.00 97.75 309 THR A O 1
ATOM 2394 N N . ASN A 1 310 ? -52.592 0.255 75.422 1.00 97.44 310 ASN A N 1
ATOM 2395 C CA . ASN A 1 310 ? -52.658 1.479 76.218 1.00 97.44 310 ASN A CA 1
ATOM 2396 C C . ASN A 1 310 ? -54.100 1.801 76.651 1.00 97.44 310 ASN A C 1
ATOM 2398 O O . ASN A 1 310 ? -54.340 2.139 77.809 1.00 97.44 310 ASN A O 1
ATOM 2402 N N . SER A 1 311 ? -55.072 1.629 75.751 1.00 97.50 311 SER A N 1
ATOM 2403 C CA . SER A 1 311 ? -56.497 1.839 76.048 1.00 97.50 311 SER A CA 1
ATOM 2404 C C . SER A 1 311 ? -57.024 0.835 77.080 1.00 97.50 311 SER A C 1
ATOM 2406 O O . SER A 1 311 ? -57.709 1.222 78.029 1.00 97.50 311 SER A O 1
ATOM 2408 N N . ILE A 1 312 ? -56.657 -0.444 76.945 1.00 97.69 312 ILE A N 1
ATOM 2409 C CA . ILE A 1 312 ? -56.986 -1.496 77.917 1.00 97.69 312 ILE A CA 1
ATOM 2410 C C . ILE A 1 312 ? -56.361 -1.176 79.278 1.00 97.69 312 ILE A C 1
ATOM 2412 O O . ILE A 1 312 ? -57.040 -1.257 80.299 1.00 97.69 312 ILE A O 1
ATOM 2416 N N . SER A 1 313 ? -55.091 -0.767 79.300 1.00 98.19 313 SER A N 1
ATOM 2417 C CA . SER A 1 313 ? -54.372 -0.425 80.534 1.00 98.19 313 SER A CA 1
ATOM 2418 C C . SER A 1 313 ? -55.004 0.769 81.252 1.00 98.19 313 SER A C 1
ATOM 2420 O O . SER A 1 313 ? -55.189 0.725 82.468 1.00 98.19 313 SER A O 1
ATOM 2422 N N . ALA A 1 314 ? -55.399 1.811 80.512 1.00 97.94 314 ALA A N 1
ATOM 2423 C CA . ALA A 1 314 ? -56.106 2.965 81.066 1.00 97.94 314 ALA A CA 1
ATOM 2424 C C . ALA A 1 314 ? -57.457 2.567 81.682 1.00 97.94 314 ALA A C 1
ATOM 2426 O O . ALA A 1 314 ? -57.782 2.994 82.791 1.00 97.94 314 ALA A O 1
ATOM 2427 N N . LYS A 1 315 ? -58.216 1.694 81.005 1.00 97.62 315 LYS A N 1
ATOM 2428 C CA . LYS A 1 315 ? -59.479 1.167 81.532 1.00 97.62 315 LYS A CA 1
ATOM 2429 C C . LYS A 1 315 ? -59.271 0.313 82.783 1.00 97.62 315 LYS A C 1
ATOM 2431 O O . LYS A 1 315 ? -59.977 0.500 83.765 1.00 97.62 315 LYS A O 1
ATOM 2436 N N . ALA A 1 316 ? -58.275 -0.571 82.787 1.00 97.69 316 ALA A N 1
ATOM 2437 C CA . ALA A 1 316 ? -57.951 -1.389 83.953 1.00 97.69 316 ALA A CA 1
ATOM 2438 C C . ALA A 1 316 ? -57.554 -0.532 85.168 1.00 97.69 316 ALA A C 1
ATOM 2440 O O . ALA A 1 316 ? -57.952 -0.838 86.291 1.00 97.69 316 ALA A O 1
ATOM 2441 N N . ALA A 1 317 ? -56.814 0.563 84.954 1.00 98.00 317 ALA A N 1
ATOM 2442 C CA . ALA A 1 317 ? -56.490 1.521 86.010 1.00 98.00 317 ALA A CA 1
ATOM 2443 C C . ALA A 1 317 ? -57.750 2.205 86.575 1.00 98.00 317 ALA A C 1
ATOM 2445 O O . ALA A 1 317 ? -57.892 2.313 87.793 1.00 98.00 317 ALA A O 1
ATOM 2446 N N . GLN A 1 318 ? -58.689 2.599 85.708 1.00 97.75 318 GLN A N 1
ATOM 2447 C CA . GLN A 1 318 ? -59.978 3.167 86.113 1.00 97.75 318 GLN A CA 1
ATOM 2448 C C . GLN A 1 318 ? -60.834 2.158 86.900 1.00 97.75 318 GLN A C 1
ATOM 2450 O O . GLN A 1 318 ? -61.365 2.488 87.963 1.00 97.75 318 GLN A O 1
ATOM 2455 N N . ASP A 1 319 ? -60.945 0.919 86.416 1.00 97.44 319 ASP A N 1
ATOM 2456 C CA . ASP A 1 319 ? -61.698 -0.149 87.082 1.00 97.44 319 ASP A CA 1
ATOM 2457 C C . ASP A 1 319 ? -61.093 -0.474 88.463 1.00 97.44 319 ASP A C 1
ATOM 2459 O O . ASP A 1 319 ? -61.818 -0.706 89.440 1.00 97.44 319 ASP A O 1
ATOM 2463 N N . ALA A 1 320 ? -59.759 -0.438 88.581 1.00 97.69 320 ALA A N 1
ATOM 2464 C CA . ALA A 1 320 ? -59.052 -0.597 89.848 1.00 97.69 320 ALA A CA 1
ATOM 2465 C C . ALA A 1 320 ? -59.326 0.565 90.822 1.00 97.69 320 ALA A C 1
ATOM 2467 O O . ALA A 1 320 ? -59.539 0.320 92.011 1.00 97.69 320 ALA A O 1
ATOM 2468 N N . GLU A 1 321 ? -59.387 1.811 90.342 1.00 97.56 321 GLU A N 1
ATOM 2469 C CA . GLU A 1 321 ? -59.759 2.979 91.154 1.00 97.56 321 GLU A CA 1
ATOM 2470 C C . GLU A 1 321 ? -61.200 2.865 91.675 1.00 97.56 321 GLU A C 1
ATOM 2472 O O . GLU A 1 321 ? -61.461 3.048 92.869 1.00 97.56 321 GLU A O 1
ATOM 2477 N N . GLN A 1 322 ? -62.143 2.490 90.805 1.00 96.75 322 GLN A N 1
ATOM 2478 C CA . GLN A 1 322 ? -63.539 2.281 91.187 1.00 96.75 322 GLN A CA 1
ATOM 2479 C C . GLN A 1 322 ? -63.681 1.148 92.213 1.00 96.75 322 GLN A C 1
ATOM 2481 O O . GLN A 1 322 ? -64.398 1.296 93.208 1.00 96.75 322 GLN A O 1
ATOM 2486 N N . SER A 1 323 ? -62.954 0.048 92.016 1.00 97.00 323 SER A N 1
ATOM 2487 C CA . SER A 1 323 ? -62.894 -1.061 92.973 1.00 97.00 323 SER A CA 1
ATOM 2488 C C . SER A 1 323 ? -62.310 -0.612 94.316 1.00 97.00 323 SER A C 1
ATOM 2490 O O . SER A 1 323 ? -62.859 -0.939 95.368 1.00 97.00 323 SER A O 1
ATOM 2492 N N . GLY A 1 324 ? -61.251 0.204 94.301 1.00 97.00 324 GLY A N 1
ATOM 2493 C CA . GLY A 1 324 ? -60.669 0.807 95.502 1.00 97.00 324 GLY A CA 1
ATOM 2494 C C . GLY A 1 324 ? -61.674 1.662 96.282 1.00 97.00 324 GLY A C 1
ATOM 2495 O O . GLY A 1 324 ? -61.757 1.558 97.509 1.00 97.00 324 GLY A O 1
ATOM 2496 N N . ASN A 1 325 ? -62.503 2.441 95.582 1.00 96.38 325 ASN A N 1
ATOM 2497 C CA . ASN A 1 325 ? -63.580 3.221 96.197 1.00 96.38 325 ASN A CA 1
ATOM 2498 C C . ASN A 1 325 ? -64.661 2.332 96.832 1.00 96.38 325 ASN A C 1
ATOM 2500 O O . ASN A 1 325 ? -65.081 2.598 97.960 1.00 96.38 325 ASN A O 1
ATOM 2504 N N . ALA A 1 326 ? -65.077 1.254 96.161 1.00 96.75 326 ALA A N 1
ATOM 2505 C CA . ALA A 1 326 ? -66.050 0.303 96.704 1.00 96.75 326 ALA A CA 1
ATOM 2506 C C . ALA A 1 326 ? -65.522 -0.415 97.961 1.00 96.75 326 ALA A C 1
ATOM 2508 O O . ALA A 1 326 ? -66.237 -0.561 98.958 1.00 96.75 326 ALA A O 1
ATOM 2509 N N . VAL A 1 327 ? -64.243 -0.808 97.958 1.00 97.06 327 VAL A N 1
ATOM 2510 C CA . VAL A 1 327 ? -63.581 -1.387 99.136 1.00 97.06 327 VAL A CA 1
ATOM 2511 C C . VAL A 1 327 ? -63.535 -0.374 100.280 1.00 97.06 327 VAL A C 1
ATOM 2513 O O . VAL A 1 327 ? -63.873 -0.724 101.409 1.00 97.06 327 VAL A O 1
ATOM 2516 N N . LYS A 1 328 ? -63.196 0.893 100.009 1.00 97.06 328 LYS A N 1
ATOM 2517 C CA . LYS A 1 328 ? -63.195 1.957 101.025 1.00 97.06 328 LYS A CA 1
ATOM 2518 C C . LYS A 1 328 ? -64.576 2.149 101.658 1.00 97.06 328 LYS A C 1
ATOM 2520 O O . LYS A 1 328 ? -64.678 2.160 102.881 1.00 97.06 328 LYS A O 1
ATOM 2525 N N . GLN A 1 329 ? -65.630 2.219 100.843 1.00 96.31 329 GLN A N 1
ATOM 2526 C CA . GLN A 1 329 ? -67.014 2.295 101.328 1.00 96.31 329 GLN A CA 1
ATOM 2527 C C . GLN A 1 329 ? -67.378 1.089 102.202 1.00 96.31 329 GLN A C 1
ATOM 2529 O O . GLN A 1 329 ? -68.002 1.250 103.249 1.00 96.31 329 GLN A O 1
ATOM 2534 N N . THR A 1 330 ? -66.945 -0.110 101.805 1.00 96.88 330 THR A N 1
ATOM 2535 C CA . THR A 1 330 ? -67.162 -1.338 102.581 1.00 96.88 330 THR A CA 1
ATOM 2536 C C . THR A 1 330 ? -66.449 -1.275 103.934 1.00 96.88 330 THR A C 1
ATOM 2538 O O . THR A 1 330 ? -67.045 -1.601 104.958 1.00 96.88 330 THR A O 1
ATOM 2541 N N . VAL A 1 331 ? -65.196 -0.812 103.970 1.00 96.75 331 VAL A N 1
ATOM 2542 C CA . VAL A 1 331 ? -64.431 -0.639 105.215 1.00 96.75 331 VAL A CA 1
ATOM 2543 C C . VAL A 1 331 ? -65.084 0.398 106.129 1.00 96.75 331 VAL A C 1
ATOM 2545 O O . VAL A 1 331 ? -65.184 0.167 107.333 1.00 96.75 331 VAL A O 1
ATOM 2548 N N . ASP A 1 332 ? -65.559 1.519 105.586 1.00 96.62 332 ASP A N 1
ATOM 2549 C CA . ASP A 1 332 ? -66.232 2.553 106.376 1.00 96.62 332 ASP A CA 1
ATOM 2550 C C . ASP A 1 332 ? -67.575 2.056 106.939 1.00 96.62 332 ASP A C 1
ATOM 2552 O O . ASP A 1 332 ? -67.875 2.290 108.111 1.00 96.62 332 ASP A O 1
ATOM 2556 N N . ALA A 1 333 ? -68.341 1.278 106.165 1.00 97.06 333 ALA A N 1
ATOM 2557 C CA . ALA A 1 333 ? -69.542 0.606 106.659 1.00 97.06 333 ALA A CA 1
ATOM 2558 C C . ALA A 1 333 ? -69.220 -0.410 107.768 1.00 97.06 333 ALA A C 1
ATOM 2560 O O . ALA A 1 333 ? -69.911 -0.448 108.785 1.00 97.06 333 ALA A O 1
ATOM 2561 N N . MET A 1 334 ? -68.144 -1.190 107.622 1.00 96.19 334 MET A N 1
ATOM 2562 C CA . MET A 1 334 ? -67.694 -2.129 108.657 1.00 96.19 334 MET A CA 1
ATOM 2563 C C . MET A 1 334 ? -67.262 -1.416 109.945 1.00 96.19 334 MET A C 1
ATOM 2565 O O . MET A 1 334 ? -67.584 -1.891 111.033 1.00 96.19 334 MET A O 1
ATOM 2569 N N . LYS A 1 335 ? -66.602 -0.252 109.855 1.00 94.62 335 LYS A N 1
ATOM 2570 C CA . LYS A 1 335 ? -66.292 0.582 111.033 1.00 94.62 335 LYS A CA 1
ATOM 2571 C C . LYS A 1 335 ? -67.559 1.066 111.731 1.00 94.62 335 LYS A C 1
ATOM 2573 O O . LYS A 1 335 ? -67.633 0.996 112.953 1.00 94.62 335 LYS A O 1
ATOM 2578 N N . LEU A 1 336 ? -68.554 1.517 110.965 1.00 95.94 336 LEU A N 1
ATOM 2579 C CA . LEU A 1 336 ? -69.839 1.942 111.519 1.00 95.94 336 LEU A CA 1
ATOM 2580 C C . LEU A 1 336 ? -70.554 0.778 112.218 1.00 95.94 336 LEU A C 1
ATOM 2582 O O . LEU A 1 336 ? -71.100 0.958 113.303 1.00 95.94 336 LEU A O 1
ATOM 2586 N N . ILE A 1 337 ? -70.528 -0.421 111.627 1.00 94.75 337 ILE A N 1
ATOM 2587 C CA . ILE A 1 337 ? -71.070 -1.632 112.256 1.00 94.75 337 ILE A CA 1
ATOM 2588 C C . ILE A 1 337 ? -70.343 -1.914 113.576 1.00 94.75 337 ILE A C 1
ATOM 2590 O O . ILE A 1 337 ? -71.009 -2.088 114.591 1.00 94.75 337 ILE A O 1
ATOM 2594 N N . ALA A 1 338 ? -69.007 -1.889 113.596 1.00 93.88 338 ALA A N 1
ATOM 2595 C CA . ALA A 1 338 ? -68.221 -2.093 114.816 1.00 93.88 338 ALA A CA 1
ATOM 2596 C C . ALA A 1 338 ? -68.532 -1.048 115.908 1.00 93.88 338 ALA A C 1
ATOM 2598 O O . ALA A 1 338 ? -68.639 -1.386 117.088 1.00 93.88 338 ALA A O 1
ATOM 2599 N N . GLU A 1 339 ? -68.748 0.213 115.525 1.00 94.50 339 GLU A N 1
ATOM 2600 C CA . GLU A 1 339 ? -69.200 1.267 116.439 1.00 94.50 339 GLU A CA 1
ATOM 2601 C C . GLU A 1 339 ? -70.586 0.944 117.024 1.00 94.50 339 GLU A C 1
ATOM 2603 O O . GLU A 1 339 ? -70.785 1.027 118.236 1.00 94.50 339 GLU A O 1
ATOM 2608 N N . LYS A 1 340 ? -71.549 0.516 116.193 1.00 93.69 340 LYS A N 1
ATOM 2609 C CA . LYS A 1 340 ? -72.884 0.114 116.671 1.00 93.69 340 LYS A CA 1
ATOM 2610 C C . LYS A 1 340 ? -72.837 -1.114 117.571 1.00 93.69 340 LYS A C 1
ATOM 2612 O O . LYS A 1 340 ? -73.550 -1.136 118.569 1.00 93.69 340 LYS A O 1
ATOM 2617 N N . ILE A 1 341 ? -71.990 -2.089 117.255 1.00 93.44 341 ILE A N 1
ATOM 2618 C CA . ILE A 1 341 ? -71.736 -3.261 118.097 1.00 93.44 341 ILE A CA 1
ATOM 2619 C C . ILE A 1 341 ? -71.213 -2.823 119.470 1.00 93.44 341 ILE A C 1
ATOM 2621 O O . ILE A 1 341 ? -71.750 -3.256 120.483 1.00 93.44 341 ILE A O 1
ATOM 2625 N N . THR A 1 342 ? -70.262 -1.885 119.517 1.00 93.19 342 THR A N 1
ATOM 2626 C CA . THR A 1 342 ? -69.724 -1.345 120.782 1.00 93.19 342 THR A CA 1
ATOM 2627 C C . THR A 1 342 ? -70.822 -0.688 121.629 1.00 93.19 342 THR A C 1
ATOM 2629 O O . THR A 1 342 ? -70.904 -0.911 122.836 1.00 93.19 342 THR A O 1
ATOM 2632 N N . ILE A 1 343 ? -71.717 0.083 120.999 1.00 93.19 343 ILE A N 1
ATOM 2633 C CA . ILE A 1 343 ? -72.877 0.682 121.679 1.00 93.19 343 ILE A CA 1
ATOM 2634 C C . ILE A 1 343 ? -73.830 -0.406 122.198 1.00 93.19 343 ILE A C 1
ATOM 2636 O O . ILE A 1 343 ? -74.328 -0.299 123.317 1.00 93.19 343 ILE A O 1
ATOM 2640 N N . ILE A 1 344 ? -74.086 -1.460 121.416 1.00 91.81 344 ILE A N 1
ATOM 2641 C CA . ILE A 1 344 ? -74.915 -2.597 121.847 1.00 91.81 344 ILE A CA 1
ATOM 2642 C C . ILE A 1 344 ? -74.271 -3.309 123.038 1.00 91.81 344 ILE A C 1
ATOM 2644 O O . ILE A 1 344 ? -74.977 -3.624 123.994 1.00 91.81 344 ILE A O 1
ATOM 2648 N N . GLU A 1 345 ? -72.954 -3.520 123.024 1.00 90.75 345 GLU A N 1
ATOM 2649 C CA . GLU A 1 345 ? -72.221 -4.114 124.143 1.00 90.75 345 GLU A CA 1
ATOM 2650 C C . GLU A 1 345 ? -72.349 -3.250 125.411 1.00 90.75 345 GLU A C 1
ATOM 2652 O O . GLU A 1 345 ? -72.590 -3.768 126.508 1.00 90.75 345 GLU A O 1
ATOM 2657 N N . GLU A 1 346 ? -72.267 -1.921 125.272 1.00 92.00 346 GLU A N 1
ATOM 2658 C CA . GLU A 1 346 ? -72.473 -0.987 126.380 1.00 92.00 346 GLU A CA 1
ATOM 2659 C C . GLU A 1 346 ? -73.906 -1.053 126.927 1.00 92.00 346 GLU A C 1
ATOM 2661 O O . GLU A 1 346 ? -74.087 -1.163 128.146 1.00 92.00 346 GLU A O 1
ATOM 2666 N N . ILE A 1 347 ? -74.916 -1.046 126.050 1.00 91.38 347 ILE A N 1
ATOM 2667 C CA . ILE A 1 347 ? -76.326 -1.193 126.434 1.00 91.38 347 ILE A CA 1
ATOM 2668 C C . ILE A 1 347 ? -76.530 -2.533 127.136 1.00 91.38 347 ILE A C 1
ATOM 2670 O O . ILE A 1 347 ? -77.075 -2.555 128.233 1.00 91.38 347 ILE A O 1
ATOM 2674 N N . ALA A 1 348 ? -76.040 -3.638 126.575 1.00 92.19 348 ALA A N 1
ATOM 2675 C CA . ALA A 1 348 ? -76.142 -4.967 127.167 1.00 92.19 348 ALA A CA 1
ATOM 2676 C C . ALA A 1 348 ? -75.501 -5.013 128.562 1.00 92.19 348 ALA A C 1
ATOM 2678 O O . ALA A 1 348 ? -76.085 -5.555 129.503 1.00 92.19 348 ALA A O 1
ATOM 2679 N N . ARG A 1 349 ? -74.339 -4.375 128.751 1.00 89.75 349 ARG A N 1
ATOM 2680 C CA . ARG A 1 349 ? -73.702 -4.248 130.069 1.00 89.75 349 ARG A CA 1
ATOM 2681 C C . ARG A 1 349 ? -74.571 -3.448 131.041 1.00 89.75 349 ARG A C 1
ATOM 2683 O O . ARG A 1 349 ? -74.744 -3.878 132.182 1.00 89.75 349 ARG A O 1
ATOM 2690 N N . GLN A 1 350 ? -75.124 -2.312 130.613 1.00 91.38 350 GLN A N 1
ATOM 2691 C CA . GLN A 1 350 ? -76.030 -1.502 131.433 1.00 91.38 350 GLN A CA 1
ATOM 2692 C C . GLN A 1 350 ? -77.307 -2.275 131.786 1.00 91.38 350 GLN A C 1
ATOM 2694 O O . GLN A 1 350 ? -77.696 -2.302 132.953 1.00 91.38 350 GLN A O 1
ATOM 2699 N N . THR A 1 351 ? -77.922 -2.956 130.818 1.00 92.31 351 THR A N 1
ATOM 2700 C CA . THR A 1 351 ? -79.107 -3.797 131.015 1.00 92.31 351 THR A CA 1
ATOM 2701 C C . THR A 1 351 ? -78.814 -4.932 131.984 1.00 92.31 351 THR A C 1
ATOM 2703 O O . THR A 1 351 ? -79.602 -5.150 132.896 1.00 92.31 351 THR A O 1
ATOM 2706 N N . ASN A 1 352 ? -77.669 -5.609 131.865 1.00 90.06 352 ASN A N 1
ATOM 2707 C CA . ASN A 1 352 ? -77.279 -6.661 132.801 1.00 90.06 352 ASN A CA 1
ATOM 2708 C C . ASN A 1 352 ? -77.132 -6.121 134.235 1.00 90.06 352 ASN A C 1
ATOM 2710 O O . ASN A 1 352 ? -77.629 -6.731 135.179 1.00 90.06 352 ASN A O 1
ATOM 2714 N N . MET A 1 353 ? -76.523 -4.941 134.401 1.00 90.81 353 MET A N 1
ATOM 2715 C CA . MET A 1 353 ? -76.416 -4.277 135.708 1.00 90.81 353 MET A CA 1
ATOM 2716 C C . MET A 1 353 ? -77.787 -3.873 136.273 1.00 90.81 353 MET A C 1
ATOM 2718 O O . MET A 1 353 ? -78.062 -4.107 137.449 1.00 90.81 353 MET A O 1
ATOM 2722 N N . LEU A 1 354 ? -78.667 -3.308 135.442 1.00 90.44 354 LEU A N 1
ATOM 2723 C CA . LEU A 1 354 ? -80.052 -2.981 135.800 1.00 90.44 354 LEU A CA 1
ATOM 2724 C C . LEU A 1 354 ? -80.832 -4.229 136.225 1.00 90.44 354 LEU A C 1
ATOM 2726 O O . LEU A 1 354 ? -81.538 -4.203 137.231 1.00 90.44 354 LEU A O 1
ATOM 2730 N N . SER A 1 355 ? -80.671 -5.328 135.492 1.00 92.56 355 SER A N 1
ATOM 2731 C CA . SER A 1 355 ? -81.349 -6.593 135.760 1.00 92.56 355 SER A CA 1
ATOM 2732 C C . SER A 1 355 ? -80.867 -7.255 137.044 1.00 92.56 355 SER A C 1
ATOM 2734 O O . SER A 1 355 ? -81.665 -7.804 137.806 1.00 92.56 355 SER A O 1
ATOM 2736 N N . LEU A 1 356 ? -79.565 -7.166 137.320 1.00 87.25 356 LEU A N 1
ATOM 2737 C CA . LEU A 1 356 ? -78.987 -7.620 138.578 1.00 87.25 356 LEU A CA 1
ATOM 2738 C C . LEU A 1 356 ? -79.558 -6.819 139.754 1.00 87.25 356 LEU A C 1
ATOM 2740 O O . LEU A 1 356 ? -80.026 -7.413 140.723 1.00 87.25 356 LEU A O 1
ATOM 2744 N N . ASN A 1 357 ? -79.608 -5.488 139.636 1.00 87.25 357 ASN A N 1
ATOM 2745 C CA . ASN A 1 357 ? -80.212 -4.621 140.651 1.00 87.25 357 ASN A CA 1
ATOM 2746 C C . ASN A 1 357 ? -81.699 -4.949 140.869 1.00 87.25 357 ASN A C 1
ATOM 2748 O O . ASN A 1 357 ? -82.142 -5.071 142.010 1.00 87.25 357 ASN A O 1
ATOM 2752 N N . ALA A 1 358 ? -82.462 -5.154 139.791 1.00 88.06 358 ALA A N 1
ATOM 2753 C CA . ALA A 1 358 ? -83.870 -5.536 139.870 1.00 88.06 358 ALA A CA 1
ATOM 2754 C C . ALA A 1 358 ? -84.070 -6.921 140.514 1.00 88.06 358 ALA A C 1
ATOM 2756 O O . ALA A 1 358 ? -84.985 -7.091 141.314 1.00 88.06 358 ALA A O 1
ATOM 2757 N N . SER A 1 359 ? -83.196 -7.893 140.226 1.00 86.69 359 SER A N 1
ATOM 2758 C CA . SER A 1 359 ? -83.224 -9.227 140.849 1.00 86.69 359 SER A CA 1
ATOM 2759 C C . SER A 1 359 ? -82.970 -9.153 142.357 1.00 86.69 359 SER A C 1
ATOM 2761 O O . SER A 1 359 ? -83.643 -9.838 143.128 1.00 86.69 359 SER A O 1
ATOM 2763 N N . ILE A 1 360 ? -82.032 -8.298 142.784 1.00 85.19 360 ILE A N 1
ATOM 2764 C CA . ILE A 1 360 ? -81.729 -8.053 144.202 1.00 85.19 360 ILE A CA 1
ATOM 2765 C C . ILE A 1 360 ? -82.940 -7.433 144.913 1.00 85.19 360 ILE A C 1
ATOM 2767 O O . ILE A 1 360 ? -83.345 -7.922 145.968 1.00 85.19 360 ILE A O 1
ATOM 2771 N N . GLU A 1 361 ? -83.555 -6.397 144.339 1.00 85.69 361 GLU A N 1
ATOM 2772 C CA . GLU A 1 361 ? -84.705 -5.726 144.963 1.00 85.69 361 GLU A CA 1
ATOM 2773 C C . GLU A 1 361 ? -85.962 -6.619 144.966 1.00 85.69 361 GLU A C 1
ATOM 2775 O O . GLU A 1 361 ? -86.710 -6.651 145.943 1.00 85.69 361 GLU A O 1
ATOM 2780 N N . ALA A 1 362 ? -86.160 -7.435 143.926 1.00 84.88 362 ALA A N 1
ATOM 2781 C CA . ALA A 1 362 ? -87.227 -8.431 143.886 1.00 84.88 362 ALA A CA 1
ATOM 2782 C C . ALA A 1 362 ? -87.037 -9.539 144.939 1.00 84.88 362 ALA A C 1
ATOM 2784 O O . ALA A 1 362 ? -88.009 -9.948 145.574 1.00 84.88 362 ALA A O 1
ATOM 2785 N N . ALA A 1 363 ? -85.798 -9.985 145.188 1.00 81.62 363 ALA A N 1
ATOM 2786 C CA . ALA A 1 363 ? -85.492 -10.898 146.293 1.00 81.62 363 ALA A CA 1
ATOM 2787 C C . ALA A 1 363 ? -85.780 -10.254 147.662 1.00 81.62 363 ALA A C 1
ATOM 2789 O O . ALA A 1 363 ? -86.246 -10.924 148.585 1.00 81.62 363 ALA A O 1
ATOM 2790 N N . ARG A 1 364 ? -85.564 -8.937 147.780 1.00 83.94 364 ARG A N 1
ATOM 2791 C CA . ARG A 1 364 ? -85.843 -8.150 148.988 1.00 83.94 364 ARG A CA 1
ATOM 2792 C C . ARG A 1 364 ? -87.340 -8.034 149.300 1.00 83.94 364 ARG A C 1
ATOM 2794 O O . ARG A 1 364 ? -87.709 -8.023 150.471 1.00 83.94 364 ARG A O 1
ATOM 2801 N N . ALA A 1 365 ? -88.197 -8.004 148.277 1.00 82.38 365 ALA A N 1
ATOM 2802 C CA . ALA A 1 365 ? -89.658 -7.968 148.407 1.00 82.38 365 ALA A CA 1
ATOM 2803 C C . ALA A 1 365 ? -90.306 -9.325 148.789 1.00 82.38 365 ALA A C 1
ATOM 2805 O O . ALA A 1 365 ? -91.532 -9.415 148.908 1.00 82.38 365 ALA A O 1
ATOM 2806 N N . GLY A 1 366 ? -89.513 -10.384 148.999 1.00 78.12 366 GLY A N 1
ATOM 2807 C CA . GLY A 1 366 ? -89.984 -11.674 149.518 1.00 78.12 366 GLY A CA 1
ATOM 2808 C C . GLY A 1 366 ? -90.972 -12.402 148.593 1.00 78.12 366 GLY A C 1
ATOM 2809 O O . GLY A 1 366 ? -90.796 -12.429 147.375 1.00 78.12 366 GLY A O 1
ATOM 2810 N N . GLU A 1 367 ? -92.025 -13.014 149.157 1.00 76.75 367 GLU A N 1
ATOM 2811 C CA . GLU A 1 367 ? -93.025 -13.800 148.401 1.00 76.75 367 GLU A CA 1
ATOM 2812 C C . GLU A 1 367 ? -93.711 -12.990 147.283 1.00 76.75 367 GLU A C 1
ATOM 2814 O O . GLU A 1 367 ? -93.988 -13.536 146.216 1.00 76.75 367 GLU A O 1
ATOM 2819 N N . HIS A 1 368 ? -93.919 -11.681 147.476 1.00 75.25 368 HIS A N 1
ATOM 2820 C CA . HIS A 1 368 ? -94.552 -10.805 146.481 1.00 75.25 368 HIS A CA 1
ATOM 2821 C C . HIS A 1 368 ? -93.633 -10.457 145.293 1.00 75.25 368 HIS A C 1
ATOM 2823 O O . HIS A 1 368 ? -94.124 -10.055 144.240 1.00 75.25 368 HIS A O 1
ATOM 2829 N N . GLY A 1 369 ? -92.313 -10.628 145.436 1.00 80.44 369 GLY A N 1
ATOM 2830 C CA . GLY A 1 369 ? -91.311 -10.300 144.414 1.00 80.44 369 GLY A CA 1
ATOM 2831 C C . GLY A 1 369 ? -90.864 -11.476 143.540 1.00 80.44 369 GLY A C 1
ATOM 2832 O O . GLY A 1 369 ? -90.174 -11.261 142.544 1.00 80.44 369 GLY A O 1
ATOM 2833 N N . LYS A 1 370 ? -91.268 -12.717 143.855 1.00 77.56 370 LYS A N 1
ATOM 2834 C CA . LYS A 1 370 ? -90.784 -13.936 143.172 1.00 77.56 370 LYS A CA 1
ATOM 2835 C C . LYS A 1 370 ? -90.966 -13.916 141.651 1.00 77.56 370 LYS A C 1
ATOM 2837 O O . LYS A 1 370 ? -90.051 -14.301 140.930 1.00 77.56 370 LYS A O 1
ATOM 2842 N N . GLY A 1 371 ? -92.112 -13.440 141.155 1.00 80.00 371 GLY A N 1
ATOM 2843 C CA . GLY A 1 371 ? -92.360 -13.326 139.711 1.00 80.00 371 GLY A CA 1
ATOM 2844 C C . GLY A 1 371 ? -91.434 -12.313 139.030 1.00 80.00 371 GLY A C 1
ATOM 2845 O O . GLY A 1 371 ? -90.885 -12.591 137.966 1.00 80.00 371 GLY A O 1
ATOM 2846 N N . PHE A 1 372 ? -91.190 -11.173 139.684 1.00 82.88 372 PHE A N 1
ATOM 2847 C CA . PHE A 1 372 ? -90.268 -10.146 139.193 1.00 82.88 372 PHE A CA 1
ATOM 2848 C C . PHE A 1 372 ? -88.807 -10.612 139.218 1.00 82.88 372 PHE A C 1
ATOM 2850 O O . PHE A 1 372 ? -88.068 -10.316 138.283 1.00 82.88 372 PHE A O 1
ATOM 2857 N N . ALA A 1 373 ? -88.400 -11.389 140.226 1.00 83.19 373 ALA A N 1
ATOM 2858 C CA . ALA A 1 373 ? -87.042 -11.924 140.327 1.00 83.19 373 ALA A CA 1
ATOM 2859 C C . ALA A 1 373 ? -86.705 -12.888 139.175 1.00 83.19 373 ALA A C 1
ATOM 2861 O O . ALA A 1 373 ? -85.605 -12.831 138.633 1.00 83.19 373 ALA A O 1
ATOM 2862 N N . VAL A 1 374 ? -87.654 -13.738 138.758 1.00 84.25 374 VAL A N 1
ATOM 2863 C CA . VAL A 1 374 ? -87.454 -14.663 137.626 1.00 84.25 374 VAL A CA 1
ATOM 2864 C C . VAL A 1 374 ? -87.307 -13.899 136.310 1.00 84.25 374 VAL A C 1
ATOM 2866 O O . VAL A 1 374 ? -86.392 -14.182 135.540 1.00 84.25 374 VAL A O 1
ATOM 2869 N N . VAL A 1 375 ? -88.156 -12.894 136.068 1.00 86.19 375 VAL A N 1
ATOM 2870 C CA . VAL A 1 375 ? -88.053 -12.055 134.862 1.00 86.19 375 VAL A CA 1
ATOM 2871 C C . VAL A 1 375 ? -86.736 -11.273 134.852 1.00 86.19 375 VAL A C 1
ATOM 2873 O O . VAL A 1 375 ? -86.070 -11.223 133.823 1.00 86.19 375 VAL A O 1
ATOM 2876 N N . ALA A 1 376 ? -86.311 -10.718 135.990 1.00 87.88 376 ALA A N 1
ATOM 2877 C CA . ALA A 1 376 ? -85.040 -10.005 136.098 1.00 87.88 376 ALA A CA 1
ATOM 2878 C C . ALA A 1 376 ? -83.817 -10.934 135.920 1.00 87.88 376 ALA A C 1
ATOM 2880 O O . ALA A 1 376 ? -82.832 -10.546 135.292 1.00 87.88 376 ALA A O 1
ATOM 2881 N N . ALA A 1 377 ? -83.865 -12.184 136.379 1.00 85.62 377 ALA A N 1
ATOM 2882 C CA . ALA A 1 377 ? -82.806 -13.151 136.087 1.00 85.62 377 ALA A CA 1
ATOM 2883 C C . ALA A 1 377 ? -82.743 -13.490 134.585 1.00 85.62 377 ALA A C 1
ATOM 2885 O O . ALA A 1 377 ? -81.655 -13.547 134.006 1.00 85.62 377 ALA A O 1
ATOM 2886 N N . GLU A 1 378 ? -83.900 -13.651 133.934 1.00 89.94 378 GLU A N 1
ATOM 2887 C CA . GLU A 1 378 ? -83.969 -13.961 132.502 1.00 89.94 378 GLU A CA 1
ATOM 2888 C C . GLU A 1 378 ? -83.498 -12.781 131.637 1.00 89.94 378 GLU A C 1
ATOM 2890 O O . GLU A 1 378 ? -82.729 -12.977 130.698 1.00 89.94 378 GLU A O 1
ATOM 2895 N N . VAL A 1 379 ? -83.860 -11.541 131.995 1.00 90.00 379 VAL A N 1
ATOM 2896 C CA . VAL A 1 379 ? -83.373 -10.325 131.315 1.00 90.00 379 VAL A CA 1
ATOM 2897 C C . VAL A 1 379 ? -81.856 -10.169 131.472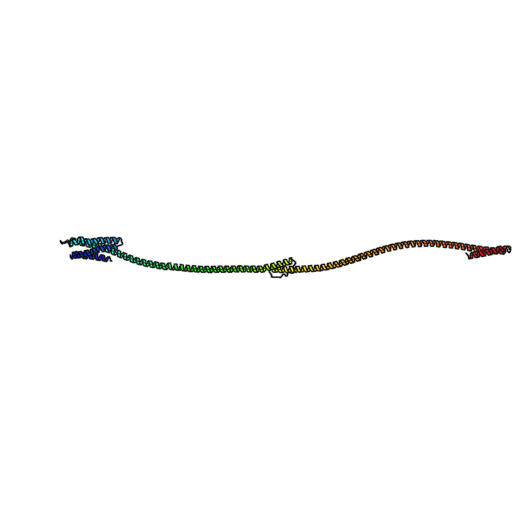 1.00 90.00 379 VAL A C 1
ATOM 2899 O O . VAL A 1 379 ? -81.180 -9.834 130.501 1.00 90.00 379 VAL A O 1
ATOM 2902 N N . GLY A 1 380 ? -81.291 -10.483 132.644 1.00 87.25 380 GLY A N 1
ATOM 2903 C CA . GLY A 1 380 ? -79.839 -10.458 132.861 1.00 87.25 380 GLY A CA 1
ATOM 2904 C C . GLY A 1 380 ? -79.118 -11.496 132.002 1.00 87.25 380 GLY A C 1
ATOM 2905 O O . GLY A 1 380 ? -78.124 -11.194 131.341 1.00 87.25 380 GLY A O 1
ATOM 2906 N N . LYS A 1 381 ? -79.675 -12.708 131.916 1.00 87.31 381 LYS A N 1
ATOM 2907 C CA . LYS A 1 381 ? -79.159 -13.773 131.048 1.00 87.31 381 LYS A CA 1
ATOM 2908 C C . LYS A 1 381 ? -79.229 -13.398 129.564 1.00 87.31 381 LYS A C 1
ATOM 2910 O O . LYS A 1 381 ? -78.298 -13.699 128.816 1.00 87.31 381 LYS A O 1
ATOM 2915 N N . LEU A 1 382 ? -80.297 -12.721 129.137 1.00 88.62 382 LEU A N 1
ATOM 2916 C CA . LEU A 1 382 ? -80.442 -12.226 127.767 1.00 88.62 382 LEU A CA 1
ATOM 2917 C C . LEU A 1 382 ? -79.434 -11.109 127.461 1.00 88.62 382 LEU A C 1
ATOM 2919 O O . LEU A 1 382 ? -78.818 -11.116 126.399 1.00 88.62 382 LEU A O 1
ATOM 2923 N N . ALA A 1 383 ? -79.212 -10.200 128.412 1.00 87.81 383 ALA A N 1
ATOM 2924 C CA . ALA A 1 383 ? -78.218 -9.140 128.301 1.00 87.81 383 ALA A CA 1
ATOM 2925 C C . ALA A 1 383 ? -76.785 -9.699 128.228 1.00 87.81 383 ALA A C 1
ATOM 2927 O O . ALA A 1 383 ? -76.009 -9.280 127.373 1.00 87.81 383 ALA A O 1
ATOM 2928 N N . ALA A 1 384 ? -76.445 -10.704 129.043 1.00 85.31 384 ALA A N 1
ATOM 2929 C CA . ALA A 1 384 ? -75.160 -11.403 128.957 1.00 85.31 384 ALA A CA 1
ATOM 2930 C C . ALA A 1 384 ? -74.967 -12.091 127.594 1.00 85.31 384 ALA A C 1
ATOM 2932 O O . ALA A 1 384 ? -73.919 -11.934 126.973 1.00 85.31 384 ALA A O 1
ATOM 2933 N N . ARG A 1 385 ? -76.006 -12.764 127.076 1.00 87.75 385 ARG A N 1
ATOM 2934 C CA . ARG A 1 385 ? -75.988 -13.347 125.723 1.00 87.75 385 ARG A CA 1
ATOM 2935 C C . ARG A 1 385 ? -75.818 -12.301 124.623 1.00 87.75 385 ARG A C 1
ATOM 2937 O O . ARG A 1 385 ? -75.091 -12.546 123.670 1.00 87.75 385 ARG A O 1
ATOM 2944 N N . SER A 1 386 ? -76.473 -11.146 124.744 1.00 88.31 386 SER A N 1
ATOM 2945 C CA . SER A 1 386 ? -76.327 -10.054 123.776 1.00 88.31 386 SER A CA 1
ATOM 2946 C C . SER A 1 386 ? -74.918 -9.466 123.783 1.00 88.31 386 SER A C 1
ATOM 2948 O O . SER A 1 386 ? -74.465 -9.011 122.742 1.00 88.31 386 SER A O 1
ATOM 2950 N N . LYS A 1 387 ? -74.235 -9.483 124.935 1.00 85.31 387 LYS A N 1
ATOM 2951 C CA . LYS A 1 387 ? -72.837 -9.065 125.060 1.00 85.31 387 LYS A CA 1
ATOM 2952 C C . LYS A 1 387 ? -71.871 -10.059 124.404 1.00 85.31 387 LYS A C 1
ATOM 2954 O O . LYS A 1 387 ? -70.885 -9.640 123.832 1.00 85.31 387 LYS A O 1
ATOM 2959 N N . GLU A 1 388 ? -72.132 -11.361 124.509 1.00 84.06 388 GLU A N 1
ATOM 2960 C CA . GLU A 1 388 ? -71.293 -12.397 123.880 1.00 84.06 388 GLU A CA 1
ATOM 2961 C C . GLU A 1 388 ? -71.450 -12.462 122.352 1.00 84.06 388 GLU A C 1
ATOM 2963 O O . GLU A 1 388 ? -70.553 -12.946 121.667 1.00 84.06 388 GLU A O 1
ATOM 2968 N N . ALA A 1 389 ? -72.605 -12.041 121.826 1.00 78.38 389 ALA A N 1
ATOM 2969 C CA . ALA A 1 389 ? -72.918 -12.074 120.395 1.00 78.38 389 ALA A CA 1
ATOM 2970 C C . ALA A 1 389 ? -72.550 -10.784 119.637 1.00 78.38 389 ALA A C 1
ATOM 2972 O O . ALA A 1 389 ? -72.536 -10.800 118.404 1.00 78.38 389 ALA A O 1
ATOM 2973 N N . ALA A 1 390 ? -72.328 -9.688 120.365 1.00 66.38 390 ALA A N 1
ATOM 2974 C CA . ALA A 1 390 ? -71.783 -8.426 119.874 1.00 66.38 390 ALA A CA 1
ATOM 2975 C C . ALA A 1 390 ? -70.253 -8.542 119.836 1.00 66.38 390 ALA A C 1
ATOM 2977 O O . ALA A 1 390 ? -69.667 -8.181 118.791 1.00 66.38 390 ALA A O 1
#